Protein AF-A0AAC9SXE2-F1 (afdb_monomer)

Mean predicted aligned error: 10.51 Å

Solvent-accessible surface area (backbone atoms only — not comparable to full-atom values): 36299 Å² total; per-residue (Å²): 132,84,88,77,80,78,68,59,50,51,77,94,51,86,77,91,55,80,96,52,52,57,53,30,63,76,48,71,77,36,79,70,67,66,54,59,57,68,58,51,54,51,42,42,51,51,53,59,66,28,53,51,68,60,50,55,47,52,52,49,63,73,69,49,65,98,76,69,86,79,70,84,79,76,71,44,44,60,68,37,53,54,27,42,52,46,53,35,37,71,72,37,45,60,65,39,64,66,51,44,29,49,38,69,66,55,21,48,45,71,68,50,27,57,76,48,58,44,76,86,71,81,62,48,64,88,50,41,69,62,49,54,50,51,46,36,52,40,48,49,51,29,53,44,59,58,34,68,68,19,29,38,73,82,74,83,65,92,57,58,29,51,57,56,54,42,54,48,55,65,70,72,55,56,63,67,57,20,54,56,12,40,53,48,42,36,48,54,33,35,30,45,29,45,34,50,57,64,72,44,57,69,69,43,59,60,63,51,70,52,47,21,31,13,44,53,76,42,70,24,43,42,63,61,68,54,69,80,35,70,70,53,39,67,59,48,32,54,58,57,72,71,49,85,62,70,88,74,60,74,79,38,33,46,68,77,86,50,27,56,36,71,79,39,74,90,82,62,67,27,52,92,91,54,77,64,56,58,64,83,72,95,60,97,56,89,51,46,69,46,37,17,34,24,40,37,40,28,27,45,46,50,78,91,49,49,84,58,84,66,54,65,76,31,65,48,20,46,45,73,42,50,38,46,42,36,60,46,53,52,52,46,50,32,58,60,48,39,50,78,70,76,41,45,57,28,44,39,33,39,58,47,81,43,67,51,64,47,51,44,85,59,35,46,54,60,32,47,73,67,44,33,34,42,40,67,57,77,49,83,93,60,51,22,69,68,59,64,60,59,58,27,32,28,39,65,51,45,52,26,42,59,45,53,51,66,73,46,46,38,32,68,54,34,40,76,67,67,74,44,53,74,67,59,37,46,54,32,45,59,56,41,58,37,37,32,46,38,76,74,46,77,57,45,98,83,37,38,29,32,33,22,41,23,43,53,67,78,76,47,40,30,45,40,91,88,48,83,72,59,91,82,45,76,94,68,92,54,57,68,47,56,76,90,39,49,63,98,66,73,38,54,43,71,69,41,83,57,43,80,41,64,43,69,83,44,50,72,39,53,53,70,48,62,69,76,32,71,67,32,50,48,32,52,53,39,30,52,52,49,42,53,51,48,51,50,55,40,44,37,89,60,55,52,22,60,30,50,20,88,43,40,61,60,71,58,62,33,45,44,51,55,53,48,40,47,34,51,40,40,50,34,50,52,42,47,52,51,48,53,49,53,48,53,54,48,54,52,51,35,53,73,72,70,43,74,78,80,70,81,74,50,69,64,39,51,74,35,73,33,85,90,78,71,39,59,24,86,91,57,78,79,78,94,66,78,83,74,77,86,75,90,71,86,83,69,81,85,81,86,129

Structure (mmCIF, N/CA/C/O backbone):
data_AF-A0AAC9SXE2-F1
#
_entry.id   AF-A0AAC9SXE2-F1
#
loop_
_atom_site.group_PDB
_atom_site.id
_atom_site.type_symbol
_atom_site.label_atom_id
_atom_site.label_alt_id
_atom_site.label_comp_id
_atom_site.label_asym_id
_atom_site.label_entity_id
_atom_site.label_seq_id
_atom_site.pdbx_PDB_ins_code
_atom_site.Cartn_x
_atom_site.Cartn_y
_atom_site.Cartn_z
_atom_site.occupancy
_atom_site.B_iso_or_equiv
_atom_site.auth_seq_id
_atom_site.auth_comp_id
_atom_site.auth_asym_id
_atom_site.auth_atom_id
_atom_site.pdbx_PDB_model_num
ATOM 1 N N . MET A 1 1 ? 36.752 -31.070 -11.527 1.00 32.56 1 MET A N 1
ATOM 2 C CA . MET A 1 1 ? 36.665 -29.765 -12.211 1.00 32.56 1 MET A CA 1
ATOM 3 C C . MET A 1 1 ? 36.214 -28.772 -11.159 1.00 32.56 1 MET A C 1
ATOM 5 O O . MET A 1 1 ? 35.191 -29.031 -10.538 1.00 32.56 1 MET A O 1
ATOM 9 N N . SER A 1 2 ? 37.053 -27.792 -10.813 1.00 27.75 2 SER A N 1
ATOM 10 C CA . SER A 1 2 ? 36.777 -26.864 -9.711 1.00 27.75 2 SER A CA 1
ATOM 11 C C . SER A 1 2 ? 35.575 -25.987 -10.039 1.00 27.75 2 SER A C 1
ATOM 13 O O . SER A 1 2 ? 35.389 -25.553 -11.174 1.00 27.75 2 SER A O 1
ATOM 15 N N . ALA A 1 3 ? 34.749 -25.751 -9.027 1.00 31.81 3 ALA A N 1
ATOM 16 C CA . ALA A 1 3 ? 33.682 -24.775 -9.082 1.00 31.81 3 ALA A CA 1
ATOM 17 C C . ALA A 1 3 ? 34.285 -23.366 -9.215 1.00 31.81 3 ALA A C 1
ATOM 19 O O . ALA A 1 3 ? 35.099 -22.968 -8.385 1.00 31.81 3 ALA A O 1
ATOM 20 N N . GLY A 1 4 ? 33.855 -22.608 -10.226 1.00 37.88 4 GLY A N 1
ATOM 21 C CA . GLY A 1 4 ? 33.845 -21.147 -10.138 1.00 37.88 4 GLY A CA 1
ATOM 22 C C . GLY A 1 4 ? 35.015 -20.358 -10.727 1.00 37.88 4 GLY A C 1
ATOM 23 O O . GLY A 1 4 ? 35.179 -19.208 -10.320 1.00 37.88 4 GLY A O 1
ATOM 24 N N . ASP A 1 5 ? 35.779 -20.874 -11.694 1.00 39.31 5 ASP A N 1
ATOM 25 C CA . ASP A 1 5 ? 36.671 -19.988 -12.457 1.00 39.31 5 ASP A CA 1
ATOM 26 C C . ASP A 1 5 ? 35.838 -19.098 -13.389 1.00 39.31 5 ASP A C 1
ATOM 28 O O . ASP A 1 5 ? 35.396 -19.500 -14.467 1.00 39.31 5 ASP A O 1
ATOM 32 N N . ILE A 1 6 ? 35.603 -17.855 -12.960 1.00 51.47 6 ILE A N 1
ATOM 33 C CA . ILE A 1 6 ? 35.213 -16.788 -13.877 1.00 51.47 6 ILE A CA 1
ATOM 34 C C . ILE A 1 6 ? 36.422 -16.588 -14.795 1.00 51.47 6 ILE A C 1
ATOM 36 O O . ILE A 1 6 ? 37.410 -15.979 -14.388 1.00 51.47 6 ILE A O 1
ATOM 40 N N . ASP A 1 7 ? 36.376 -17.155 -16.002 1.00 51.09 7 ASP A N 1
ATOM 41 C CA . ASP A 1 7 ? 37.496 -17.093 -16.941 1.00 51.09 7 ASP A CA 1
ATOM 42 C C . ASP A 1 7 ? 37.695 -15.643 -17.416 1.00 51.09 7 ASP A C 1
ATOM 44 O O . ASP A 1 7 ? 37.040 -15.140 -18.332 1.00 51.09 7 ASP A O 1
ATOM 48 N N . TYR A 1 8 ? 38.578 -14.928 -16.717 1.00 55.72 8 TYR A N 1
ATOM 49 C CA . TYR A 1 8 ? 39.015 -13.571 -17.040 1.00 55.72 8 TYR A CA 1
ATOM 50 C C . TYR A 1 8 ? 40.168 -13.575 -18.062 1.00 55.72 8 TYR A C 1
ATOM 52 O O . TYR A 1 8 ? 40.955 -12.626 -18.119 1.00 55.72 8 TYR A O 1
ATOM 60 N N . GLY A 1 9 ? 40.314 -14.649 -18.844 1.00 55.84 9 GLY A N 1
ATOM 61 C CA . GLY A 1 9 ? 41.379 -14.816 -19.819 1.00 55.84 9 GLY A CA 1
ATOM 62 C C . GLY A 1 9 ? 41.332 -13.782 -20.946 1.00 55.84 9 GLY A C 1
ATOM 63 O O . GLY A 1 9 ? 40.371 -13.684 -21.710 1.00 55.84 9 GLY A O 1
ATOM 64 N N . PHE A 1 10 ? 42.425 -13.044 -21.121 1.00 57.47 10 PHE A N 1
ATOM 65 C CA . PHE A 1 10 ? 42.713 -12.389 -22.389 1.00 57.47 10 PHE A CA 1
ATOM 66 C C . PHE A 1 10 ? 43.139 -13.483 -23.382 1.00 57.47 10 PHE A C 1
ATOM 68 O O . PHE A 1 10 ? 44.298 -13.884 -23.447 1.00 57.47 10 PHE A O 1
ATOM 75 N N . SER A 1 11 ? 42.183 -14.060 -24.107 1.00 58.59 11 SER A N 1
ATOM 76 C CA . SER A 1 11 ? 42.461 -15.138 -25.061 1.00 58.59 11 SER A CA 1
ATOM 77 C C . SER A 1 11 ? 43.485 -14.688 -26.119 1.00 58.59 11 SER A C 1
ATOM 79 O O . SER A 1 11 ? 43.144 -13.896 -26.999 1.00 58.59 11 SER A O 1
ATOM 81 N N . GLY A 1 12 ? 44.723 -15.192 -26.037 1.00 59.28 12 GLY A N 1
ATOM 82 C CA . GLY A 1 12 ? 45.793 -14.947 -27.016 1.00 59.28 12 GLY A CA 1
ATOM 83 C C . GLY A 1 12 ? 46.524 -13.601 -26.899 1.00 59.28 12 GLY A C 1
ATOM 84 O O . GLY A 1 12 ? 47.232 -13.223 -27.828 1.00 59.28 12 GLY A O 1
ATOM 85 N N . TYR A 1 13 ? 46.357 -12.871 -25.795 1.00 62.28 13 TYR A N 1
ATOM 86 C CA . TYR A 1 13 ? 46.985 -11.565 -25.571 1.00 62.28 13 TYR A CA 1
ATOM 87 C C . TYR A 1 13 ? 47.284 -11.408 -24.078 1.00 62.28 13 TYR A C 1
ATOM 89 O O . TYR A 1 13 ? 46.398 -11.668 -23.287 1.00 62.28 13 TYR A O 1
ATOM 97 N N . ASP A 1 14 ? 48.483 -11.006 -23.658 1.00 69.56 14 ASP A N 1
ATOM 98 C CA . ASP A 1 14 ? 48.775 -10.756 -22.233 1.00 69.56 14 ASP A CA 1
ATOM 99 C C . ASP A 1 14 ? 49.288 -9.320 -22.068 1.00 69.56 14 ASP A C 1
ATOM 101 O O . ASP A 1 14 ? 50.489 -9.073 -22.196 1.00 69.56 14 ASP A O 1
ATOM 105 N N . PRO A 1 15 ? 48.381 -8.335 -21.927 1.00 77.88 15 PRO A N 1
ATOM 106 C CA . PRO A 1 15 ? 48.785 -6.947 -21.769 1.00 77.88 15 PRO A CA 1
ATOM 107 C C . PRO A 1 15 ? 49.431 -6.725 -20.400 1.00 77.88 15 PRO A C 1
ATOM 109 O O . PRO A 1 15 ? 49.021 -7.329 -19.412 1.00 77.88 15 PRO A O 1
ATOM 112 N N . ASP A 1 16 ? 50.388 -5.799 -20.323 1.00 82.94 16 ASP A N 1
ATOM 113 C CA . ASP A 1 16 ? 50.833 -5.265 -19.035 1.00 82.94 16 ASP A CA 1
ATOM 114 C C . ASP A 1 16 ? 49.666 -4.510 -18.381 1.00 82.94 16 ASP A C 1
ATOM 116 O O . ASP A 1 16 ? 49.144 -3.532 -18.925 1.00 82.94 16 ASP A O 1
ATOM 120 N N . LEU A 1 17 ? 49.214 -5.014 -17.234 1.00 80.38 17 LEU A N 1
ATOM 121 C CA . LEU A 1 17 ? 48.065 -4.486 -16.500 1.00 80.38 17 LEU A CA 1
ATOM 122 C C . LEU A 1 17 ? 48.472 -3.479 -15.419 1.00 80.38 17 LEU A C 1
ATOM 124 O O . LEU A 1 17 ? 47.603 -2.929 -14.734 1.00 80.38 17 LEU A O 1
ATOM 128 N N . GLY A 1 18 ? 49.776 -3.257 -15.227 1.00 85.50 18 GLY A N 1
ATOM 129 C CA . GLY A 1 18 ? 50.294 -2.537 -14.072 1.00 85.50 18 GLY A CA 1
ATOM 130 C C . GLY A 1 18 ? 49.789 -3.151 -12.761 1.00 85.50 18 GLY A C 1
ATOM 131 O O . GLY A 1 18 ? 49.887 -4.354 -12.542 1.00 85.50 18 GLY A O 1
ATOM 132 N N . GLY A 1 19 ? 49.223 -2.319 -11.880 1.00 83.75 19 GLY A N 1
ATOM 133 C CA . GLY A 1 19 ? 48.675 -2.745 -10.584 1.00 83.75 19 GLY A CA 1
ATOM 134 C C . GLY A 1 19 ? 47.234 -3.275 -10.610 1.00 83.75 19 GLY A C 1
ATOM 135 O O . GLY A 1 19 ? 46.673 -3.499 -9.542 1.00 83.75 19 GLY A O 1
ATOM 136 N N . MET A 1 20 ? 46.613 -3.428 -11.784 1.00 81.75 20 MET A N 1
ATOM 137 C CA . MET A 1 20 ? 45.211 -3.846 -11.914 1.00 81.75 20 MET A CA 1
ATOM 138 C C . MET A 1 20 ? 45.102 -5.347 -12.193 1.00 81.75 20 MET A C 1
ATOM 140 O O . MET A 1 20 ? 45.826 -5.898 -13.019 1.00 81.75 20 MET A O 1
ATOM 144 N N . THR A 1 21 ? 44.141 -6.024 -11.568 1.00 80.00 21 THR A N 1
ATOM 145 C CA . THR A 1 21 ? 43.865 -7.439 -11.854 1.00 80.00 21 THR A CA 1
ATOM 146 C C . THR A 1 21 ? 43.045 -7.617 -13.139 1.00 80.00 21 THR A C 1
ATOM 148 O O . THR A 1 21 ? 42.270 -6.742 -13.543 1.00 80.00 21 THR A O 1
ATOM 151 N N . ARG A 1 22 ? 43.136 -8.800 -13.774 1.00 73.88 22 ARG A N 1
ATOM 152 C CA . ARG A 1 22 ? 42.282 -9.159 -14.930 1.00 73.88 22 ARG A CA 1
ATOM 153 C C . ARG A 1 22 ? 40.791 -9.014 -14.607 1.00 73.88 22 ARG A C 1
ATOM 155 O O . ARG A 1 22 ? 40.027 -8.500 -15.424 1.00 73.88 22 ARG A O 1
ATOM 162 N N . ALA A 1 23 ? 40.397 -9.408 -13.394 1.00 71.12 23 ALA A N 1
ATOM 163 C CA . ALA A 1 23 ? 39.030 -9.294 -12.896 1.00 71.12 23 ALA A CA 1
ATOM 164 C C . ALA A 1 23 ? 38.558 -7.833 -12.837 1.00 71.12 23 ALA A C 1
ATOM 166 O O . ALA A 1 23 ? 37.465 -7.519 -13.313 1.00 71.12 23 ALA A O 1
ATOM 167 N N . GLU A 1 24 ? 39.392 -6.920 -12.331 1.00 74.88 24 GLU A N 1
ATOM 168 C CA . GLU A 1 24 ? 39.073 -5.491 -12.304 1.00 74.88 24 GLU A CA 1
ATOM 169 C C . GLU A 1 24 ? 38.949 -4.910 -13.711 1.00 74.88 24 GLU A C 1
ATOM 171 O O . GLU A 1 24 ? 38.022 -4.150 -13.978 1.00 74.88 24 GLU A O 1
ATOM 176 N N . ILE A 1 25 ? 39.816 -5.285 -14.648 1.00 74.44 25 ILE A N 1
ATOM 177 C CA . ILE A 1 25 ? 39.738 -4.781 -16.027 1.00 74.44 25 ILE A CA 1
ATOM 178 C C . ILE A 1 25 ? 38.466 -5.281 -16.721 1.00 74.44 25 ILE A C 1
ATOM 180 O O . ILE A 1 25 ? 37.732 -4.494 -17.331 1.00 74.44 25 ILE A O 1
ATOM 184 N N . MET A 1 26 ? 38.142 -6.565 -16.566 1.00 68.44 26 MET A N 1
ATOM 185 C CA . MET A 1 26 ? 36.936 -7.174 -17.135 1.00 68.44 26 MET A CA 1
ATOM 186 C C . MET A 1 26 ? 35.650 -6.600 -16.527 1.00 68.44 26 MET A C 1
ATOM 188 O O . MET A 1 26 ? 34.697 -6.261 -17.242 1.00 68.44 26 MET A O 1
ATOM 192 N N . GLY A 1 27 ? 35.635 -6.388 -15.214 1.00 67.88 27 GLY A N 1
ATOM 193 C CA . GLY A 1 27 ? 34.530 -5.742 -14.512 1.00 67.88 27 GLY A CA 1
ATOM 194 C C . GLY A 1 27 ? 34.513 -4.212 -14.604 1.00 67.88 27 GLY A C 1
ATOM 195 O O . GLY A 1 27 ? 33.577 -3.588 -14.103 1.00 67.88 27 GLY A O 1
ATOM 196 N N . ARG A 1 28 ? 35.502 -3.588 -15.266 1.00 73.31 28 ARG A N 1
ATOM 197 C CA . ARG A 1 28 ? 35.718 -2.126 -15.316 1.00 73.31 28 ARG A CA 1
ATOM 198 C C . ARG A 1 28 ? 35.756 -1.481 -13.921 1.00 73.31 28 ARG A C 1
ATOM 200 O O . ARG A 1 28 ? 34.990 -0.563 -13.631 1.00 73.31 28 ARG A O 1
ATOM 207 N N . GLY A 1 29 ? 36.626 -1.997 -13.061 1.00 69.81 29 GLY A N 1
ATOM 208 C CA . GLY A 1 29 ? 36.799 -1.600 -11.663 1.00 69.81 29 GLY A CA 1
ATOM 209 C C . GLY A 1 29 ? 35.834 -2.283 -10.693 1.00 69.81 29 GLY A C 1
ATOM 210 O O . GLY A 1 29 ? 35.770 -1.898 -9.531 1.00 69.81 29 GLY A O 1
ATOM 211 N N . ARG A 1 30 ? 35.050 -3.270 -11.148 1.00 70.19 30 ARG A N 1
ATOM 212 C CA . ARG A 1 30 ? 34.140 -4.052 -10.296 1.00 70.19 30 ARG A CA 1
ATOM 213 C C . ARG A 1 30 ? 34.623 -5.488 -10.198 1.00 70.19 30 ARG A C 1
ATOM 215 O O . ARG A 1 30 ? 34.787 -6.142 -11.218 1.00 70.19 30 ARG A O 1
ATOM 222 N N . ILE A 1 31 ? 34.771 -5.999 -8.985 1.00 70.31 31 ILE A N 1
ATOM 223 C CA . ILE A 1 31 ? 35.011 -7.425 -8.766 1.00 70.31 31 ILE A CA 1
ATOM 224 C C . ILE A 1 31 ? 33.647 -8.096 -8.604 1.00 70.31 31 ILE A C 1
ATOM 226 O O . ILE A 1 31 ? 32.878 -7.766 -7.701 1.00 70.31 31 ILE A O 1
ATOM 230 N N . HIS A 1 32 ? 33.314 -8.994 -9.527 1.00 74.31 32 HIS A N 1
ATOM 231 C CA . HIS A 1 32 ? 32.051 -9.721 -9.505 1.00 74.31 32 HIS A CA 1
ATOM 232 C C . HIS A 1 32 ? 32.176 -10.940 -8.588 1.00 74.31 32 HIS A C 1
ATOM 234 O O . HIS A 1 32 ? 32.854 -11.903 -8.927 1.00 74.31 32 HIS A O 1
ATOM 240 N N . GLN A 1 33 ? 31.529 -10.886 -7.423 1.00 81.94 33 GLN A N 1
ATOM 241 C CA . GLN A 1 33 ? 31.391 -12.044 -6.539 1.00 81.94 33 GLN A CA 1
ATOM 242 C C . GLN A 1 33 ? 30.200 -12.901 -6.977 1.00 81.94 33 GLN A C 1
ATOM 244 O O . GLN A 1 33 ? 29.130 -12.358 -7.298 1.00 81.94 33 GLN A O 1
ATOM 249 N N . LEU A 1 34 ? 30.412 -14.220 -6.985 1.00 87.25 34 LEU A N 1
ATOM 250 C CA . LEU A 1 34 ? 29.367 -15.212 -7.216 1.00 87.25 34 LEU A CA 1
ATOM 251 C C . LEU A 1 34 ? 28.367 -15.201 -6.059 1.00 87.25 34 LEU A C 1
ATOM 253 O O . LEU A 1 34 ? 28.745 -15.056 -4.897 1.00 87.25 34 LEU A O 1
ATOM 257 N N . ILE A 1 35 ? 27.092 -15.349 -6.398 1.00 91.44 35 ILE A N 1
ATOM 258 C CA . ILE A 1 35 ? 26.027 -15.598 -5.434 1.00 91.44 35 ILE A CA 1
ATOM 259 C C . ILE A 1 35 ? 25.984 -17.098 -5.148 1.00 91.44 35 ILE A C 1
ATOM 261 O O . ILE A 1 35 ? 26.093 -17.903 -6.070 1.00 91.44 35 ILE A O 1
ATOM 265 N N . ASP A 1 36 ? 25.808 -17.443 -3.876 1.00 94.44 36 ASP A N 1
ATOM 266 C CA . ASP A 1 36 ? 25.619 -18.819 -3.425 1.00 94.44 36 ASP A CA 1
ATOM 267 C C . ASP A 1 36 ? 24.397 -19.469 -4.102 1.00 94.44 36 ASP A C 1
ATOM 269 O O . ASP A 1 36 ? 23.308 -18.882 -4.147 1.00 94.44 36 ASP A O 1
ATOM 273 N N . ASP A 1 37 ? 24.576 -20.690 -4.606 1.00 95.94 37 ASP A N 1
ATOM 274 C CA . ASP A 1 37 ? 23.536 -21.465 -5.280 1.00 95.94 37 ASP A CA 1
ATOM 275 C C . ASP A 1 37 ? 22.311 -21.687 -4.380 1.00 95.94 37 ASP A C 1
ATOM 277 O O . ASP A 1 37 ? 21.177 -21.640 -4.865 1.00 95.94 37 ASP A O 1
ATOM 281 N N . GLU A 1 38 ? 22.498 -21.835 -3.064 1.00 96.81 38 GLU A N 1
ATOM 282 C CA . GLU A 1 38 ? 21.391 -21.995 -2.113 1.00 96.81 38 GLU A CA 1
ATOM 283 C C . GLU A 1 38 ? 20.486 -20.755 -2.074 1.00 96.81 38 GLU A C 1
ATOM 285 O O . GLU A 1 38 ? 19.256 -20.862 -2.014 1.00 96.81 38 GLU A O 1
ATOM 290 N N . ILE A 1 39 ? 21.079 -19.561 -2.169 1.00 96.00 39 ILE A N 1
ATOM 291 C CA . ILE A 1 39 ? 20.332 -18.298 -2.204 1.00 96.00 39 ILE A CA 1
ATOM 292 C C . ILE A 1 39 ? 19.559 -18.189 -3.522 1.00 96.00 39 ILE A C 1
ATOM 294 O O . ILE A 1 39 ? 18.405 -17.748 -3.523 1.00 96.00 39 ILE A O 1
ATOM 298 N N . VAL A 1 40 ? 20.157 -18.609 -4.641 1.00 97.81 40 VAL A N 1
ATOM 299 C CA . VAL A 1 40 ? 19.488 -18.599 -5.951 1.00 97.81 40 VAL A CA 1
ATOM 300 C C . VAL A 1 40 ? 18.299 -19.559 -5.958 1.00 97.81 40 VAL A C 1
ATOM 302 O O . VAL A 1 40 ? 17.203 -19.149 -6.347 1.00 97.81 40 VAL A O 1
ATOM 305 N N . VAL A 1 41 ? 18.470 -20.785 -5.451 1.00 98.25 41 VAL A N 1
ATOM 306 C CA . VAL A 1 41 ? 17.388 -21.773 -5.284 1.00 98.25 41 VAL A CA 1
ATOM 307 C C . VAL A 1 41 ? 16.270 -21.217 -4.401 1.00 98.25 41 VAL A C 1
ATOM 309 O O . VAL A 1 41 ? 15.092 -21.322 -4.749 1.00 98.25 41 VAL A O 1
ATOM 312 N N . LEU A 1 42 ? 16.615 -20.573 -3.283 1.00 97.44 42 LEU A N 1
ATOM 313 C CA . LEU A 1 42 ? 15.633 -19.978 -2.379 1.00 97.44 42 LEU A CA 1
ATOM 314 C C . LEU A 1 42 ? 14.809 -18.874 -3.060 1.00 97.44 42 LEU A C 1
ATOM 316 O O . LEU A 1 42 ? 13.583 -18.840 -2.916 1.00 97.44 42 LEU A O 1
ATOM 320 N N . MET A 1 43 ? 15.456 -17.963 -3.792 1.00 97.94 43 MET A N 1
ATOM 321 C CA . MET A 1 43 ? 14.760 -16.862 -4.468 1.00 97.94 43 MET A CA 1
ATOM 322 C C . MET A 1 43 ? 13.924 -17.350 -5.653 1.00 97.94 43 MET A C 1
ATOM 324 O O . MET A 1 43 ? 12.793 -16.894 -5.816 1.00 97.94 43 MET A O 1
ATOM 328 N N . GLU A 1 44 ? 14.426 -18.306 -6.435 1.00 98.25 44 GLU A N 1
ATOM 329 C CA . GLU A 1 44 ? 13.672 -18.944 -7.520 1.00 98.25 44 GLU A CA 1
ATOM 330 C C . GLU A 1 44 ? 12.416 -19.638 -6.978 1.00 98.25 44 GLU A C 1
ATOM 332 O O . GLU A 1 44 ? 11.305 -19.402 -7.467 1.00 98.25 44 GLU A O 1
ATOM 337 N N . GLY A 1 45 ? 12.570 -20.396 -5.887 1.00 98.25 45 GLY A N 1
ATOM 338 C CA . GLY A 1 45 ? 11.464 -21.065 -5.214 1.00 98.25 45 GLY A CA 1
ATOM 339 C C . GLY A 1 45 ? 10.413 -20.077 -4.707 1.00 98.25 45 GLY A C 1
ATOM 340 O O . GLY A 1 45 ? 9.215 -20.335 -4.826 1.00 98.25 45 GLY A O 1
ATOM 341 N N . ARG A 1 46 ? 10.826 -18.906 -4.202 1.00 98.06 46 ARG A N 1
ATOM 342 C CA . ARG A 1 46 ? 9.902 -17.825 -3.818 1.00 98.06 46 ARG A CA 1
ATOM 343 C C . ARG A 1 46 ? 9.140 -17.263 -5.012 1.00 98.06 46 ARG A C 1
ATOM 345 O O . ARG A 1 46 ? 7.933 -17.081 -4.887 1.00 98.06 46 ARG A O 1
ATOM 352 N N . VAL A 1 47 ? 9.790 -17.051 -6.164 1.00 98.38 47 VAL A N 1
ATOM 353 C CA . VAL A 1 47 ? 9.096 -16.638 -7.401 1.00 98.38 47 VAL A CA 1
ATOM 354 C C . VAL A 1 47 ? 8.030 -17.663 -7.774 1.00 98.38 47 VAL A C 1
ATOM 356 O O . VAL A 1 47 ? 6.894 -17.277 -8.029 1.00 98.38 47 VAL A O 1
ATOM 359 N N . ARG A 1 48 ? 8.337 -18.964 -7.736 1.00 98.12 48 ARG A N 1
ATOM 360 C CA . ARG A 1 48 ? 7.342 -20.012 -8.026 1.00 98.12 48 ARG A CA 1
ATOM 361 C C . ARG A 1 48 ? 6.167 -20.001 -7.054 1.00 98.12 48 ARG A C 1
ATOM 363 O O . ARG A 1 48 ? 5.022 -20.063 -7.485 1.00 98.12 48 ARG A O 1
ATOM 370 N N . LYS A 1 49 ? 6.429 -19.860 -5.750 1.00 98.00 49 LYS A N 1
ATOM 371 C CA . LYS A 1 49 ? 5.380 -19.810 -4.714 1.00 98.00 49 LYS A CA 1
ATOM 372 C C . LYS A 1 49 ? 4.401 -18.644 -4.879 1.00 98.00 49 LYS A C 1
ATOM 374 O O . LYS A 1 49 ? 3.326 -18.694 -4.289 1.00 98.00 49 LYS A O 1
ATOM 379 N N . THR A 1 50 ? 4.752 -17.602 -5.639 1.00 98.12 50 THR A N 1
ATOM 380 C CA . THR A 1 50 ? 3.812 -16.508 -5.931 1.00 98.12 50 THR A CA 1
ATOM 381 C C . THR A 1 50 ? 2.646 -16.940 -6.821 1.00 98.12 50 THR A C 1
ATOM 383 O O . THR A 1 50 ? 1.589 -16.328 -6.738 1.00 98.12 50 THR A O 1
ATOM 386 N N . GLY A 1 51 ? 2.817 -17.951 -7.683 1.00 97.38 51 GLY A N 1
ATOM 387 C CA . GLY A 1 51 ? 1.843 -18.278 -8.734 1.00 97.38 51 GLY A CA 1
ATOM 388 C C . GLY A 1 51 ? 1.774 -17.245 -9.874 1.00 97.38 51 GLY A C 1
ATOM 389 O O . GLY A 1 51 ? 0.838 -17.245 -10.673 1.00 97.38 51 GLY A O 1
ATOM 390 N N . VAL A 1 52 ? 2.727 -16.304 -9.936 1.00 97.56 52 VAL A N 1
ATOM 391 C CA . VAL A 1 52 ? 2.706 -15.207 -10.916 1.00 97.56 52 VAL A CA 1
ATOM 392 C C . VAL A 1 52 ? 3.085 -15.663 -12.322 1.00 97.56 52 VAL A C 1
ATOM 394 O O . VAL A 1 52 ? 2.672 -15.047 -13.299 1.00 97.56 52 VAL A O 1
ATOM 397 N N . LEU A 1 53 ? 3.876 -16.732 -12.447 1.00 97.62 53 LEU A N 1
ATOM 398 C CA . LEU A 1 53 ? 4.332 -17.231 -13.746 1.00 97.62 53 LEU A CA 1
ATOM 399 C C . LEU A 1 53 ? 3.160 -17.813 -14.543 1.00 97.62 53 LEU A C 1
ATOM 401 O O . LEU A 1 53 ? 3.072 -17.608 -15.751 1.00 97.62 53 LEU A O 1
ATOM 405 N N . GLU A 1 54 ? 2.238 -18.476 -13.851 1.00 97.44 54 GLU A N 1
ATOM 406 C CA . GLU A 1 54 ? 0.979 -18.979 -14.383 1.00 97.44 54 GLU A CA 1
ATOM 407 C C . GLU A 1 54 ? 0.102 -17.818 -14.860 1.00 97.44 54 GLU A C 1
ATOM 409 O O . GLU A 1 54 ? -0.351 -17.833 -16.001 1.00 97.44 54 GLU A O 1
ATOM 414 N N . LYS A 1 55 ? -0.038 -16.754 -14.054 1.00 97.38 55 LYS A N 1
ATOM 415 C CA . LYS A 1 55 ? -0.786 -15.550 -14.452 1.00 97.38 55 LYS A CA 1
ATOM 416 C C . LYS A 1 55 ? -0.188 -14.825 -15.650 1.00 97.38 55 LYS A C 1
ATOM 418 O O . LYS A 1 55 ? -0.924 -14.445 -16.554 1.00 97.38 55 LYS A O 1
ATOM 423 N N . LEU A 1 56 ? 1.133 -14.671 -15.705 1.00 96.81 56 LEU A N 1
ATOM 424 C CA . LEU A 1 56 ? 1.802 -14.074 -16.864 1.00 96.81 56 LEU A CA 1
ATOM 425 C C . LEU A 1 56 ? 1.553 -14.887 -18.138 1.00 96.81 56 LEU A C 1
ATOM 427 O O . LEU A 1 56 ? 1.368 -14.302 -19.204 1.00 96.81 56 LEU A O 1
ATOM 431 N N . ARG A 1 57 ? 1.521 -16.220 -18.028 1.00 95.12 57 ARG A N 1
ATOM 432 C CA . ARG A 1 57 ? 1.192 -17.102 -19.148 1.00 95.12 57 ARG A CA 1
ATOM 433 C C . ARG A 1 57 ? -0.265 -16.952 -19.573 1.00 95.12 57 ARG A C 1
ATOM 435 O O . ARG A 1 57 ? -0.501 -16.689 -20.743 1.00 95.12 57 ARG A O 1
ATOM 442 N N . GLU A 1 58 ? -1.204 -17.025 -18.629 1.00 96.62 58 GLU A N 1
ATOM 443 C CA . GLU A 1 58 ? -2.637 -16.810 -18.880 1.00 96.62 58 GLU A CA 1
ATOM 444 C C . GLU A 1 58 ? -2.875 -15.479 -19.607 1.00 96.62 58 GLU A C 1
ATOM 446 O O . GLU A 1 58 ? -3.524 -15.442 -20.646 1.00 96.62 58 GLU A O 1
ATOM 451 N N . TRP A 1 59 ? -2.280 -14.387 -19.125 1.00 97.06 59 TRP A N 1
ATOM 452 C CA . TRP A 1 59 ? -2.427 -13.069 -19.744 1.00 97.06 59 TRP A CA 1
ATOM 453 C C . TRP A 1 59 ? -1.783 -12.965 -21.122 1.00 97.06 59 TRP A C 1
ATOM 455 O O . TRP A 1 59 ? -2.300 -12.250 -21.980 1.00 97.06 59 TRP A O 1
ATOM 465 N N . SER A 1 60 ? -0.659 -13.650 -21.332 1.00 93.88 60 SER A N 1
ATOM 466 C CA . SER A 1 60 ? -0.022 -13.731 -22.644 1.00 93.88 60 SER A CA 1
ATOM 467 C C . SER A 1 60 ? -0.889 -14.502 -23.635 1.00 93.88 60 SER A C 1
ATOM 469 O O . SER A 1 60 ? -0.981 -14.087 -24.786 1.00 93.88 60 SER A O 1
ATOM 471 N N . ASP A 1 61 ? -1.510 -15.600 -23.204 1.00 92.31 61 ASP A N 1
ATOM 472 C CA . ASP A 1 61 ? -2.387 -16.424 -24.036 1.00 92.31 61 ASP A CA 1
ATOM 473 C C . ASP A 1 61 ? -3.696 -15.678 -24.354 1.00 92.31 61 ASP A C 1
ATOM 475 O O . ASP A 1 61 ? -4.153 -15.693 -25.494 1.00 92.31 61 ASP A O 1
ATOM 479 N N . GLU A 1 62 ? -4.256 -14.945 -23.384 1.00 93.38 62 GLU A N 1
ATOM 480 C CA . GLU A 1 62 ? -5.421 -14.063 -23.571 1.00 93.38 62 GLU A CA 1
ATOM 481 C C . GLU A 1 62 ? -5.172 -12.934 -24.582 1.00 93.38 62 GLU A C 1
ATOM 483 O O . GLU A 1 62 ? -6.087 -12.537 -25.303 1.00 93.38 62 GLU A O 1
ATOM 488 N N . ASP A 1 63 ? -3.960 -12.375 -24.601 1.00 91.38 63 ASP A N 1
ATOM 489 C CA . ASP A 1 63 ? -3.591 -11.262 -25.483 1.00 91.38 63 ASP A CA 1
ATOM 490 C C . ASP A 1 63 ? -2.987 -11.750 -26.819 1.00 91.38 63 ASP A C 1
ATOM 492 O O . ASP A 1 63 ? -2.685 -10.936 -27.699 1.00 91.38 63 ASP A O 1
ATOM 496 N N . ALA A 1 64 ? -2.788 -13.063 -26.989 1.00 85.50 64 ALA A N 1
ATOM 497 C CA . ALA A 1 64 ? -2.187 -13.632 -28.186 1.00 85.50 64 ALA A CA 1
ATOM 498 C C . ALA A 1 64 ? -3.088 -13.427 -29.413 1.00 85.50 64 ALA A C 1
ATOM 500 O O . ALA A 1 64 ? -4.291 -13.693 -29.402 1.00 85.50 64 ALA A O 1
ATOM 501 N N . ALA A 1 65 ? -2.488 -12.989 -30.521 1.00 77.19 65 ALA A N 1
ATOM 502 C CA . ALA A 1 65 ? -3.195 -12.920 -31.793 1.00 77.19 65 ALA A CA 1
ATOM 503 C C . ALA A 1 65 ? -3.554 -14.335 -32.282 1.00 77.19 65 ALA A C 1
ATOM 505 O O . ALA A 1 65 ? -2.719 -15.238 -32.231 1.00 77.19 65 ALA A O 1
ATOM 506 N N . ALA A 1 66 ? -4.761 -14.501 -32.836 1.00 67.19 66 ALA A N 1
ATOM 507 C CA . ALA A 1 66 ? -5.260 -15.782 -33.359 1.00 67.19 66 ALA A CA 1
ATOM 508 C C . ALA A 1 66 ? -4.335 -16.424 -34.412 1.00 67.19 66 ALA A C 1
ATOM 510 O O . ALA A 1 66 ? -4.321 -17.640 -34.577 1.00 67.19 66 ALA A O 1
ATOM 511 N N . PHE A 1 67 ? -3.543 -15.606 -35.107 1.00 58.59 67 PHE A N 1
ATOM 512 C CA . PHE A 1 67 ? -2.459 -16.043 -35.974 1.00 58.59 67 PHE A CA 1
ATOM 513 C C . PHE A 1 67 ? -1.200 -15.243 -35.646 1.00 58.59 67 PHE A C 1
ATOM 515 O O . PHE A 1 67 ? -1.177 -14.020 -35.784 1.00 58.59 67 PHE A O 1
ATOM 522 N N . SER A 1 68 ? -0.130 -15.937 -35.259 1.00 61.41 68 SER A N 1
ATOM 523 C CA . SER A 1 68 ? 1.213 -15.364 -35.221 1.00 61.41 68 SER A CA 1
ATOM 524 C C . SER A 1 68 ? 2.185 -16.286 -35.953 1.00 61.41 68 SER A C 1
ATOM 526 O O . SER A 1 68 ? 2.173 -17.504 -35.775 1.00 61.41 68 SER A O 1
ATOM 528 N N . LEU A 1 69 ? 3.020 -15.703 -36.815 1.00 56.69 69 LEU A N 1
ATOM 529 C CA . LEU A 1 69 ? 4.185 -16.383 -37.374 1.00 56.69 69 LEU A CA 1
ATOM 530 C C . LEU A 1 69 ? 5.185 -16.493 -36.218 1.00 56.69 69 LEU A C 1
ATOM 532 O O . LEU A 1 69 ? 5.825 -15.500 -35.876 1.00 56.69 69 LEU A O 1
ATOM 536 N N . GLY A 1 70 ? 5.211 -17.644 -35.540 1.00 57.78 70 GLY A N 1
ATOM 537 C CA . GLY A 1 70 ? 5.959 -17.850 -34.297 1.00 57.78 70 GLY A CA 1
ATOM 538 C C . GLY A 1 70 ? 7.361 -17.228 -34.321 1.00 57.78 70 GLY A C 1
ATOM 539 O O . GLY A 1 70 ? 8.138 -17.431 -35.253 1.00 57.78 70 GLY A O 1
ATOM 540 N N . GLY A 1 71 ? 7.672 -16.431 -33.297 1.00 65.19 71 GLY A N 1
ATOM 541 C CA . GLY A 1 71 ? 8.970 -15.773 -33.154 1.00 65.19 71 GLY A CA 1
ATOM 542 C C . GLY A 1 71 ? 10.057 -16.710 -32.623 1.00 65.19 71 GLY A C 1
ATOM 543 O O . GLY A 1 71 ? 9.776 -17.761 -32.048 1.00 65.19 71 GLY A O 1
ATOM 544 N N . ARG A 1 72 ? 11.325 -16.298 -32.764 1.00 68.75 72 ARG A N 1
ATOM 545 C CA . ARG A 1 72 ? 12.457 -16.985 -32.119 1.00 68.75 72 ARG A CA 1
ATOM 546 C C . ARG A 1 72 ? 12.203 -17.089 -30.602 1.00 68.75 72 ARG A C 1
ATOM 548 O O . ARG A 1 72 ? 11.880 -16.061 -29.999 1.00 68.75 72 ARG A O 1
ATOM 555 N N . PRO A 1 73 ? 12.399 -18.269 -29.978 1.00 75.06 73 PRO A N 1
ATOM 556 C CA . PRO A 1 73 ? 12.237 -18.442 -28.538 1.00 75.06 73 PRO A CA 1
ATOM 557 C C . PRO A 1 73 ? 13.044 -17.420 -27.732 1.00 75.06 73 PRO A C 1
ATOM 559 O O . PRO A 1 73 ? 14.161 -17.049 -28.108 1.00 75.06 73 PRO A O 1
ATOM 562 N N . SER A 1 74 ? 12.478 -16.958 -26.615 1.00 82.44 74 SER A N 1
ATOM 563 C CA . SER A 1 74 ? 13.189 -16.048 -25.719 1.00 82.44 74 SER A CA 1
ATOM 564 C C . SER A 1 74 ? 14.366 -16.752 -25.052 1.00 82.44 74 SER A C 1
ATOM 566 O O . SER A 1 74 ? 14.207 -17.827 -24.489 1.00 82.44 74 SER A O 1
ATOM 568 N N . LEU A 1 75 ? 15.520 -16.085 -25.040 1.00 87.25 75 LEU A N 1
ATOM 569 C CA . LEU A 1 75 ? 16.741 -16.575 -24.393 1.00 87.25 75 LEU A CA 1
ATOM 570 C C . LEU A 1 75 ? 16.755 -16.360 -22.873 1.00 87.25 75 LEU A C 1
ATOM 572 O O . LEU A 1 75 ? 17.526 -16.990 -22.164 1.00 87.25 75 LEU A O 1
ATOM 576 N N . ILE A 1 76 ? 15.933 -15.437 -22.366 1.00 93.88 76 ILE A N 1
ATOM 577 C CA . ILE A 1 76 ? 15.799 -15.167 -20.929 1.00 93.88 76 ILE A CA 1
ATOM 578 C C . ILE A 1 76 ? 14.319 -15.233 -20.572 1.00 93.88 76 ILE A C 1
ATOM 580 O O . ILE A 1 76 ? 13.496 -14.540 -21.183 1.00 93.88 76 ILE A O 1
ATOM 584 N N . SER A 1 77 ? 13.983 -16.076 -19.601 1.00 94.81 77 SER A N 1
ATOM 585 C CA . SER A 1 77 ? 12.615 -16.245 -19.110 1.00 94.81 77 SER A CA 1
ATOM 586 C C . SER A 1 77 ? 12.214 -15.146 -18.121 1.00 94.81 77 SER A C 1
ATOM 588 O O . SER A 1 77 ? 13.052 -14.533 -17.458 1.00 94.81 77 SER A O 1
ATOM 590 N N . GLU A 1 78 ? 10.909 -14.932 -17.985 1.00 95.00 78 GLU A N 1
ATOM 591 C CA . GLU A 1 78 ? 10.281 -14.076 -16.973 1.00 95.00 78 GLU A CA 1
ATOM 592 C C . GLU A 1 78 ? 10.704 -14.516 -15.562 1.00 95.00 78 GLU A C 1
ATOM 594 O O . GLU A 1 78 ? 11.100 -13.695 -14.734 1.00 95.00 78 GLU A O 1
ATOM 599 N N . ARG A 1 79 ? 10.744 -15.837 -15.336 1.00 97.19 79 ARG A N 1
ATOM 600 C CA . ARG A 1 79 ? 11.252 -16.480 -14.114 1.00 97.19 79 ARG A CA 1
ATOM 601 C C . ARG A 1 79 ? 12.674 -16.043 -13.774 1.00 97.19 79 ARG A C 1
ATOM 603 O O . ARG A 1 79 ? 12.936 -15.673 -12.629 1.00 97.19 79 ARG A O 1
ATOM 610 N N . ALA A 1 80 ? 13.583 -16.064 -14.750 1.00 97.56 80 ALA A N 1
ATOM 611 C CA . ALA A 1 80 ? 14.963 -15.642 -14.534 1.00 97.56 80 ALA A CA 1
ATOM 612 C C . ALA A 1 80 ? 15.033 -14.158 -14.149 1.00 97.56 80 ALA A C 1
ATOM 614 O O . ALA A 1 80 ? 15.703 -13.819 -13.176 1.00 97.56 80 ALA A O 1
ATOM 615 N N . VAL A 1 81 ? 14.298 -13.279 -14.847 1.00 97.69 81 VAL A N 1
ATOM 616 C CA . VAL A 1 81 ? 14.268 -11.833 -14.546 1.00 97.69 81 VAL A CA 1
ATOM 617 C C . VAL A 1 81 ? 13.742 -11.558 -13.140 1.00 97.69 81 VAL A C 1
ATOM 619 O O . VAL A 1 81 ? 14.396 -10.830 -12.397 1.00 97.69 81 VAL A O 1
ATOM 622 N N . LEU A 1 82 ? 12.610 -12.151 -12.752 1.00 98.25 82 LEU A N 1
ATOM 623 C CA . LEU A 1 82 ? 12.031 -11.967 -11.417 1.00 98.25 82 LEU A CA 1
ATOM 624 C C . LEU A 1 82 ? 12.967 -12.486 -10.317 1.00 98.25 82 LEU A C 1
ATOM 626 O O . LEU A 1 82 ? 13.164 -11.805 -9.311 1.00 98.25 82 LEU A O 1
ATOM 630 N N . THR A 1 83 ? 13.607 -13.638 -10.541 1.00 98.44 83 THR A N 1
ATOM 631 C CA . THR A 1 83 ? 14.598 -14.192 -9.604 1.00 98.44 83 THR A CA 1
ATOM 632 C C . THR A 1 83 ? 15.804 -13.264 -9.477 1.00 98.44 83 THR A C 1
ATOM 634 O O . THR A 1 83 ? 16.205 -12.915 -8.370 1.00 98.44 83 THR A O 1
ATOM 637 N N . GLY A 1 84 ? 16.343 -12.786 -10.603 1.00 97.56 84 GLY A N 1
ATOM 638 C CA . GLY A 1 84 ? 17.456 -11.841 -10.614 1.00 97.56 84 GLY A CA 1
ATOM 639 C C . GLY A 1 84 ? 17.120 -10.517 -9.924 1.00 97.56 84 GLY A C 1
ATOM 640 O O . GLY A 1 84 ? 17.939 -9.975 -9.190 1.00 97.56 84 GLY A O 1
ATOM 641 N N . MET A 1 85 ? 15.899 -10.014 -10.103 1.00 97.38 85 MET A N 1
ATOM 642 C CA . MET A 1 85 ? 15.414 -8.812 -9.424 1.00 97.38 85 MET A CA 1
ATOM 643 C C . MET A 1 85 ? 15.298 -9.006 -7.904 1.00 97.38 85 MET A C 1
ATOM 645 O O . MET A 1 85 ? 15.707 -8.113 -7.164 1.00 97.38 85 MET A O 1
ATOM 649 N N . LEU A 1 86 ? 14.811 -10.158 -7.426 1.00 97.12 86 LEU A N 1
ATOM 650 C CA . LEU A 1 86 ? 14.790 -10.472 -5.990 1.00 97.12 86 LEU A CA 1
ATOM 651 C C . LEU A 1 86 ? 16.197 -10.614 -5.401 1.00 97.12 86 LEU A C 1
ATOM 653 O O . LEU A 1 86 ? 16.440 -10.118 -4.305 1.00 97.12 86 LEU A O 1
ATOM 657 N N . LEU A 1 87 ? 17.128 -11.237 -6.129 1.00 97.00 87 LEU A N 1
ATOM 658 C CA . LEU A 1 87 ? 18.530 -11.345 -5.713 1.00 97.00 87 LEU A CA 1
ATOM 659 C C . LEU A 1 87 ? 19.171 -9.963 -5.545 1.00 97.00 87 LEU A C 1
ATOM 661 O O . LEU A 1 87 ? 19.776 -9.685 -4.513 1.00 97.00 87 LEU A O 1
ATOM 665 N N . LEU A 1 88 ? 18.977 -9.064 -6.516 1.00 94.56 88 LEU A N 1
ATOM 666 C CA . LEU A 1 88 ? 19.474 -7.691 -6.407 1.00 94.56 88 LEU A CA 1
ATOM 667 C C . LEU A 1 88 ? 18.835 -6.932 -5.240 1.00 94.56 88 LEU A C 1
ATOM 669 O O . LEU A 1 88 ? 19.540 -6.211 -4.535 1.00 94.56 88 LEU A O 1
ATOM 673 N N . ALA A 1 89 ? 17.528 -7.091 -5.020 1.00 93.56 89 ALA A N 1
ATOM 674 C CA . ALA A 1 89 ? 16.846 -6.451 -3.898 1.00 93.56 89 ALA A CA 1
ATOM 675 C C . ALA A 1 89 ? 17.372 -6.962 -2.545 1.00 93.56 89 ALA A C 1
ATOM 677 O O . ALA A 1 89 ? 17.621 -6.160 -1.645 1.00 93.56 89 ALA A O 1
ATOM 678 N N . ASN A 1 90 ? 17.627 -8.269 -2.428 1.00 92.12 90 ASN A N 1
ATOM 679 C CA . ASN A 1 90 ? 18.199 -8.892 -1.232 1.00 92.12 90 ASN A CA 1
ATOM 680 C C . ASN A 1 90 ? 19.592 -8.341 -0.886 1.00 92.12 90 ASN A C 1
ATOM 682 O O . ASN A 1 90 ? 19.910 -8.149 0.284 1.00 92.12 90 ASN A O 1
ATOM 686 N N . GLU A 1 91 ? 20.399 -8.020 -1.896 1.00 90.69 91 GLU A N 1
ATOM 687 C CA . GLU A 1 91 ? 21.713 -7.382 -1.729 1.00 90.69 91 GLU A CA 1
ATOM 688 C C . GLU A 1 91 ? 21.641 -5.864 -1.503 1.00 90.69 91 GLU A C 1
ATOM 690 O O . GLU A 1 91 ? 22.668 -5.217 -1.305 1.00 90.69 91 GLU A O 1
ATOM 695 N N . GLY A 1 92 ? 20.449 -5.263 -1.576 1.00 87.56 92 GLY A N 1
ATOM 696 C CA . GLY A 1 92 ? 20.291 -3.811 -1.518 1.00 87.56 92 GLY A CA 1
ATOM 697 C C . GLY A 1 92 ? 20.857 -3.089 -2.739 1.00 87.56 92 GLY A C 1
ATOM 698 O O . GLY A 1 92 ? 21.196 -1.908 -2.643 1.00 87.56 92 GLY A O 1
ATOM 699 N N . ASN A 1 93 ? 20.961 -3.766 -3.885 1.00 88.75 93 ASN A N 1
ATOM 700 C CA . ASN A 1 93 ? 21.424 -3.178 -5.135 1.00 88.75 93 ASN A CA 1
ATOM 701 C C . ASN A 1 93 ? 20.341 -2.312 -5.799 1.00 88.75 93 ASN A C 1
ATOM 703 O O . ASN A 1 93 ? 19.140 -2.449 -5.564 1.00 88.75 93 ASN A O 1
ATOM 707 N N . ALA A 1 94 ? 20.765 -1.396 -6.672 1.00 87.44 94 ALA A N 1
ATOM 708 C CA . ALA A 1 94 ? 19.836 -0.633 -7.500 1.00 87.44 94 ALA A CA 1
ATOM 709 C C . ALA A 1 94 ? 19.161 -1.535 -8.552 1.00 87.44 94 ALA A C 1
ATOM 711 O O . ALA A 1 94 ? 19.814 -2.371 -9.185 1.00 87.44 94 ALA A O 1
ATOM 712 N N . MET A 1 95 ? 17.872 -1.295 -8.804 1.00 90.81 95 MET A N 1
ATOM 713 C CA . MET A 1 95 ? 17.006 -2.093 -9.681 1.00 90.81 95 MET A CA 1
ATOM 714 C C . MET A 1 95 ? 17.198 -1.731 -11.161 1.00 90.81 95 MET A C 1
ATOM 716 O O . MET A 1 95 ? 16.261 -1.385 -11.883 1.00 90.81 95 MET A O 1
ATOM 720 N N . PHE A 1 96 ? 18.448 -1.764 -11.626 1.00 92.75 96 PHE A N 1
ATOM 721 C CA . PHE A 1 96 ? 18.795 -1.499 -13.019 1.00 92.75 96 PHE A CA 1
ATOM 722 C C . PHE A 1 96 ? 18.842 -2.790 -13.830 1.00 92.75 96 PHE A C 1
ATOM 724 O O . PHE A 1 96 ? 19.460 -3.773 -13.428 1.00 92.75 96 PHE A O 1
ATOM 731 N N . LEU A 1 97 ? 18.312 -2.749 -15.054 1.00 94.12 97 LEU A N 1
ATOM 732 C CA . LEU A 1 97 ? 18.422 -3.871 -15.994 1.00 94.12 97 LEU A CA 1
ATOM 733 C C . LEU A 1 97 ? 19.881 -4.191 -16.360 1.00 94.12 97 LEU A C 1
ATOM 735 O O . LEU A 1 97 ? 20.201 -5.331 -16.683 1.00 94.12 97 LEU A O 1
ATOM 739 N N . THR A 1 98 ? 20.791 -3.215 -16.262 1.00 91.94 98 THR A N 1
ATOM 740 C CA . THR A 1 98 ? 22.238 -3.453 -16.380 1.00 91.94 98 THR A CA 1
ATOM 741 C C . THR A 1 98 ? 22.791 -4.278 -15.223 1.00 91.94 98 THR A C 1
ATOM 743 O O . THR A 1 98 ? 23.676 -5.091 -15.450 1.00 91.94 98 THR A O 1
ATOM 746 N N . SER A 1 99 ? 22.265 -4.100 -14.009 1.00 92.06 99 SER A N 1
ATOM 747 C CA . SER A 1 99 ? 22.653 -4.900 -12.844 1.00 92.06 99 SER A CA 1
ATOM 748 C C . SER A 1 99 ? 22.124 -6.328 -12.966 1.00 92.06 99 SER A C 1
ATOM 750 O O . SER A 1 99 ? 22.853 -7.265 -12.672 1.00 92.06 99 SER A O 1
ATOM 752 N N . VAL A 1 100 ? 20.897 -6.509 -13.477 1.00 94.25 100 VAL A N 1
ATOM 753 C CA . VAL A 1 100 ? 20.331 -7.845 -13.758 1.00 94.25 100 VAL A CA 1
ATOM 754 C C . VAL A 1 100 ? 21.137 -8.552 -14.851 1.00 94.25 100 VAL A C 1
ATOM 756 O O . VAL A 1 100 ? 21.453 -9.731 -14.731 1.00 94.25 100 VAL A O 1
ATOM 759 N N . ARG A 1 101 ? 21.532 -7.822 -15.902 1.00 92.19 101 ARG A N 1
ATOM 760 C CA . ARG A 1 101 ? 22.469 -8.324 -16.915 1.00 92.19 101 ARG A CA 1
ATOM 761 C C . ARG A 1 101 ? 23.782 -8.781 -16.274 1.00 92.19 101 ARG A C 1
ATOM 763 O O . ARG A 1 101 ? 24.204 -9.900 -16.528 1.00 92.19 101 ARG A O 1
ATOM 770 N N . ASP A 1 102 ? 24.428 -7.922 -15.485 1.00 88.62 102 ASP A N 1
ATOM 771 C CA . ASP A 1 102 ? 25.728 -8.240 -14.875 1.00 88.62 102 ASP A CA 1
ATOM 772 C C . ASP A 1 102 ? 25.624 -9.425 -13.905 1.00 88.62 102 ASP A C 1
ATOM 774 O O . ASP A 1 102 ? 26.537 -10.244 -13.845 1.00 88.62 102 ASP A O 1
ATOM 778 N N . LEU A 1 103 ? 24.493 -9.558 -13.206 1.00 91.38 103 LEU A N 1
ATOM 779 C CA . LEU A 1 103 ? 24.174 -10.728 -12.395 1.00 91.38 103 LEU A CA 1
ATOM 780 C C . LEU A 1 103 ? 24.196 -12.010 -13.238 1.00 91.38 103 LEU A C 1
ATOM 782 O O . LEU A 1 103 ? 24.979 -12.910 -12.947 1.00 91.38 103 LEU A O 1
ATOM 786 N N . PHE A 1 104 ? 23.408 -12.072 -14.314 1.00 91.75 104 PHE A N 1
ATOM 787 C CA . PHE A 1 104 ? 23.343 -13.261 -15.174 1.00 91.75 104 PHE A CA 1
ATOM 788 C C . PHE A 1 104 ? 24.680 -13.587 -15.846 1.00 91.75 104 PHE A C 1
ATOM 790 O O . PHE A 1 104 ? 25.076 -14.750 -15.927 1.00 91.75 104 PHE A O 1
ATOM 797 N N . MET A 1 105 ? 25.400 -12.555 -16.291 1.00 86.19 105 MET A N 1
ATOM 798 C CA . MET A 1 105 ? 26.656 -12.721 -17.017 1.00 86.19 105 MET A CA 1
ATOM 799 C C . MET A 1 105 ? 27.843 -13.104 -16.133 1.00 86.19 105 MET A C 1
ATOM 801 O O . MET A 1 105 ? 28.729 -13.795 -16.623 1.00 86.19 105 MET A O 1
ATOM 805 N N . PHE A 1 106 ? 27.904 -12.658 -14.874 1.00 84.12 106 PHE A N 1
ATOM 806 C CA . PHE A 1 106 ? 29.155 -12.738 -14.100 1.00 84.12 106 PHE A CA 1
ATOM 807 C C . PHE A 1 106 ? 29.008 -13.247 -12.670 1.00 84.12 106 PHE A C 1
ATOM 809 O O . PHE A 1 106 ? 30.016 -13.565 -12.053 1.00 84.12 106 PHE A O 1
ATOM 816 N N . ARG A 1 107 ? 27.795 -13.280 -12.109 1.00 88.12 107 ARG A N 1
ATOM 817 C CA . ARG A 1 107 ? 27.602 -13.493 -10.664 1.00 88.12 107 ARG A CA 1
ATOM 818 C C . ARG A 1 107 ? 26.802 -14.746 -10.323 1.00 88.12 107 ARG A C 1
ATOM 820 O O . ARG A 1 107 ? 26.473 -14.951 -9.162 1.00 88.12 107 ARG A O 1
ATOM 827 N N . LEU A 1 108 ? 26.484 -15.565 -11.319 1.00 89.50 108 LEU A N 1
ATOM 828 C CA . LEU A 1 108 ? 25.848 -16.865 -11.140 1.00 89.50 108 LEU A CA 1
ATOM 829 C C . LEU A 1 108 ? 26.830 -17.963 -11.539 1.00 89.50 108 LEU A C 1
ATOM 831 O O . LEU A 1 108 ? 27.507 -17.826 -12.561 1.00 89.50 108 LEU A O 1
ATOM 835 N N . SER A 1 109 ? 26.870 -19.034 -10.748 1.00 89.25 109 SER A N 1
ATOM 836 C CA . SER A 1 109 ? 27.542 -20.279 -11.121 1.00 89.25 109 SER A CA 1
ATOM 837 C C . SER A 1 109 ? 26.855 -20.926 -12.334 1.00 89.25 109 SER A C 1
ATOM 839 O O . SER A 1 109 ? 25.732 -20.559 -12.703 1.00 89.25 109 SER A O 1
ATOM 841 N N . ASP A 1 110 ? 27.493 -21.930 -12.932 1.00 88.44 110 ASP A N 1
ATOM 842 C CA . ASP A 1 110 ? 26.878 -22.698 -14.017 1.00 88.44 110 ASP A CA 1
ATOM 843 C C . ASP A 1 110 ? 25.632 -23.468 -13.551 1.00 88.44 110 ASP A C 1
ATOM 845 O O . ASP A 1 110 ? 24.630 -23.476 -14.265 1.00 88.44 110 ASP A O 1
ATOM 849 N N . ALA A 1 111 ? 25.629 -24.000 -12.322 1.00 91.75 111 ALA A N 1
ATOM 850 C CA . ALA A 1 111 ? 24.460 -24.662 -11.736 1.00 91.75 111 ALA A CA 1
ATOM 851 C C . ALA A 1 111 ? 23.281 -23.686 -11.563 1.00 91.75 111 ALA A C 1
ATOM 853 O O . ALA A 1 111 ? 22.144 -23.981 -11.937 1.00 91.75 111 ALA A O 1
ATOM 854 N N . SER A 1 112 ? 23.556 -22.476 -11.069 1.00 94.62 112 SER A N 1
ATOM 855 C CA . SER A 1 112 ? 22.558 -21.409 -10.951 1.00 94.62 112 SER A CA 1
ATOM 856 C C . SER A 1 112 ? 22.029 -20.938 -12.313 1.00 94.62 112 SER A C 1
ATOM 858 O O . SER A 1 112 ? 20.850 -20.601 -12.445 1.00 94.62 112 SER A O 1
ATOM 860 N N . ARG A 1 113 ? 22.870 -20.915 -13.354 1.00 92.88 113 ARG A N 1
ATOM 861 C CA . ARG A 1 113 ? 22.437 -20.590 -14.724 1.00 92.88 113 ARG A CA 1
ATOM 862 C C . ARG A 1 113 ? 21.553 -21.673 -15.314 1.00 92.88 113 ARG A C 1
ATOM 864 O O . ARG A 1 113 ? 20.504 -21.341 -15.866 1.00 92.88 113 ARG A O 1
ATOM 871 N N . GLU A 1 114 ? 21.943 -22.934 -15.164 1.00 94.56 114 GLU A N 1
ATOM 872 C CA . GLU A 1 114 ? 21.159 -24.085 -15.608 1.00 94.56 114 GLU A CA 1
ATOM 873 C C . GLU A 1 114 ? 19.779 -24.086 -14.941 1.00 94.56 114 GLU A C 1
ATOM 875 O O . GLU A 1 114 ? 18.760 -24.140 -15.634 1.00 94.56 114 GLU A O 1
ATOM 880 N N . LEU A 1 115 ? 19.726 -23.876 -13.619 1.00 96.12 115 LEU A N 1
ATOM 881 C CA . LEU A 1 115 ? 18.477 -23.747 -12.865 1.00 96.12 115 LEU A CA 1
ATOM 882 C C . LEU A 1 115 ? 17.539 -22.693 -13.473 1.00 96.12 115 LEU A C 1
ATOM 884 O O . LEU A 1 115 ? 16.332 -22.928 -13.605 1.00 96.12 115 LEU A O 1
ATOM 888 N N . LEU A 1 116 ? 18.075 -21.531 -13.856 1.00 95.75 116 LEU A N 1
ATOM 889 C CA . LEU A 1 116 ? 17.309 -20.422 -14.432 1.00 95.75 116 LEU A CA 1
ATOM 890 C C . LEU A 1 116 ? 17.069 -20.548 -15.947 1.00 95.75 116 LEU A C 1
ATOM 892 O O . LEU A 1 116 ? 16.266 -19.783 -16.494 1.00 95.75 116 LEU A O 1
ATOM 896 N N . GLY A 1 117 ? 17.674 -21.538 -16.608 1.00 93.81 117 GLY A N 1
ATOM 897 C CA . GLY A 1 117 ? 17.615 -21.726 -18.058 1.00 93.81 117 GLY A CA 1
ATOM 898 C C . GLY A 1 117 ? 18.350 -20.625 -18.824 1.00 93.81 117 GLY A C 1
ATOM 899 O O . GLY A 1 117 ? 17.849 -20.147 -19.840 1.00 93.81 117 GLY A O 1
ATOM 900 N N . LEU A 1 118 ? 19.483 -20.159 -18.294 1.00 92.00 118 LEU A N 1
ATOM 901 C CA . LEU A 1 118 ? 20.323 -19.127 -18.898 1.00 92.00 118 LEU A CA 1
ATOM 902 C C . LEU A 1 118 ? 21.459 -19.765 -19.706 1.00 92.00 118 LEU A C 1
ATOM 904 O O . LEU A 1 118 ? 22.104 -20.702 -19.246 1.00 92.00 118 LEU A O 1
ATOM 908 N N . GLU A 1 119 ? 21.735 -19.225 -20.894 1.00 86.50 119 GLU A N 1
ATOM 909 C CA . GLU A 1 119 ? 22.887 -19.645 -21.702 1.00 86.50 119 GLU A CA 1
ATOM 910 C C . GLU A 1 119 ? 24.218 -19.300 -21.009 1.00 86.50 119 GLU A C 1
ATOM 912 O O . GLU A 1 119 ? 24.323 -18.310 -20.278 1.00 86.50 119 GLU A O 1
ATOM 917 N N . ALA A 1 120 ? 25.266 -20.077 -21.291 1.00 76.88 120 ALA A N 1
ATOM 918 C CA . ALA A 1 120 ? 26.620 -19.725 -20.879 1.00 76.88 120 ALA A CA 1
ATOM 919 C C . ALA A 1 120 ? 27.084 -18.442 -21.593 1.00 76.88 120 ALA A C 1
ATOM 921 O O . ALA A 1 120 ? 26.896 -18.271 -22.801 1.00 76.88 120 ALA A O 1
ATOM 922 N N . SER A 1 121 ? 27.708 -17.525 -20.849 1.00 67.38 121 SER A N 1
ATOM 923 C CA . SER A 1 121 ? 28.325 -16.332 -21.440 1.00 67.38 121 SER A CA 1
ATOM 924 C C . SER A 1 121 ? 29.580 -16.728 -22.220 1.00 67.38 121 SER A C 1
ATOM 926 O O . SER A 1 121 ? 30.421 -17.453 -21.697 1.00 67.38 121 SER A O 1
ATOM 928 N N . GLN A 1 122 ? 29.749 -16.218 -23.443 1.00 62.19 122 GLN A N 1
ATOM 929 C CA . GLN A 1 122 ? 30.982 -16.426 -24.214 1.00 62.19 122 GLN A CA 1
ATOM 930 C C . GLN A 1 122 ? 32.047 -15.400 -23.780 1.00 62.19 122 GLN A C 1
ATOM 932 O O . GLN A 1 122 ? 31.770 -14.202 -23.725 1.00 62.19 122 GLN A O 1
ATOM 937 N N . LEU A 1 123 ? 33.254 -15.867 -23.437 1.00 58.72 123 LEU A N 1
ATOM 938 C CA . LEU A 1 123 ? 34.254 -15.130 -22.637 1.00 58.72 123 LEU A CA 1
ATOM 939 C C . LEU A 1 123 ? 35.470 -14.604 -23.431 1.00 58.72 123 LEU A C 1
ATOM 941 O O . LEU A 1 123 ? 36.557 -14.466 -22.886 1.00 58.72 123 LEU A O 1
ATOM 945 N N . ALA A 1 124 ? 35.328 -14.252 -24.713 1.00 51.09 124 ALA A N 1
ATOM 946 C CA . ALA A 1 124 ? 36.433 -13.597 -25.428 1.00 51.09 124 ALA A CA 1
ATOM 947 C C . ALA A 1 124 ? 36.509 -12.092 -25.081 1.00 51.09 124 ALA A C 1
ATOM 949 O O . ALA A 1 124 ? 35.547 -11.354 -25.321 1.00 51.09 124 ALA A O 1
ATOM 950 N N . PHE A 1 125 ? 37.664 -11.614 -24.590 1.00 51.31 125 PHE A N 1
ATOM 951 C CA . PHE A 1 125 ? 37.923 -10.205 -24.222 1.00 51.31 125 PHE A CA 1
ATOM 952 C C . PHE A 1 125 ? 37.456 -9.194 -25.290 1.00 51.31 125 PHE A C 1
ATOM 954 O O . PHE A 1 125 ? 36.792 -8.204 -24.979 1.00 51.31 125 PHE A O 1
ATOM 961 N N . VAL A 1 126 ? 37.730 -9.479 -26.569 1.00 51.81 126 VAL A N 1
ATOM 962 C CA . VAL A 1 126 ? 37.375 -8.613 -27.711 1.00 51.81 126 VAL A CA 1
ATOM 963 C C . VAL A 1 126 ? 35.860 -8.595 -27.984 1.00 51.81 126 VAL A C 1
ATOM 965 O O . VAL A 1 126 ? 35.306 -7.563 -28.362 1.00 51.81 126 VAL A O 1
ATOM 968 N N . GLY A 1 127 ? 35.157 -9.708 -27.744 1.00 58.69 127 GLY A N 1
ATOM 969 C CA . GLY A 1 127 ? 33.705 -9.838 -27.950 1.00 58.69 127 GLY A CA 1
ATOM 970 C C . GLY A 1 127 ? 32.854 -9.275 -26.806 1.00 58.69 127 GLY A C 1
ATOM 971 O O . GLY A 1 127 ? 31.644 -9.086 -26.952 1.00 58.69 127 GLY A O 1
ATOM 972 N N . HIS A 1 128 ? 33.478 -8.953 -25.676 1.00 69.00 128 HIS A N 1
ATOM 973 C CA . HIS A 1 128 ? 32.809 -8.597 -24.431 1.00 69.00 128 HIS A CA 1
ATOM 974 C C . HIS A 1 128 ? 31.843 -7.386 -24.513 1.00 69.00 128 HIS A C 1
ATOM 976 O O . HIS A 1 128 ? 30.770 -7.442 -23.902 1.00 69.00 128 HIS A O 1
ATOM 982 N N . PRO A 1 129 ? 32.108 -6.301 -25.280 1.00 76.00 129 PRO A N 1
ATOM 983 C CA . PRO A 1 129 ? 31.134 -5.216 -25.455 1.00 76.00 129 PRO A CA 1
ATOM 984 C C . PRO A 1 129 ? 29.877 -5.634 -26.232 1.00 76.00 129 PRO A C 1
ATOM 986 O O . PRO A 1 129 ? 28.764 -5.237 -25.870 1.00 76.00 129 PRO A O 1
ATOM 989 N N . ALA A 1 130 ? 30.041 -6.434 -27.291 1.00 80.38 130 ALA A N 1
ATOM 990 C CA . ALA A 1 130 ? 28.929 -6.951 -28.087 1.00 80.38 130 ALA A CA 1
ATOM 991 C C . ALA A 1 130 ? 28.099 -7.953 -27.271 1.00 80.38 130 ALA A C 1
ATOM 993 O O . ALA A 1 130 ? 26.869 -7.871 -27.262 1.00 80.38 130 ALA A O 1
ATOM 994 N N . GLU A 1 131 ? 28.774 -8.805 -26.498 1.00 82.12 131 GLU A N 1
ATOM 995 C CA . GLU A 1 131 ? 28.163 -9.759 -25.576 1.00 82.12 131 GLU A CA 1
ATOM 996 C C . GLU A 1 131 ? 27.325 -9.052 -24.504 1.00 82.12 131 GLU A C 1
ATOM 998 O O . GLU A 1 131 ? 26.130 -9.320 -24.361 1.00 82.12 131 GLU A O 1
ATOM 1003 N N . LYS A 1 132 ? 27.891 -8.043 -23.826 1.00 84.69 132 LYS A N 1
ATOM 1004 C CA . LYS A 1 132 ? 27.158 -7.213 -22.854 1.00 84.69 132 LYS A CA 1
ATOM 1005 C C . LYS A 1 132 ? 25.927 -6.547 -23.467 1.00 84.69 132 LYS A C 1
ATOM 1007 O O . LYS A 1 132 ? 24.894 -6.431 -22.802 1.00 84.69 132 LYS A O 1
ATOM 1012 N N . LYS A 1 133 ? 26.010 -6.095 -24.723 1.00 88.19 133 LYS A N 1
ATOM 1013 C CA . LYS A 1 133 ? 24.872 -5.500 -25.438 1.00 88.19 133 LYS A CA 1
ATOM 1014 C C . LYS A 1 133 ? 23.800 -6.545 -25.757 1.00 88.19 133 LYS A C 1
ATOM 1016 O O . LYS A 1 133 ? 22.617 -6.245 -25.591 1.00 88.19 133 LYS A O 1
ATOM 1021 N N . ARG A 1 134 ? 24.192 -7.758 -26.167 1.00 88.94 134 ARG A N 1
ATOM 1022 C CA . ARG A 1 134 ? 23.278 -8.884 -26.421 1.00 88.94 134 ARG A CA 1
ATOM 1023 C C . ARG A 1 134 ? 22.514 -9.265 -25.157 1.00 88.94 134 ARG A C 1
ATOM 1025 O O . ARG A 1 134 ? 21.285 -9.256 -25.171 1.00 88.94 134 ARG A O 1
ATOM 1032 N N . TRP A 1 135 ? 23.227 -9.506 -24.058 1.00 90.75 135 TRP A N 1
ATOM 1033 C CA . TRP A 1 135 ? 22.626 -9.829 -22.765 1.00 90.75 135 TRP A CA 1
ATOM 1034 C C . TRP A 1 135 ? 21.727 -8.707 -22.255 1.00 90.75 135 TRP A C 1
ATOM 1036 O O . TRP A 1 135 ? 20.597 -8.973 -21.863 1.00 90.75 135 TRP A O 1
ATOM 1046 N N . TYR A 1 136 ? 22.160 -7.443 -22.348 1.00 93.19 136 TYR A N 1
ATOM 1047 C CA . TYR A 1 136 ? 21.301 -6.313 -21.989 1.00 93.19 136 TYR A CA 1
ATOM 1048 C C . TYR A 1 136 ? 19.999 -6.304 -22.796 1.00 93.19 136 TYR A C 1
ATOM 1050 O O . TYR A 1 136 ? 18.922 -6.136 -22.229 1.00 93.19 136 TYR A O 1
ATOM 1058 N N . ALA A 1 137 ? 20.086 -6.488 -24.117 1.00 93.12 137 ALA A N 1
ATOM 1059 C CA . ALA A 1 137 ? 18.916 -6.497 -24.983 1.00 93.12 137 ALA A CA 1
ATOM 1060 C C . ALA A 1 137 ? 17.969 -7.656 -24.639 1.00 93.12 137 ALA A C 1
ATOM 1062 O O . ALA A 1 137 ? 16.758 -7.457 -24.615 1.00 93.12 137 ALA A O 1
ATOM 1063 N N . ASN A 1 138 ? 18.498 -8.841 -24.327 1.00 93.50 138 ASN A N 1
ATOM 1064 C CA . ASN A 1 138 ? 17.692 -9.991 -23.916 1.00 93.50 138 ASN A CA 1
ATOM 1065 C C . ASN A 1 138 ? 17.027 -9.765 -22.552 1.00 93.50 138 ASN A C 1
ATOM 1067 O O . ASN A 1 138 ? 15.823 -9.980 -22.433 1.00 93.50 138 ASN A O 1
ATOM 1071 N N . THR A 1 139 ? 17.764 -9.249 -21.562 1.00 95.00 139 THR A N 1
ATOM 1072 C CA . THR A 1 139 ? 17.223 -8.911 -20.235 1.00 95.00 139 THR A CA 1
ATOM 1073 C C . THR A 1 139 ? 16.143 -7.839 -20.344 1.00 95.00 139 THR A C 1
ATOM 1075 O O . THR A 1 139 ? 15.075 -7.964 -19.752 1.00 95.00 139 THR A O 1
ATOM 1078 N N . SER A 1 140 ? 16.391 -6.795 -21.140 1.00 95.12 140 SER A N 1
ATOM 1079 C CA . SER A 1 140 ? 15.435 -5.710 -21.359 1.00 95.12 140 SER A CA 1
ATOM 1080 C C . SER A 1 140 ? 14.171 -6.196 -22.061 1.00 95.12 140 SER A C 1
ATOM 1082 O O . SER A 1 140 ? 13.078 -5.876 -21.602 1.00 95.12 140 SER A O 1
ATOM 1084 N N . ARG A 1 141 ? 14.290 -7.022 -23.109 1.00 94.62 141 ARG A N 1
ATOM 1085 C CA . ARG A 1 141 ? 13.124 -7.639 -23.760 1.00 94.62 141 ARG A CA 1
ATOM 1086 C C . ARG A 1 141 ? 12.336 -8.512 -22.789 1.00 94.62 141 ARG A C 1
ATOM 1088 O O . ARG A 1 141 ? 11.120 -8.410 -22.777 1.00 94.62 141 ARG A O 1
ATOM 1095 N N . ALA A 1 142 ? 13.002 -9.325 -21.970 1.00 95.06 142 ALA A N 1
ATOM 1096 C CA . ALA A 1 142 ? 12.328 -10.189 -21.003 1.00 95.06 142 ALA A CA 1
ATOM 1097 C C . ALA A 1 142 ? 11.569 -9.397 -19.928 1.00 95.06 142 ALA A C 1
ATOM 1099 O O . ALA A 1 142 ? 10.418 -9.710 -19.640 1.00 95.06 142 ALA A O 1
ATOM 1100 N N . PHE A 1 143 ? 12.161 -8.321 -19.400 1.00 96.75 143 PHE A N 1
ATOM 1101 C CA . PHE A 1 143 ? 11.455 -7.409 -18.497 1.00 96.75 143 PHE A CA 1
ATOM 1102 C C . PHE A 1 143 ? 10.243 -6.758 -19.177 1.00 96.75 143 PHE A C 1
ATOM 1104 O O . PHE A 1 143 ? 9.150 -6.737 -18.614 1.00 96.75 143 PHE A O 1
ATOM 1111 N N . HIS A 1 144 ? 10.425 -6.244 -20.398 1.00 95.25 144 HIS A N 1
ATOM 1112 C CA . HIS A 1 144 ? 9.353 -5.557 -21.110 1.00 95.25 144 HIS A CA 1
ATOM 1113 C C . HIS A 1 144 ? 8.223 -6.492 -21.538 1.00 95.25 144 HIS A C 1
ATOM 1115 O O . HIS A 1 144 ? 7.082 -6.078 -21.438 1.00 95.25 144 HIS A O 1
ATOM 1121 N N . ARG A 1 145 ? 8.484 -7.762 -21.874 1.00 94.31 145 ARG A N 1
ATOM 1122 C CA . ARG A 1 145 ? 7.406 -8.734 -22.126 1.00 94.31 145 ARG A CA 1
ATOM 1123 C C . ARG A 1 145 ? 6.444 -8.858 -20.947 1.00 94.31 145 ARG A C 1
ATOM 1125 O O . ARG A 1 145 ? 5.242 -8.862 -21.163 1.00 94.31 145 ARG A O 1
ATOM 1132 N N . MET A 1 146 ? 6.954 -8.904 -19.713 1.00 95.25 146 MET A N 1
ATOM 1133 C CA . MET A 1 146 ? 6.091 -8.897 -18.525 1.00 95.25 146 MET A CA 1
ATOM 1134 C C . MET A 1 146 ? 5.374 -7.558 -18.375 1.00 95.25 146 MET A C 1
ATOM 1136 O O . MET A 1 146 ? 4.160 -7.515 -18.208 1.00 95.25 146 MET A O 1
ATOM 1140 N N . ASN A 1 147 ? 6.126 -6.458 -18.444 1.00 96.81 147 ASN A N 1
ATOM 1141 C CA . ASN A 1 147 ? 5.572 -5.120 -18.275 1.00 96.81 147 ASN A CA 1
ATOM 1142 C C . ASN A 1 147 ? 4.463 -4.814 -19.290 1.00 96.81 147 ASN A C 1
ATOM 1144 O O . ASN A 1 147 ? 3.460 -4.218 -18.928 1.00 96.81 147 ASN A O 1
ATOM 1148 N N . ASP A 1 148 ? 4.611 -5.232 -20.540 1.00 95.75 148 ASP A N 1
ATOM 1149 C CA . ASP A 1 148 ? 3.676 -4.913 -21.616 1.00 95.75 148 ASP A CA 1
ATOM 1150 C C . ASP A 1 148 ? 2.324 -5.625 -21.442 1.00 95.75 148 ASP A C 1
ATOM 1152 O O . ASP A 1 148 ? 1.317 -5.122 -21.933 1.00 95.75 148 ASP A O 1
ATOM 1156 N N . LEU A 1 149 ? 2.265 -6.725 -20.682 1.00 96.50 149 LEU A N 1
ATOM 1157 C CA . LEU A 1 149 ? 1.011 -7.397 -20.308 1.00 96.50 149 LEU A CA 1
ATOM 1158 C C . LEU A 1 149 ? 0.219 -6.636 -19.231 1.00 96.50 149 LEU A C 1
ATOM 1160 O O . LEU A 1 149 ? -0.973 -6.900 -19.051 1.00 96.50 149 LEU A O 1
ATOM 1164 N N . MET A 1 150 ? 0.877 -5.720 -18.511 1.00 97.38 150 MET A N 1
ATOM 1165 C CA . MET A 1 150 ? 0.384 -5.127 -17.263 1.00 97.38 150 MET A CA 1
ATOM 1166 C C . MET A 1 150 ? 0.490 -3.595 -17.191 1.00 97.38 150 MET A C 1
ATOM 1168 O O . MET A 1 150 ? -0.104 -3.009 -16.298 1.00 97.38 150 MET A O 1
ATOM 1172 N N . ASP A 1 151 ? 1.210 -2.908 -18.086 1.00 96.94 151 ASP A N 1
ATOM 1173 C CA . ASP A 1 151 ? 1.320 -1.440 -18.063 1.00 96.94 151 ASP A CA 1
ATOM 1174 C C . ASP A 1 151 ? -0.028 -0.820 -18.468 1.00 96.94 151 ASP A C 1
ATOM 1176 O O . ASP A 1 151 ? -0.409 -0.946 -19.640 1.00 96.94 151 ASP A O 1
ATOM 1180 N N . PRO A 1 152 ? -0.752 -0.142 -17.552 1.00 96.38 152 PRO A N 1
ATOM 1181 C CA . PRO A 1 152 ? -2.034 0.487 -17.870 1.00 96.38 152 PRO A CA 1
ATOM 1182 C C . PRO A 1 152 ? -1.884 1.677 -18.820 1.00 96.38 152 PRO A C 1
ATOM 1184 O O . PRO A 1 152 ? -2.849 2.096 -19.455 1.00 96.38 152 PRO A O 1
ATOM 1187 N N . PHE A 1 153 ? -0.670 2.219 -18.948 1.00 95.50 153 PHE A N 1
ATOM 1188 C CA . PHE A 1 153 ? -0.396 3.419 -19.728 1.00 95.50 153 PHE A CA 1
ATOM 1189 C C . PHE A 1 153 ? 0.709 3.175 -20.766 1.00 95.50 153 PHE A C 1
ATOM 1191 O O . PHE A 1 153 ? 1.764 3.817 -20.693 1.00 95.50 153 PHE A O 1
ATOM 1198 N N . PRO A 1 154 ? 0.522 2.260 -21.737 1.00 92.75 154 PRO A N 1
ATOM 1199 C CA . PRO A 1 154 ? 1.551 1.963 -22.725 1.00 92.75 154 PRO A CA 1
ATOM 1200 C C . PRO A 1 154 ? 1.818 3.191 -23.610 1.00 92.75 154 PRO A C 1
ATOM 1202 O O . PRO A 1 154 ? 0.919 3.725 -24.254 1.00 92.75 154 PRO A O 1
ATOM 1205 N N . GLN A 1 155 ? 3.071 3.652 -23.649 1.00 92.12 155 GLN A N 1
ATOM 1206 C CA . GLN A 1 155 ? 3.503 4.773 -24.492 1.00 92.12 155 GLN A CA 1
ATOM 1207 C C . GLN A 1 155 ? 5.003 4.699 -24.808 1.00 92.12 155 GLN A C 1
ATOM 1209 O O . GLN A 1 155 ? 5.790 4.068 -24.096 1.00 92.12 155 GLN A O 1
ATOM 1214 N N . GLU A 1 156 ? 5.416 5.402 -25.862 1.00 90.62 156 GLU A N 1
ATOM 1215 C CA . GLU A 1 156 ? 6.824 5.575 -26.225 1.00 90.62 156 GLU A CA 1
ATOM 1216 C C . GLU A 1 156 ? 7.509 6.553 -25.252 1.00 90.62 156 GLU A C 1
ATOM 1218 O O . GLU A 1 156 ? 7.037 7.676 -25.071 1.00 90.62 156 GLU A O 1
ATOM 1223 N N . ARG A 1 157 ? 8.631 6.132 -24.647 1.00 91.25 157 ARG A N 1
ATOM 1224 C CA . ARG A 1 157 ? 9.318 6.858 -23.557 1.00 91.25 157 ARG A CA 1
ATOM 1225 C C . ARG A 1 157 ? 10.810 7.111 -23.800 1.00 91.25 157 ARG A C 1
ATOM 1227 O O . ARG A 1 157 ? 11.532 7.409 -22.845 1.00 91.25 157 ARG A O 1
ATOM 1234 N N . ARG A 1 158 ? 11.346 6.943 -25.016 1.00 88.38 158 ARG A N 1
ATOM 1235 C CA . ARG A 1 158 ? 12.796 7.102 -25.267 1.00 88.38 158 ARG A CA 1
ATOM 1236 C C . ARG A 1 158 ? 13.205 8.568 -25.322 1.00 88.38 158 ARG A C 1
ATOM 1238 O O . ARG A 1 158 ? 14.306 8.882 -24.872 1.00 88.38 158 ARG A O 1
ATOM 1245 N N . TYR A 1 159 ? 12.326 9.443 -25.808 1.00 89.25 159 TYR A N 1
ATOM 1246 C CA . TYR A 1 159 ? 12.585 10.873 -25.979 1.00 89.25 159 TYR A CA 1
ATOM 1247 C C . TYR A 1 159 ? 11.505 11.746 -25.322 1.00 89.25 159 TYR A C 1
ATOM 1249 O O . TYR A 1 159 ? 10.389 11.298 -25.061 1.00 89.25 159 TYR A O 1
ATOM 1257 N N . SER A 1 160 ? 11.844 13.006 -25.046 1.00 90.50 160 SER A N 1
ATOM 1258 C CA . SER A 1 160 ? 10.916 14.012 -24.514 1.00 90.50 160 SER A CA 1
ATOM 1259 C C . SER A 1 160 ? 9.840 14.377 -25.528 1.00 90.50 160 SER A C 1
ATOM 1261 O O . SER A 1 160 ? 10.157 14.649 -26.686 1.00 90.50 160 SER A O 1
ATOM 1263 N N . LYS A 1 161 ? 8.584 14.451 -25.092 1.00 91.00 161 LYS A N 1
ATOM 1264 C CA . LYS A 1 161 ? 7.452 14.784 -25.957 1.00 91.00 161 LYS A CA 1
ATOM 1265 C C . LYS A 1 161 ? 7.201 16.286 -25.996 1.00 91.00 161 LYS A C 1
ATOM 1267 O O . LYS A 1 161 ? 7.454 16.986 -25.024 1.00 91.00 161 LYS A O 1
ATOM 1272 N N . THR A 1 162 ? 6.667 16.771 -27.107 1.00 92.12 162 THR A N 1
ATOM 1273 C CA . THR A 1 162 ? 6.004 18.087 -27.175 1.00 92.12 162 THR A CA 1
ATOM 1274 C C . THR A 1 162 ? 4.667 18.036 -26.429 1.00 92.12 162 THR A C 1
ATOM 1276 O O . THR A 1 162 ? 4.082 16.961 -26.277 1.00 92.12 162 THR A O 1
ATOM 1279 N N . TYR A 1 163 ? 4.142 19.171 -25.975 1.00 92.12 163 TYR A N 1
ATOM 1280 C CA . TYR A 1 163 ? 2.810 19.242 -25.366 1.00 92.12 163 TYR A CA 1
ATOM 1281 C C . TYR A 1 163 ? 1.712 18.797 -26.338 1.00 92.12 163 TYR A C 1
ATOM 1283 O O . TYR A 1 163 ? 0.742 18.171 -25.913 1.00 92.12 163 TYR A O 1
ATOM 1291 N N . THR A 1 164 ? 1.894 19.023 -27.640 1.00 92.00 164 THR A N 1
ATOM 1292 C CA . THR A 1 164 ? 1.009 18.504 -28.696 1.00 92.00 164 THR A CA 1
ATOM 1293 C C . THR A 1 164 ? 0.995 16.972 -28.717 1.00 92.00 164 THR A C 1
ATOM 1295 O O . THR A 1 164 ? -0.070 16.355 -28.738 1.00 92.00 164 THR A O 1
ATOM 1298 N N . GLN A 1 165 ? 2.168 16.333 -28.630 1.00 92.88 165 GLN A N 1
ATOM 1299 C CA . GLN A 1 165 ? 2.267 14.873 -28.508 1.00 92.88 165 GLN A CA 1
ATOM 1300 C C . GLN A 1 165 ? 1.652 14.363 -27.199 1.00 92.88 165 GLN A C 1
ATOM 1302 O O . GLN A 1 165 ? 0.967 13.348 -27.219 1.00 92.88 165 GLN A O 1
ATOM 1307 N N . ILE A 1 166 ? 1.841 15.068 -26.079 1.00 93.62 166 ILE A N 1
ATOM 1308 C CA . ILE A 1 166 ? 1.208 14.716 -24.797 1.00 93.62 166 ILE A CA 1
ATOM 1309 C C . ILE A 1 166 ? -0.314 14.782 -24.896 1.00 93.62 166 ILE A C 1
ATOM 1311 O O . ILE A 1 166 ? -0.992 13.846 -24.482 1.00 93.62 166 ILE A O 1
ATOM 1315 N N . GLN A 1 167 ? -0.863 15.844 -25.488 1.00 94.19 167 GLN A N 1
ATOM 1316 C CA . GLN A 1 167 ? -2.302 15.953 -25.713 1.00 94.19 167 GLN A CA 1
ATOM 1317 C C . GLN A 1 167 ? -2.819 14.815 -26.602 1.00 94.19 167 GLN A C 1
ATOM 1319 O O . GLN A 1 167 ? -3.878 14.264 -26.314 1.00 94.19 167 GLN A O 1
ATOM 1324 N N . SER A 1 168 ? -2.069 14.437 -27.642 1.00 94.06 168 SER A N 1
ATOM 1325 C CA . SER A 1 168 ? -2.411 13.284 -28.479 1.00 94.06 168 SER A CA 1
ATOM 1326 C C . SER A 1 168 ? -2.445 11.993 -27.663 1.00 94.06 168 SER A C 1
ATOM 1328 O O . SER A 1 168 ? -3.444 11.291 -27.723 1.00 94.06 168 SER A O 1
ATOM 1330 N N . ILE A 1 169 ? -1.406 11.714 -26.867 1.00 94.44 169 ILE A N 1
ATOM 1331 C CA . ILE A 1 169 ? -1.318 10.512 -26.021 1.00 94.44 169 ILE A CA 1
ATOM 1332 C C . ILE A 1 169 ? -2.513 10.419 -25.064 1.00 94.44 169 ILE A C 1
ATOM 1334 O O . ILE A 1 169 ? -3.110 9.355 -24.930 1.00 94.44 169 ILE A O 1
ATOM 1338 N N . LEU A 1 170 ? -2.880 11.531 -24.419 1.00 93.56 170 LEU A N 1
ATOM 1339 C CA . LEU A 1 170 ? -4.020 11.570 -23.501 1.00 93.56 170 LEU A CA 1
ATOM 1340 C C . LEU A 1 170 ? -5.359 11.338 -24.214 1.00 93.56 170 LEU A C 1
ATOM 1342 O O . LEU A 1 170 ? -6.240 10.703 -23.648 1.00 93.56 170 LEU A O 1
ATOM 1346 N N . ARG A 1 171 ? -5.525 11.853 -25.440 1.00 93.25 171 ARG A N 1
ATOM 1347 C CA . ARG A 1 171 ? -6.760 11.693 -26.227 1.00 93.25 171 ARG A CA 1
ATOM 1348 C C . ARG A 1 171 ? -6.925 10.289 -26.793 1.00 93.25 171 ARG A C 1
ATOM 1350 O O . ARG A 1 171 ? -8.045 9.810 -26.881 1.00 93.25 171 ARG A O 1
ATOM 1357 N N . THR A 1 172 ? -5.830 9.645 -27.186 1.00 93.75 172 THR A N 1
ATOM 1358 C CA . THR A 1 172 ? -5.839 8.280 -27.732 1.00 93.75 172 THR A CA 1
ATOM 1359 C C . THR A 1 172 ? -5.760 7.211 -26.643 1.00 93.75 172 THR A C 1
ATOM 1361 O O . THR A 1 172 ? -5.455 6.060 -26.940 1.00 93.75 172 THR A O 1
ATOM 1364 N N . HIS A 1 173 ? -5.936 7.591 -25.377 1.00 93.62 173 HIS A N 1
ATOM 1365 C CA . HIS A 1 173 ? -5.818 6.676 -24.255 1.00 93.62 173 HIS A CA 1
ATOM 1366 C C . HIS A 1 173 ? -6.968 5.665 -24.245 1.00 93.62 173 HIS A C 1
ATOM 1368 O O . HIS A 1 173 ? -8.134 6.048 -24.182 1.00 93.62 173 HIS A O 1
ATOM 1374 N N . ASP A 1 174 ? -6.622 4.381 -24.269 1.00 94.69 174 ASP A N 1
ATOM 1375 C CA . ASP A 1 174 ? -7.579 3.285 -24.143 1.00 94.69 174 ASP A CA 1
ATOM 1376 C C . ASP A 1 174 ? -7.872 3.006 -22.662 1.00 94.69 174 ASP A C 1
ATOM 1378 O O . ASP A 1 174 ? -7.048 2.437 -21.942 1.00 94.69 174 ASP A O 1
ATOM 1382 N N . THR A 1 175 ? -9.054 3.425 -22.209 1.00 92.88 175 THR A N 1
ATOM 1383 C CA . THR A 1 175 ? -9.493 3.269 -20.818 1.00 92.88 175 THR A CA 1
ATOM 1384 C C . THR A 1 175 ? -9.792 1.818 -20.453 1.00 92.88 175 THR A C 1
ATOM 1386 O O . THR A 1 175 ? -9.518 1.416 -19.325 1.00 92.88 175 THR A O 1
ATOM 1389 N N . GLN A 1 176 ? -10.295 1.006 -21.388 1.00 94.94 176 GLN A N 1
ATOM 1390 C CA . GLN A 1 176 ? -10.595 -0.405 -21.128 1.00 94.94 176 GLN A CA 1
ATOM 1391 C C . GLN A 1 176 ? -9.304 -1.205 -20.963 1.00 94.94 176 GLN A C 1
ATOM 1393 O O . GLN A 1 176 ? -9.174 -2.007 -20.035 1.00 94.94 176 GLN A O 1
ATOM 1398 N N . LEU A 1 177 ? -8.316 -0.945 -21.824 1.00 94.62 177 LEU A N 1
ATOM 1399 C CA . LEU A 1 177 ? -6.990 -1.536 -21.687 1.00 94.62 177 LEU A CA 1
ATOM 1400 C C . LEU A 1 177 ? -6.323 -1.105 -20.378 1.00 94.62 177 LEU A C 1
ATOM 1402 O O . LEU A 1 177 ? -5.704 -1.937 -19.712 1.00 94.62 177 LEU A O 1
ATOM 1406 N N . ALA A 1 178 ? -6.464 0.169 -20.001 1.00 95.38 178 ALA A N 1
ATOM 1407 C CA . ALA A 1 178 ? -5.922 0.695 -18.755 1.00 95.38 178 ALA A CA 1
ATOM 1408 C C . ALA A 1 178 ? -6.502 -0.023 -17.534 1.00 95.38 178 ALA A C 1
ATOM 1410 O O . ALA A 1 178 ? -5.738 -0.484 -16.690 1.00 95.38 178 ALA A O 1
ATOM 1411 N N . GLU A 1 179 ? -7.826 -0.184 -17.467 1.00 95.19 179 GLU A N 1
ATOM 1412 C CA . GLU A 1 179 ? -8.502 -0.907 -16.384 1.00 95.19 179 GLU A CA 1
ATOM 1413 C C . GLU A 1 179 ? -8.077 -2.381 -16.335 1.00 95.19 179 GLU A C 1
ATOM 1415 O O . GLU A 1 179 ? -7.673 -2.870 -15.277 1.00 95.19 179 GLU A O 1
ATOM 1420 N N . LYS A 1 180 ? -8.068 -3.073 -17.487 1.00 97.38 180 LYS A N 1
ATOM 1421 C CA . LYS A 1 180 ? -7.625 -4.475 -17.595 1.00 97.38 180 LYS A CA 1
ATOM 1422 C C . LYS A 1 180 ? -6.199 -4.648 -17.070 1.00 97.38 180 LYS A C 1
ATOM 1424 O O . LYS A 1 180 ? -5.927 -5.523 -16.250 1.00 97.38 180 LYS A O 1
ATOM 1429 N N . ARG A 1 181 ? -5.268 -3.826 -17.552 1.00 97.69 181 ARG A N 1
ATOM 1430 C CA . ARG A 1 181 ? -3.844 -3.953 -17.226 1.00 97.69 181 ARG A CA 1
ATOM 1431 C C . ARG A 1 181 ? -3.517 -3.474 -15.817 1.00 97.69 181 ARG A C 1
ATOM 1433 O O . ARG A 1 181 ? -2.704 -4.116 -15.160 1.00 97.69 181 ARG A O 1
ATOM 1440 N N . LYS A 1 182 ? -4.206 -2.446 -15.309 1.00 96.94 182 LYS A N 1
ATOM 1441 C CA . LYS A 1 182 ? -4.132 -2.045 -13.896 1.00 96.94 182 LYS A CA 1
ATOM 1442 C C . LYS A 1 182 ? -4.533 -3.198 -12.979 1.00 96.94 182 LYS A C 1
ATOM 1444 O O . LYS A 1 182 ? -3.777 -3.515 -12.069 1.00 96.94 182 LYS A O 1
ATOM 1449 N N . ALA A 1 183 ? -5.639 -3.885 -13.274 1.00 97.62 183 ALA A N 1
ATOM 1450 C CA . ALA A 1 183 ? -6.063 -5.051 -12.500 1.00 97.62 183 ALA A CA 1
ATOM 1451 C C . ALA A 1 183 ? -5.013 -6.178 -12.516 1.00 97.62 183 ALA A C 1
ATOM 1453 O O . ALA A 1 183 ? -4.719 -6.755 -11.472 1.00 97.62 183 ALA A O 1
ATOM 1454 N N . ARG A 1 184 ? -4.388 -6.458 -13.670 1.00 98.19 184 ARG A N 1
ATOM 1455 C CA . ARG A 1 184 ? -3.279 -7.431 -13.762 1.00 98.19 184 ARG A CA 1
ATOM 1456 C C . ARG A 1 184 ? -2.052 -7.000 -12.952 1.00 98.19 184 ARG A C 1
ATOM 1458 O O . ARG A 1 184 ? -1.417 -7.825 -12.302 1.00 98.19 184 ARG A O 1
ATOM 1465 N N . LEU A 1 185 ? -1.716 -5.714 -12.972 1.00 97.94 185 LEU A N 1
ATOM 1466 C CA . LEU A 1 185 ? -0.577 -5.166 -12.240 1.00 97.94 185 LEU A CA 1
ATOM 1467 C C . LEU A 1 185 ? -0.802 -5.182 -10.718 1.00 97.94 185 LEU A C 1
ATOM 1469 O O . LEU A 1 185 ? 0.111 -5.519 -9.966 1.00 97.94 185 LEU A O 1
ATOM 1473 N N . ASP A 1 186 ? -2.020 -4.890 -10.265 1.00 98.25 186 ASP A N 1
ATOM 1474 C CA . ASP A 1 186 ? -2.407 -5.026 -8.858 1.00 98.25 186 ASP A CA 1
ATOM 1475 C C . ASP A 1 186 ? -2.435 -6.503 -8.429 1.00 98.25 186 ASP A C 1
ATOM 1477 O O . ASP A 1 186 ? -1.968 -6.837 -7.339 1.00 98.25 186 ASP A O 1
ATOM 1481 N N . GLU A 1 187 ? -2.895 -7.411 -9.302 1.00 98.44 187 GLU A N 1
ATOM 1482 C CA . GLU A 1 187 ? -2.823 -8.861 -9.083 1.00 98.44 187 GLU A CA 1
ATOM 1483 C C . GLU A 1 187 ? -1.372 -9.326 -8.917 1.00 98.44 187 GLU A C 1
ATOM 1485 O O . GLU A 1 187 ? -1.062 -10.060 -7.978 1.00 98.44 187 GLU A O 1
ATOM 1490 N N . PHE A 1 188 ? -0.465 -8.855 -9.779 1.00 98.62 188 PHE A N 1
ATOM 1491 C CA . PHE A 1 188 ? 0.968 -9.124 -9.670 1.00 98.62 188 PHE A CA 1
ATOM 1492 C C . PHE A 1 188 ? 1.500 -8.710 -8.292 1.00 98.62 188 PHE A C 1
ATOM 1494 O O . PHE A 1 188 ? 2.134 -9.516 -7.609 1.00 98.62 188 PHE A O 1
ATOM 1501 N N . THR A 1 189 ? 1.201 -7.486 -7.840 1.00 98.62 189 THR A N 1
ATOM 1502 C CA . THR A 1 189 ? 1.614 -7.014 -6.511 1.00 98.62 189 THR A CA 1
ATOM 1503 C C . THR A 1 189 ? 1.019 -7.870 -5.392 1.00 98.62 189 THR A C 1
ATOM 1505 O O . THR A 1 189 ? 1.746 -8.307 -4.494 1.00 98.62 189 THR A O 1
ATOM 1508 N N . LYS A 1 190 ? -0.279 -8.178 -5.466 1.00 98.56 190 LYS A N 1
ATOM 1509 C CA . LYS A 1 190 ? -0.986 -9.011 -4.487 1.00 98.56 190 LYS A CA 1
ATOM 1510 C C . LYS A 1 190 ? -0.334 -10.387 -4.335 1.00 98.56 190 LYS A C 1
ATOM 1512 O O . LYS A 1 190 ? -0.081 -10.806 -3.209 1.00 98.56 190 LYS A O 1
ATOM 1517 N N . LEU A 1 191 ? -0.028 -11.080 -5.433 1.00 98.56 191 LEU A N 1
ATOM 1518 C CA . LEU A 1 191 ? 0.546 -12.433 -5.405 1.00 98.56 191 LEU A CA 1
ATOM 1519 C C . LEU A 1 191 ? 1.904 -12.487 -4.692 1.00 98.56 191 LEU A C 1
ATOM 1521 O O . LEU A 1 191 ? 2.153 -13.385 -3.882 1.00 98.56 191 LEU A O 1
ATOM 1525 N N . PHE A 1 192 ? 2.764 -11.494 -4.923 1.00 98.69 192 PHE A N 1
ATOM 1526 C CA . PHE A 1 192 ? 4.039 -11.378 -4.216 1.00 98.69 192 PHE A CA 1
ATOM 1527 C C . PHE A 1 192 ? 3.851 -11.137 -2.712 1.00 98.69 192 PHE A C 1
ATOM 1529 O O . PHE A 1 192 ? 4.484 -11.809 -1.894 1.00 98.69 192 PHE A O 1
ATOM 1536 N N . LEU A 1 193 ? 2.951 -10.229 -2.323 1.00 98.50 193 LEU A N 1
ATOM 1537 C CA . LEU A 1 193 ? 2.704 -9.939 -0.907 1.00 98.50 193 LEU A CA 1
ATOM 1538 C C . LEU A 1 193 ? 2.051 -11.128 -0.183 1.00 98.50 193 LEU A C 1
ATOM 1540 O O . LEU A 1 193 ? 2.481 -11.474 0.921 1.00 98.50 193 LEU A O 1
ATOM 1544 N N . VAL A 1 194 ? 1.111 -11.829 -0.825 1.00 98.25 194 VAL A N 1
ATOM 1545 C CA . VAL A 1 194 ? 0.523 -13.084 -0.320 1.00 98.25 194 VAL A CA 1
ATOM 1546 C C . VAL A 1 194 ? 1.605 -14.144 -0.104 1.00 98.25 194 VAL A C 1
ATOM 1548 O O . VAL A 1 194 ? 1.620 -14.800 0.941 1.00 98.25 194 VAL A O 1
ATOM 1551 N N . MET A 1 195 ? 2.544 -14.295 -1.044 1.00 98.00 195 MET A N 1
ATOM 1552 C CA . MET A 1 195 ? 3.683 -15.200 -0.874 1.00 98.00 195 MET A CA 1
ATOM 1553 C C . MET A 1 195 ? 4.499 -14.827 0.368 1.00 98.00 195 MET A C 1
ATOM 1555 O O . MET A 1 195 ? 4.701 -15.684 1.226 1.00 98.00 195 MET A O 1
ATOM 1559 N N . THR A 1 196 ? 4.874 -13.553 0.545 1.00 97.94 196 THR A N 1
ATOM 1560 C CA . THR A 1 196 ? 5.641 -13.145 1.739 1.00 97.94 196 THR A CA 1
ATOM 1561 C C . THR A 1 196 ? 4.881 -13.371 3.043 1.00 97.94 196 THR A C 1
ATOM 1563 O O . THR A 1 196 ? 5.465 -13.822 4.025 1.00 97.94 196 THR A O 1
ATOM 1566 N N . TYR A 1 197 ? 3.564 -13.150 3.063 1.00 97.25 197 TYR A N 1
ATOM 1567 C CA . TYR A 1 197 ? 2.740 -13.465 4.225 1.00 97.25 197 TYR A CA 1
ATOM 1568 C C . TYR A 1 197 ? 2.792 -14.962 4.573 1.00 97.25 197 TYR A C 1
ATOM 1570 O O . TYR A 1 197 ? 2.826 -15.317 5.755 1.00 97.25 197 TYR A O 1
ATOM 1578 N N . ASN A 1 198 ? 2.840 -15.830 3.560 1.00 96.62 198 ASN A N 1
ATOM 1579 C CA . ASN A 1 198 ? 2.915 -17.281 3.713 1.00 96.62 198 ASN A CA 1
ATOM 1580 C C . ASN A 1 198 ? 4.317 -17.815 4.052 1.00 96.62 198 ASN A C 1
ATOM 1582 O O . ASN A 1 198 ? 4.412 -18.942 4.532 1.00 96.62 198 ASN A O 1
ATOM 1586 N N . GLU A 1 199 ? 5.376 -17.020 3.882 1.00 95.75 199 GLU A N 1
ATOM 1587 C CA . GLU A 1 199 ? 6.732 -17.356 4.351 1.00 95.75 199 GLU A CA 1
ATOM 1588 C C . GLU A 1 199 ? 6.863 -17.266 5.885 1.00 95.75 199 GLU A C 1
ATOM 1590 O O . GLU A 1 199 ? 7.811 -17.790 6.468 1.00 95.75 199 GLU A O 1
ATOM 1595 N N . GLN A 1 200 ? 5.903 -16.637 6.574 1.00 94.25 200 GLN A N 1
ATOM 1596 C CA . GLN A 1 200 ? 5.877 -16.604 8.036 1.00 94.25 200 GLN A CA 1
ATOM 1597 C C . GLN A 1 200 ? 5.606 -17.992 8.645 1.00 94.25 200 GLN A C 1
ATOM 1599 O O . GLN A 1 200 ? 4.753 -18.738 8.148 1.00 94.25 200 GLN A O 1
ATOM 1604 N N . PRO A 1 201 ? 6.193 -18.301 9.819 1.00 92.31 201 PRO A N 1
ATOM 1605 C CA . PRO A 1 201 ? 5.792 -19.457 10.610 1.00 92.31 201 PRO A CA 1
ATOM 1606 C C . PRO A 1 201 ? 4.282 -19.473 10.889 1.00 92.31 201 PRO A C 1
ATOM 1608 O O . PRO A 1 201 ? 3.651 -18.442 11.145 1.00 92.31 201 PRO A O 1
ATOM 1611 N N . ARG A 1 202 ? 3.673 -20.666 10.874 1.00 89.75 202 ARG A N 1
ATOM 1612 C CA . ARG A 1 202 ? 2.209 -20.825 10.972 1.00 89.75 202 ARG A CA 1
ATOM 1613 C C . ARG A 1 202 ? 1.611 -20.207 12.241 1.00 89.75 202 ARG A C 1
ATOM 1615 O O . ARG A 1 202 ? 0.512 -19.661 12.173 1.00 89.75 202 ARG A O 1
ATOM 1622 N N . ASN A 1 203 ? 2.308 -20.305 13.371 1.00 89.25 203 ASN A N 1
ATOM 1623 C CA . ASN A 1 203 ? 1.901 -19.721 14.654 1.00 89.25 203 ASN A CA 1
ATOM 1624 C C . ASN A 1 203 ? 1.899 -18.185 14.621 1.00 89.25 203 ASN A C 1
ATOM 1626 O O . ASN A 1 203 ? 0.994 -17.578 15.178 1.00 89.25 203 ASN A O 1
ATOM 1630 N N . VAL A 1 204 ? 2.864 -17.569 13.934 1.00 92.12 204 VAL A N 1
ATOM 1631 C CA . VAL A 1 204 ? 2.947 -16.110 13.759 1.00 92.12 204 VAL A CA 1
ATOM 1632 C C . VAL A 1 204 ? 1.841 -15.625 12.825 1.00 92.12 204 VAL A C 1
ATOM 1634 O O . VAL A 1 204 ? 1.110 -14.686 13.134 1.00 92.12 204 VAL A O 1
ATOM 1637 N N . ARG A 1 205 ? 1.652 -16.326 11.702 1.00 91.31 205 ARG A N 1
ATOM 1638 C CA . ARG A 1 205 ? 0.612 -16.017 10.715 1.00 91.31 205 ARG A CA 1
ATOM 1639 C C . ARG A 1 205 ? -0.785 -15.984 11.349 1.00 91.31 205 ARG A C 1
ATOM 1641 O O . ARG A 1 205 ? -1.522 -15.015 11.168 1.00 91.31 205 ARG A O 1
ATOM 1648 N N . ARG A 1 206 ? -1.090 -17.007 12.156 1.00 88.38 206 ARG A N 1
ATOM 1649 C CA . ARG A 1 206 ? -2.375 -17.223 12.847 1.00 88.38 206 ARG A CA 1
ATOM 1650 C C . ARG A 1 206 ? -2.420 -16.670 14.273 1.00 88.38 206 ARG A C 1
ATOM 1652 O O . ARG A 1 206 ? -3.257 -17.095 15.062 1.00 88.38 206 ARG A O 1
ATOM 1659 N N . ALA A 1 207 ? -1.518 -15.756 14.627 1.00 90.56 207 ALA A N 1
ATOM 1660 C CA . ALA A 1 207 ? -1.544 -15.132 15.947 1.00 90.56 207 ALA A CA 1
ATOM 1661 C C . ALA A 1 207 ? -2.817 -14.293 16.177 1.00 90.56 207 ALA A C 1
ATOM 1663 O O . ALA A 1 207 ? -3.194 -14.094 17.329 1.00 90.56 207 ALA A O 1
ATOM 1664 N N . ALA A 1 208 ? -3.465 -13.845 15.097 1.00 89.69 208 ALA A N 1
ATOM 1665 C CA . ALA A 1 208 ? -4.803 -13.262 15.067 1.00 89.69 208 ALA A CA 1
ATOM 1666 C C . ALA A 1 208 ? -5.611 -13.916 13.933 1.00 89.69 208 ALA A C 1
ATOM 1668 O O . ALA A 1 208 ? -5.032 -14.296 12.909 1.00 89.69 208 ALA A O 1
ATOM 1669 N N . ASN A 1 209 ? -6.929 -14.036 14.118 1.00 90.94 209 ASN A N 1
ATOM 1670 C CA . ASN A 1 209 ? -7.848 -14.558 13.095 1.00 90.94 209 ASN A CA 1
ATOM 1671 C C . ASN A 1 209 ? -8.363 -13.462 12.149 1.00 90.94 209 ASN A C 1
ATOM 1673 O O . ASN A 1 209 ? -8.904 -13.781 11.091 1.00 90.94 209 ASN A O 1
ATOM 1677 N N . LYS A 1 210 ? -8.161 -12.192 12.521 1.00 94.00 210 LYS A N 1
ATOM 1678 C CA . LYS A 1 210 ? -8.551 -11.022 11.739 1.00 94.00 210 LYS A CA 1
ATOM 1679 C C . LYS A 1 210 ? -7.366 -10.364 11.038 1.00 94.00 210 LYS A C 1
ATOM 1681 O O . LYS A 1 210 ? -6.223 -10.470 11.500 1.00 94.00 210 LYS A O 1
ATOM 1686 N N . ILE A 1 211 ? -7.651 -9.679 9.934 1.00 95.62 211 ILE A N 1
ATOM 1687 C CA . ILE A 1 211 ? -6.733 -8.776 9.249 1.00 95.62 211 ILE A CA 1
ATOM 1688 C C . ILE A 1 211 ? -7.126 -7.329 9.551 1.00 95.62 211 ILE A C 1
ATOM 1690 O O . ILE A 1 211 ? -7.970 -6.742 8.883 1.00 95.62 211 ILE A O 1
ATOM 1694 N N . ASP A 1 212 ? -6.503 -6.764 10.583 1.00 96.62 212 ASP A N 1
ATOM 1695 C CA . ASP A 1 212 ? -6.554 -5.324 10.820 1.00 96.62 212 ASP A CA 1
ATOM 1696 C C . ASP A 1 212 ? -5.456 -4.651 9.997 1.00 96.62 212 ASP A C 1
ATOM 1698 O O . ASP A 1 212 ? -4.323 -5.151 9.915 1.00 96.62 212 ASP A O 1
ATOM 1702 N N . ILE A 1 213 ? -5.786 -3.519 9.383 1.00 97.19 213 ILE A N 1
ATOM 1703 C CA . ILE A 1 213 ? -4.880 -2.788 8.504 1.00 97.19 213 ILE A CA 1
ATOM 1704 C C . ILE A 1 213 ? -4.799 -1.319 8.883 1.00 97.19 213 ILE A C 1
ATOM 1706 O O . ILE A 1 213 ? -5.787 -0.722 9.295 1.00 97.19 213 ILE A O 1
ATOM 1710 N N . SER A 1 214 ? -3.622 -0.736 8.692 1.00 96.94 214 SER A N 1
ATOM 1711 C CA . SER A 1 214 ? -3.460 0.709 8.556 1.00 96.94 214 SER A CA 1
ATOM 1712 C C . SER A 1 214 ? -2.992 1.009 7.138 1.00 96.94 214 SER A C 1
ATOM 1714 O O . SER A 1 214 ? -2.182 0.246 6.607 1.00 96.94 214 SER A O 1
ATOM 1716 N N . PHE A 1 215 ? -3.505 2.051 6.490 1.00 95.62 215 PHE A N 1
ATOM 1717 C CA . PHE A 1 215 ? -3.144 2.351 5.104 1.00 95.62 215 PHE A CA 1
ATOM 1718 C C . PHE A 1 215 ? -2.894 3.835 4.845 1.00 95.62 215 PHE A C 1
ATOM 1720 O O . PHE A 1 215 ? -3.517 4.709 5.443 1.00 95.62 215 PHE A O 1
ATOM 1727 N N . ASP A 1 216 ? -1.949 4.101 3.942 1.00 92.50 216 ASP A N 1
ATOM 1728 C CA . ASP A 1 216 ? -1.528 5.447 3.549 1.00 92.50 216 ASP A CA 1
ATOM 1729 C C . ASP A 1 216 ? -0.964 5.455 2.113 1.00 92.50 216 ASP A C 1
ATOM 1731 O O . ASP A 1 216 ? -0.593 4.405 1.574 1.00 92.50 216 ASP A O 1
ATOM 1735 N N . GLN A 1 217 ? -0.886 6.643 1.502 1.00 90.88 217 GLN A N 1
ATOM 1736 C CA . GLN A 1 217 ? -0.215 6.856 0.217 1.00 90.88 217 GLN A CA 1
ATOM 1737 C C . GLN A 1 217 ? 1.212 7.355 0.432 1.00 90.88 217 GLN A C 1
ATOM 1739 O O . GLN A 1 217 ? 1.498 8.198 1.284 1.00 90.88 217 GLN A O 1
ATOM 1744 N N . THR A 1 218 ? 2.128 6.864 -0.389 1.00 90.88 218 THR A N 1
ATOM 1745 C CA . THR A 1 218 ? 3.512 7.311 -0.411 1.00 90.88 218 THR A CA 1
ATOM 1746 C C . THR A 1 218 ? 3.930 7.713 -1.815 1.00 90.88 218 THR A C 1
ATOM 1748 O O . THR A 1 218 ? 3.884 6.922 -2.755 1.00 90.88 218 THR A O 1
ATOM 1751 N N . TYR A 1 219 ? 4.452 8.932 -1.922 1.00 92.81 219 TYR A N 1
ATOM 1752 C CA . TYR A 1 219 ? 4.976 9.449 -3.173 1.00 92.81 219 TYR A CA 1
ATOM 1753 C C . TYR A 1 219 ? 6.151 8.611 -3.682 1.00 92.81 219 TYR A C 1
ATOM 1755 O O . TYR A 1 219 ? 7.077 8.284 -2.934 1.00 92.81 219 TYR A O 1
ATOM 1763 N N . ILE A 1 220 ? 6.167 8.360 -4.988 1.00 91.94 220 ILE A N 1
ATOM 1764 C CA . ILE A 1 220 ? 7.310 7.790 -5.691 1.00 91.94 220 ILE A CA 1
ATOM 1765 C C . ILE A 1 220 ? 7.691 8.653 -6.896 1.00 91.94 220 ILE A C 1
ATOM 1767 O O . ILE A 1 220 ? 6.876 9.017 -7.745 1.00 91.94 220 ILE A O 1
ATOM 1771 N N . GLY A 1 221 ? 8.982 8.975 -7.001 1.00 91.25 221 GLY A N 1
ATOM 1772 C CA . GLY A 1 221 ? 9.490 9.768 -8.113 1.00 91.25 221 GLY A CA 1
ATOM 1773 C C . GLY A 1 221 ? 9.480 9.006 -9.433 1.00 91.25 221 GLY A C 1
ATOM 1774 O O . GLY A 1 221 ? 9.871 7.832 -9.492 1.00 91.25 221 GLY A O 1
ATOM 1775 N N . THR A 1 222 ? 9.115 9.708 -10.504 1.00 91.94 222 THR A N 1
ATOM 1776 C CA . THR A 1 222 ? 9.420 9.272 -11.871 1.00 91.94 222 THR A CA 1
ATOM 1777 C C . THR A 1 222 ? 10.918 9.462 -12.168 1.00 91.94 222 THR A C 1
ATOM 1779 O O . THR A 1 222 ? 11.540 10.391 -11.643 1.00 91.94 222 THR A O 1
ATOM 1782 N N . PRO A 1 223 ? 11.535 8.647 -13.048 1.00 89.44 223 PRO A N 1
ATOM 1783 C CA . PRO A 1 223 ? 12.918 8.872 -13.494 1.00 89.44 223 PRO A CA 1
ATOM 1784 C C . PRO A 1 223 ? 13.128 10.194 -14.240 1.00 89.44 223 PRO A C 1
ATOM 1786 O O . PRO A 1 223 ? 14.265 10.626 -14.425 1.00 89.44 223 PRO A O 1
ATOM 1789 N N . THR A 1 224 ? 12.047 10.824 -14.700 1.00 86.94 224 THR A N 1
ATOM 1790 C CA . THR A 1 224 ? 12.064 12.074 -15.458 1.00 86.94 224 THR A CA 1
ATOM 1791 C C . THR A 1 224 ? 11.235 13.127 -14.738 1.00 86.94 224 THR A C 1
ATOM 1793 O O . THR A 1 224 ? 10.014 13.075 -14.754 1.00 86.94 224 THR A O 1
ATOM 1796 N N . THR A 1 225 ? 11.886 14.125 -14.154 1.00 82.44 225 THR A N 1
ATOM 1797 C CA . THR A 1 225 ? 11.249 15.084 -13.234 1.00 82.44 225 THR A CA 1
ATOM 1798 C C . THR A 1 225 ? 10.464 16.208 -13.913 1.00 82.44 225 THR A C 1
ATOM 1800 O O . THR A 1 225 ? 9.799 16.994 -13.239 1.00 82.44 225 THR A O 1
ATOM 1803 N N . LYS A 1 226 ? 10.534 16.323 -15.244 1.00 87.31 226 LYS A N 1
ATOM 1804 C CA . LYS A 1 226 ? 9.822 17.368 -15.983 1.00 87.31 226 LYS A CA 1
ATOM 1805 C C . LYS A 1 226 ? 8.354 16.987 -16.157 1.00 87.31 226 LYS A C 1
ATOM 1807 O O . LYS A 1 226 ? 8.050 16.102 -16.951 1.00 87.31 226 LYS A O 1
ATOM 1812 N N . GLY A 1 227 ? 7.478 17.694 -15.446 1.00 88.88 227 GLY A N 1
ATOM 1813 C CA . GLY A 1 227 ? 6.028 17.515 -15.494 1.00 88.88 227 GLY A CA 1
ATOM 1814 C C . GLY A 1 227 ? 5.267 18.568 -16.299 1.00 88.88 227 GLY A C 1
ATOM 1815 O O . GLY A 1 227 ? 5.834 19.495 -16.884 1.00 88.88 227 GLY A O 1
ATOM 1816 N N . TYR A 1 228 ? 3.944 18.431 -16.303 1.00 90.94 228 TYR A N 1
ATOM 1817 C CA . TYR A 1 228 ? 2.996 19.368 -16.910 1.00 90.94 228 TYR A CA 1
ATOM 1818 C C . TYR A 1 228 ? 1.696 19.387 -16.098 1.00 90.94 228 TYR A C 1
ATOM 1820 O O . TYR A 1 228 ? 1.470 18.493 -15.297 1.00 90.94 228 TYR A O 1
ATOM 1828 N N . SER A 1 229 ? 0.852 20.405 -16.263 1.00 89.50 229 SER A N 1
ATOM 1829 C CA . SER A 1 229 ? -0.494 20.396 -15.675 1.00 89.50 229 SER A CA 1
ATOM 1830 C C . SER A 1 229 ? -1.527 20.249 -16.781 1.00 89.50 229 SER A C 1
ATOM 1832 O O . SER A 1 229 ? -1.396 20.874 -17.839 1.00 89.50 229 SER A O 1
ATOM 1834 N N . ARG A 1 230 ? -2.571 19.455 -16.524 1.00 88.88 230 ARG A N 1
ATOM 1835 C CA . ARG A 1 230 ? -3.712 19.314 -17.435 1.00 88.88 230 ARG A CA 1
ATOM 1836 C C . ARG A 1 230 ? -4.482 20.624 -17.601 1.00 88.88 230 AR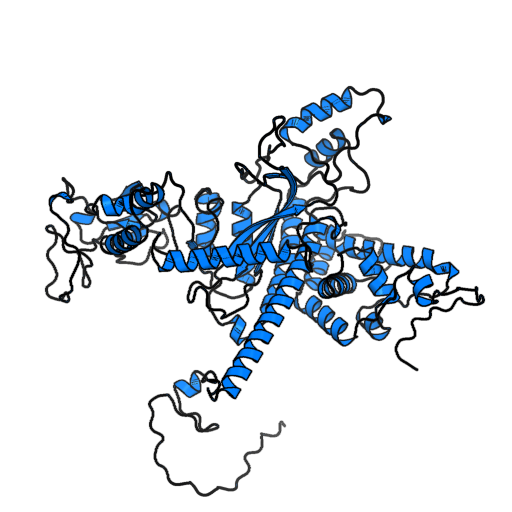G A C 1
ATOM 1838 O O . ARG A 1 230 ? -4.970 20.893 -18.694 1.00 88.88 230 ARG A O 1
ATOM 1845 N N . LYS A 1 231 ? -4.477 21.491 -16.584 1.00 89.44 231 LYS A N 1
ATOM 1846 C CA . LYS A 1 231 ? -5.103 22.820 -16.616 1.00 89.44 231 LYS A CA 1
ATOM 1847 C C . LYS A 1 231 ? -4.472 23.760 -17.648 1.00 89.44 231 LYS A C 1
ATOM 1849 O O . LYS A 1 231 ? -5.180 24.487 -18.334 1.00 89.44 231 LYS A O 1
ATOM 1854 N N . SER A 1 232 ? -3.143 23.749 -17.775 1.00 89.62 232 SER A N 1
ATOM 1855 C CA . SER A 1 232 ? -2.406 24.634 -18.696 1.00 89.62 232 SER A CA 1
ATOM 1856 C C . SER A 1 232 ? -2.023 23.975 -20.024 1.00 89.62 232 SER A C 1
ATOM 1858 O O . SER A 1 232 ? -1.394 24.619 -20.865 1.00 89.62 232 SER A O 1
ATOM 1860 N N . LEU A 1 233 ? -2.401 22.711 -20.246 1.00 90.94 233 LEU A N 1
ATOM 1861 C CA . LEU A 1 233 ? -1.975 21.941 -21.416 1.00 90.94 233 LEU A CA 1
ATOM 1862 C C . LEU A 1 233 ? -2.455 22.559 -22.735 1.00 90.94 233 LEU A C 1
ATOM 1864 O O . LEU A 1 233 ? -1.651 22.728 -23.644 1.00 90.94 233 LEU A O 1
ATOM 1868 N N . SER A 1 234 ? -3.734 22.934 -22.838 1.00 91.69 234 SER A N 1
ATOM 1869 C CA . SER A 1 234 ? -4.299 23.546 -24.053 1.00 91.69 234 SER A CA 1
ATOM 1870 C C . SER A 1 234 ? -3.574 24.835 -24.439 1.00 91.69 234 SER A C 1
ATOM 1872 O O . SER A 1 234 ? -3.218 25.022 -25.601 1.00 91.69 234 SER A O 1
ATOM 1874 N N . LYS A 1 235 ? -3.277 25.682 -23.446 1.00 91.81 235 LYS A N 1
ATOM 1875 C CA . LYS A 1 235 ? -2.501 26.909 -23.632 1.00 91.81 235 LYS A CA 1
ATOM 1876 C C . LYS A 1 235 ? -1.106 26.609 -24.181 1.00 91.81 235 LYS A C 1
ATOM 1878 O O . LYS A 1 235 ? -0.695 27.223 -25.157 1.00 91.81 235 LYS A O 1
ATOM 1883 N N . LYS A 1 236 ? -0.398 25.640 -23.596 1.00 90.56 236 LYS A N 1
ATOM 1884 C CA . LYS A 1 236 ? 0.949 25.263 -24.048 1.00 90.56 236 LYS A CA 1
ATOM 1885 C C . LYS A 1 236 ? 0.956 24.661 -25.452 1.00 90.56 236 LYS A C 1
ATOM 1887 O O . LYS A 1 236 ? 1.889 24.908 -26.201 1.00 90.56 236 LYS A O 1
ATOM 1892 N N . VAL A 1 237 ? -0.080 23.910 -25.826 1.00 91.56 237 VAL A N 1
ATOM 1893 C CA . VAL A 1 237 ? -0.246 23.399 -27.198 1.00 91.56 237 VAL A CA 1
ATOM 1894 C C . VAL A 1 237 ? -0.418 24.551 -28.193 1.00 91.56 237 VAL A C 1
ATOM 1896 O O . VAL A 1 237 ? 0.209 24.543 -29.248 1.00 91.56 237 VAL A O 1
ATOM 1899 N N . ALA A 1 238 ? -1.211 25.571 -27.849 1.00 92.06 238 ALA A N 1
ATOM 1900 C CA . ALA A 1 238 ? -1.357 26.762 -28.686 1.00 92.06 238 ALA A CA 1
ATOM 1901 C C . ALA A 1 238 ? -0.042 27.561 -28.797 1.00 92.06 238 ALA A C 1
ATOM 1903 O O . ALA A 1 238 ? 0.318 27.999 -29.887 1.00 92.06 238 ALA A O 1
ATOM 1904 N N . GLU A 1 239 ? 0.703 27.700 -27.694 1.00 90.12 239 GLU A N 1
ATOM 1905 C CA . GLU A 1 239 ? 2.034 28.326 -27.684 1.00 90.12 239 GLU A CA 1
ATOM 1906 C C . GLU A 1 239 ? 3.035 27.556 -28.564 1.00 90.12 239 GLU A C 1
ATOM 1908 O O . GLU A 1 239 ? 3.781 28.172 -29.318 1.00 90.12 239 GLU A O 1
ATOM 1913 N N . GLU A 1 240 ? 3.030 26.218 -28.526 1.00 89.56 240 GLU A N 1
ATOM 1914 C CA . GLU A 1 240 ? 3.865 25.388 -29.406 1.00 89.56 240 GLU A CA 1
ATOM 1915 C C . GLU A 1 240 ? 3.511 25.551 -30.886 1.00 89.56 240 GLU A C 1
ATOM 1917 O O . GLU A 1 240 ? 4.410 25.586 -31.726 1.00 89.56 240 GLU A O 1
ATOM 1922 N N . ALA A 1 241 ? 2.220 25.657 -31.215 1.00 88.62 241 ALA A N 1
ATOM 1923 C CA . ALA A 1 241 ? 1.757 25.813 -32.592 1.00 88.62 241 ALA A CA 1
ATOM 1924 C C . ALA A 1 241 ? 2.198 27.145 -33.224 1.00 88.62 241 ALA A C 1
ATOM 1926 O O . ALA A 1 241 ? 2.371 27.215 -34.439 1.00 88.62 241 ALA A O 1
ATOM 1927 N N . ALA A 1 242 ? 2.413 28.182 -32.409 1.00 88.62 242 ALA A N 1
ATOM 1928 C CA . ALA A 1 242 ? 2.880 29.493 -32.856 1.00 88.62 242 ALA A CA 1
ATOM 1929 C C . ALA A 1 242 ? 4.399 29.556 -33.122 1.00 88.62 242 ALA A C 1
ATOM 1931 O O . ALA A 1 242 ? 4.884 30.547 -33.667 1.00 88.62 242 ALA A O 1
ATOM 1932 N N . ILE A 1 243 ? 5.170 28.528 -32.742 1.00 87.56 243 ILE A N 1
ATOM 1933 C CA . ILE A 1 243 ? 6.629 28.508 -32.910 1.00 87.56 243 ILE A CA 1
ATOM 1934 C C . ILE A 1 243 ? 6.989 28.000 -34.310 1.00 87.56 243 ILE A C 1
ATOM 1936 O O . ILE A 1 243 ? 6.867 26.814 -34.618 1.00 87.56 243 ILE A O 1
ATOM 1940 N N . THR A 1 244 ? 7.503 28.901 -35.150 1.00 80.81 244 THR A N 1
ATOM 1941 C CA . THR A 1 244 ? 7.912 28.593 -36.530 1.00 80.81 244 THR A CA 1
ATOM 1942 C C . THR A 1 244 ? 9.142 27.678 -36.581 1.00 80.81 244 THR A C 1
ATOM 1944 O O . THR A 1 244 ? 9.195 26.738 -37.377 1.00 80.81 244 THR A O 1
ATOM 1947 N N . GLU A 1 245 ? 10.128 27.895 -35.702 1.00 85.31 245 GLU A N 1
ATOM 1948 C CA . GLU A 1 245 ? 11.358 27.098 -35.658 1.00 85.31 245 GLU A CA 1
ATOM 1949 C C . GLU A 1 245 ? 11.267 25.960 -34.630 1.00 85.31 245 GLU A C 1
ATOM 1951 O O . GLU A 1 245 ? 11.674 26.085 -33.474 1.00 85.31 245 GLU A O 1
ATOM 1956 N N . LYS A 1 246 ? 10.780 24.794 -35.070 1.00 76.31 246 LYS A N 1
ATOM 1957 C CA . LYS A 1 246 ? 10.532 23.621 -34.205 1.00 76.31 246 LYS A CA 1
ATOM 1958 C C . LYS A 1 246 ? 11.756 23.106 -33.432 1.00 76.31 246 LYS A C 1
ATOM 1960 O O . LYS A 1 246 ? 11.589 22.433 -32.419 1.00 76.31 246 LYS A O 1
ATOM 1965 N N . ARG A 1 247 ? 12.983 23.411 -33.874 1.00 75.62 247 ARG A N 1
ATOM 1966 C CA . ARG A 1 247 ? 14.229 23.033 -33.175 1.00 75.62 247 ARG A CA 1
ATOM 1967 C C . ARG A 1 247 ? 14.446 23.800 -31.866 1.00 75.62 247 ARG A C 1
ATOM 1969 O O . ARG A 1 247 ? 15.190 23.325 -31.016 1.00 75.62 247 ARG A O 1
ATOM 1976 N N . THR A 1 248 ? 13.779 24.940 -31.686 1.00 78.25 248 THR A N 1
ATOM 1977 C CA . THR A 1 248 ? 13.868 25.773 -30.472 1.00 78.25 248 THR A CA 1
ATOM 1978 C C . THR A 1 248 ? 12.910 25.329 -29.361 1.00 78.25 248 THR A C 1
ATOM 1980 O O . THR A 1 248 ? 12.952 25.863 -28.249 1.00 78.25 248 THR A O 1
ATOM 1983 N N . LEU A 1 249 ? 12.049 24.336 -29.629 1.00 80.06 249 LEU A N 1
ATOM 1984 C CA . LEU A 1 249 ? 11.095 23.824 -28.651 1.00 80.06 249 LEU A CA 1
ATOM 1985 C C . LEU A 1 249 ? 11.821 23.252 -27.433 1.00 80.06 249 LEU A C 1
ATOM 1987 O O . LEU A 1 249 ? 12.675 22.369 -27.534 1.00 80.06 249 LEU A O 1
ATOM 1991 N N . LYS A 1 250 ? 11.432 23.727 -26.246 1.00 77.69 250 LYS A N 1
ATOM 1992 C CA . LYS A 1 250 ? 11.937 23.171 -24.991 1.00 77.69 250 LYS A CA 1
ATOM 1993 C C . LYS A 1 250 ? 11.484 21.705 -24.882 1.00 77.69 250 LYS A C 1
ATOM 1995 O O . LYS A 1 250 ? 10.284 21.459 -24.987 1.00 77.69 250 LYS A O 1
ATOM 2000 N N . PRO A 1 251 ? 12.386 20.753 -24.578 1.00 77.19 251 PRO A N 1
ATOM 2001 C CA . PRO A 1 251 ? 12.032 19.344 -24.377 1.00 77.19 251 PRO A CA 1
ATOM 2002 C C . PRO A 1 251 ? 10.890 19.206 -23.367 1.00 77.19 251 PRO A C 1
ATOM 2004 O O . PRO A 1 251 ? 11.052 19.679 -22.248 1.00 77.19 251 PRO A O 1
ATOM 2007 N N . GLY A 1 252 ? 9.736 18.636 -23.711 1.00 82.62 252 GLY A N 1
ATOM 2008 C CA . GLY A 1 252 ? 8.629 18.480 -22.759 1.00 82.62 252 GLY A CA 1
ATOM 2009 C C . GLY A 1 252 ? 8.737 17.213 -21.895 1.00 82.62 252 GLY A C 1
ATOM 2010 O O . GLY A 1 252 ? 9.818 16.620 -21.794 1.00 82.62 252 GLY A O 1
ATOM 2011 N N . PRO A 1 253 ? 7.654 16.823 -21.200 1.00 87.69 253 PRO A N 1
ATOM 2012 C CA . PRO A 1 253 ? 7.648 15.642 -20.337 1.00 87.69 253 PRO A CA 1
ATOM 2013 C C . PRO A 1 253 ? 7.847 14.349 -21.149 1.00 87.69 253 PRO A C 1
ATOM 2015 O O . PRO A 1 253 ? 7.530 14.281 -22.338 1.00 87.69 253 PRO A O 1
ATOM 2018 N N . VAL A 1 254 ? 8.394 13.317 -20.502 1.00 89.00 254 VAL A N 1
ATOM 2019 C CA . VAL A 1 254 ? 8.549 11.976 -21.100 1.00 89.00 254 VAL A CA 1
ATOM 2020 C C . VAL A 1 254 ? 7.352 11.093 -20.758 1.00 89.00 254 VAL A C 1
ATOM 2022 O O . VAL A 1 254 ? 6.819 10.422 -21.637 1.00 89.00 254 VAL A O 1
ATOM 2025 N N . ASP A 1 255 ? 6.910 11.118 -19.499 1.00 90.38 255 ASP A N 1
ATOM 2026 C CA . ASP A 1 255 ? 5.763 10.347 -19.031 1.00 90.38 255 ASP A CA 1
ATOM 2027 C C . ASP A 1 255 ? 4.487 11.202 -19.005 1.00 90.38 255 ASP A C 1
ATOM 2029 O O . ASP A 1 255 ? 4.352 12.103 -18.178 1.00 90.38 255 ASP A O 1
ATOM 2033 N N . ALA A 1 256 ? 3.536 10.913 -19.905 1.00 91.94 256 ALA A N 1
ATOM 2034 C CA . ALA A 1 256 ? 2.232 11.584 -19.916 1.00 91.94 256 ALA A CA 1
ATOM 2035 C C . ALA A 1 256 ? 1.347 11.202 -18.715 1.00 91.94 256 ALA A C 1
ATOM 2037 O O . ALA A 1 256 ? 0.579 12.032 -18.237 1.00 91.94 256 ALA A O 1
ATOM 2038 N N . PHE A 1 257 ? 1.465 9.972 -18.213 1.00 93.06 257 PHE A N 1
ATOM 2039 C CA . PHE A 1 257 ? 0.674 9.443 -17.098 1.00 93.06 257 PHE A CA 1
ATOM 2040 C C . PHE A 1 257 ? 1.479 9.448 -15.800 1.00 93.06 257 PHE A C 1
ATOM 2042 O O . PHE A 1 257 ? 1.804 8.405 -15.243 1.00 93.06 257 PHE A O 1
ATOM 2049 N N . ALA A 1 258 ? 1.832 10.648 -15.360 1.00 93.12 258 ALA A N 1
ATOM 2050 C CA . ALA A 1 258 ? 2.346 10.977 -14.035 1.00 93.12 258 ALA A CA 1
ATOM 2051 C C . ALA A 1 258 ? 1.664 12.283 -13.592 1.00 93.12 258 ALA A C 1
ATOM 2053 O O . ALA A 1 258 ? 1.037 12.953 -14.419 1.00 93.12 258 ALA A O 1
ATOM 2054 N N . GLY A 1 259 ? 1.734 12.623 -12.307 1.00 93.19 259 GLY A N 1
ATOM 2055 C CA . GLY A 1 259 ? 1.031 13.784 -11.758 1.00 93.19 259 GLY A CA 1
ATOM 2056 C C . GLY A 1 259 ? 1.866 14.590 -10.772 1.00 93.19 259 GLY A C 1
ATOM 2057 O O . GLY A 1 259 ? 2.958 14.184 -10.366 1.00 93.19 259 GLY A O 1
ATOM 2058 N N . TRP A 1 260 ? 1.340 15.757 -10.396 1.00 92.62 260 TRP A N 1
ATOM 2059 C CA . TRP A 1 260 ? 1.930 16.598 -9.359 1.00 92.62 260 TRP A CA 1
ATOM 2060 C C . TRP A 1 260 ? 1.432 16.164 -7.983 1.00 92.62 260 TRP A C 1
ATOM 2062 O O . TRP A 1 260 ? 0.271 16.355 -7.640 1.00 92.62 260 TRP A O 1
ATOM 2072 N N . HIS A 1 261 ? 2.339 15.631 -7.177 1.00 90.56 261 HIS A N 1
ATOM 2073 C CA . HIS A 1 261 ? 2.126 15.399 -5.758 1.00 90.56 261 HIS A CA 1
ATOM 2074 C C . HIS A 1 261 ? 2.368 16.685 -4.962 1.00 90.56 261 HIS A C 1
ATOM 2076 O O . HIS A 1 261 ? 3.382 17.360 -5.170 1.00 90.56 261 HIS A O 1
ATOM 2082 N N . VAL A 1 262 ? 1.466 16.984 -4.023 1.00 88.06 262 VAL A N 1
ATOM 2083 C CA . VAL A 1 262 ? 1.576 18.105 -3.080 1.00 88.06 262 VAL A CA 1
ATOM 2084 C C . VAL A 1 262 ? 2.134 17.590 -1.752 1.00 88.06 262 VAL A C 1
ATOM 2086 O O . VAL A 1 262 ? 1.442 16.906 -0.992 1.00 88.06 262 VAL A O 1
ATOM 2089 N N . THR A 1 263 ? 3.389 17.934 -1.458 1.00 80.38 263 THR A N 1
ATOM 2090 C CA . THR A 1 263 ? 4.066 17.517 -0.219 1.00 80.38 263 THR A CA 1
ATOM 2091 C C . THR A 1 263 ? 3.564 18.304 0.989 1.00 80.38 263 THR A C 1
ATOM 2093 O O . THR A 1 263 ? 3.366 17.732 2.057 1.00 80.38 263 THR A O 1
ATOM 2096 N N . THR A 1 264 ? 3.306 19.600 0.813 1.00 74.38 264 THR A N 1
ATOM 2097 C CA . THR A 1 264 ? 2.799 20.508 1.849 1.00 74.38 264 THR A CA 1
ATOM 2098 C C . THR A 1 264 ? 1.654 21.340 1.272 1.00 74.38 264 THR A C 1
ATOM 2100 O O . THR A 1 264 ? 1.826 22.006 0.257 1.00 74.38 264 THR A O 1
ATOM 2103 N N . GLY A 1 265 ? 0.469 21.299 1.889 1.00 70.12 265 GLY A N 1
ATOM 2104 C CA . GLY A 1 265 ? -0.704 22.060 1.436 1.00 70.12 265 GLY A CA 1
ATOM 2105 C C . GLY A 1 265 ? -1.978 21.221 1.285 1.00 70.12 265 GLY A C 1
ATOM 2106 O O . GLY A 1 265 ? -1.975 20.030 1.606 1.00 70.12 265 GLY A O 1
ATOM 2107 N N . PRO A 1 266 ? -3.085 21.841 0.831 1.00 69.50 266 PRO A N 1
ATOM 2108 C CA . PRO A 1 266 ? -4.349 21.147 0.637 1.00 69.50 266 PRO A CA 1
ATOM 2109 C C . PRO A 1 266 ? -4.206 20.107 -0.475 1.00 69.50 266 PRO A C 1
ATOM 2111 O O . PRO A 1 266 ? -3.778 20.424 -1.586 1.00 69.50 266 PRO A O 1
ATOM 2114 N N . ARG A 1 267 ? -4.573 18.865 -0.163 1.00 76.00 267 ARG A N 1
ATOM 2115 C CA . ARG A 1 267 ? -4.670 17.789 -1.148 1.00 76.00 267 ARG A CA 1
ATOM 2116 C C . ARG A 1 267 ? -6.086 17.715 -1.695 1.00 76.00 267 ARG A C 1
ATOM 2118 O O . ARG A 1 267 ? -7.045 18.070 -1.009 1.00 76.00 267 ARG A O 1
ATOM 2125 N N . THR A 1 268 ? -6.195 17.262 -2.933 1.00 82.56 268 THR A N 1
ATOM 2126 C CA . THR A 1 268 ? -7.475 16.993 -3.589 1.00 82.56 268 THR A CA 1
ATOM 2127 C C . THR A 1 268 ? -7.552 15.511 -3.922 1.00 82.56 268 THR A C 1
ATOM 2129 O O . THR A 1 268 ? -6.534 14.824 -3.933 1.00 82.56 268 THR A O 1
ATOM 2132 N N . ASP A 1 269 ? -8.762 15.017 -4.137 1.00 87.44 269 ASP A N 1
ATOM 2133 C CA . ASP A 1 269 ? -8.998 13.645 -4.565 1.00 87.44 269 ASP A CA 1
ATOM 2134 C C . ASP A 1 269 ? -10.064 13.663 -5.660 1.00 87.44 269 ASP A C 1
ATOM 2136 O O . ASP A 1 269 ? -11.255 13.808 -5.379 1.00 87.44 269 ASP A O 1
ATOM 2140 N N . ALA A 1 270 ? -9.605 13.610 -6.908 1.00 88.19 270 ALA A N 1
ATOM 2141 C CA . ALA A 1 270 ? -10.443 13.556 -8.092 1.00 88.19 270 ALA A CA 1
ATOM 2142 C C . ALA A 1 270 ? -11.098 12.174 -8.199 1.00 88.19 270 ALA A C 1
ATOM 2144 O O . ALA A 1 270 ? -10.418 11.142 -8.199 1.00 88.19 270 ALA A O 1
ATOM 2145 N N . SER A 1 271 ? -12.422 12.171 -8.324 1.00 87.00 271 SER A N 1
ATOM 2146 C CA . SER A 1 271 ? -13.221 10.953 -8.438 1.00 87.00 271 SER A CA 1
ATOM 2147 C C . SER A 1 271 ? -12.985 10.263 -9.784 1.00 87.00 271 SER A C 1
ATOM 2149 O O . SER A 1 271 ? -12.389 10.818 -10.715 1.00 87.00 271 SER A O 1
ATOM 2151 N N . ARG A 1 272 ? -13.480 9.031 -9.934 1.00 82.69 272 ARG A N 1
ATOM 2152 C CA . ARG A 1 272 ? -13.400 8.311 -11.211 1.00 82.69 272 ARG A CA 1
ATOM 2153 C C . ARG A 1 272 ? -14.032 9.129 -12.348 1.00 82.69 272 ARG A C 1
ATOM 2155 O O . ARG A 1 272 ? -15.188 9.526 -12.271 1.00 82.69 272 ARG A O 1
ATOM 2162 N N . GLY A 1 273 ? -13.262 9.357 -13.414 1.00 80.62 273 GLY A N 1
ATOM 2163 C CA . GLY A 1 273 ? -13.671 10.158 -14.577 1.00 80.62 273 GLY A CA 1
ATOM 2164 C C . GLY A 1 273 ? -13.383 11.658 -14.455 1.00 80.62 273 GLY A C 1
ATOM 2165 O O . GLY A 1 273 ? -13.399 12.357 -15.469 1.00 80.62 273 GLY A O 1
ATOM 2166 N N . GLU A 1 274 ? -13.054 12.154 -13.262 1.00 86.62 274 GLU A N 1
ATOM 2167 C CA . GLU A 1 274 ? -12.604 13.531 -13.075 1.00 86.62 274 GLU A CA 1
ATOM 2168 C C . GLU A 1 274 ? -11.122 13.688 -13.425 1.00 86.62 274 GLU A C 1
ATOM 2170 O O . GLU A 1 274 ? -10.317 12.751 -13.399 1.00 86.62 274 GLU A O 1
ATOM 2175 N N . VAL A 1 275 ? -10.750 14.915 -13.781 1.00 85.25 275 VAL A N 1
ATOM 2176 C CA . VAL A 1 275 ? -9.390 15.255 -14.181 1.00 85.25 275 VAL A CA 1
ATOM 2177 C C . VAL A 1 275 ? -8.718 16.026 -13.056 1.00 85.25 275 VAL A C 1
ATOM 2179 O O . VAL A 1 275 ? -9.147 17.129 -12.734 1.00 85.25 275 VAL A O 1
ATOM 2182 N N . ASP A 1 276 ? -7.619 15.492 -12.520 1.00 88.31 276 ASP A N 1
ATOM 2183 C CA . ASP A 1 276 ? -6.754 16.264 -11.626 1.00 88.31 276 ASP A CA 1
ATOM 2184 C C . ASP A 1 276 ? -6.179 17.493 -12.356 1.00 88.31 276 ASP A C 1
ATOM 2186 O O . ASP A 1 276 ? -5.588 17.396 -13.441 1.00 88.31 276 ASP A O 1
ATOM 2190 N N . LEU A 1 277 ? -6.376 18.660 -11.742 1.00 87.69 277 LEU A N 1
ATOM 2191 C CA . LEU A 1 277 ? -5.936 19.964 -12.239 1.00 87.69 277 LEU A CA 1
ATOM 2192 C C . LEU A 1 277 ? -4.788 20.549 -11.412 1.00 87.69 277 LEU A C 1
ATOM 2194 O O . LEU A 1 277 ? -4.421 21.708 -11.633 1.00 87.69 277 LEU A O 1
ATOM 2198 N N . THR A 1 278 ? -4.214 19.770 -10.490 1.00 87.44 278 THR A N 1
ATOM 2199 C CA . THR A 1 278 ? -3.097 20.199 -9.647 1.00 87.44 278 THR A CA 1
ATOM 2200 C C . THR A 1 278 ? -1.951 20.747 -10.503 1.00 87.44 278 THR A C 1
ATOM 2202 O O . THR A 1 278 ? -1.537 20.174 -11.518 1.00 87.44 278 THR A O 1
ATOM 2205 N N . GLU A 1 279 ? -1.444 21.917 -10.119 1.00 85.12 279 GLU A N 1
ATOM 2206 C CA . GLU A 1 279 ? -0.317 22.567 -10.779 1.00 85.12 279 GLU A CA 1
ATOM 2207 C C . GLU A 1 279 ? 0.591 23.249 -9.754 1.00 85.12 279 GLU A C 1
ATOM 2209 O O . GLU A 1 279 ? 0.083 23.817 -8.785 1.00 85.12 279 GLU A O 1
ATOM 2214 N N . PRO A 1 280 ? 1.919 23.249 -9.969 1.00 82.25 280 PRO A N 1
ATOM 2215 C CA . PRO A 1 280 ? 2.813 24.070 -9.172 1.00 82.25 280 PRO A CA 1
ATOM 2216 C C . PRO A 1 280 ? 2.412 25.544 -9.284 1.00 82.25 280 PRO A C 1
ATOM 2218 O O . PRO A 1 280 ? 2.291 26.085 -10.389 1.00 82.25 280 PRO A O 1
ATOM 2221 N N . GLY A 1 281 ? 2.190 26.189 -8.139 1.00 69.06 281 GLY A N 1
ATOM 2222 C CA . GLY A 1 281 ? 1.856 27.610 -8.074 1.00 69.06 281 GLY A CA 1
ATOM 2223 C C . GLY A 1 281 ? 2.963 28.503 -8.652 1.00 69.06 281 GLY A C 1
ATOM 2224 O O . GLY A 1 281 ? 4.135 28.139 -8.667 1.00 69.06 281 GLY A O 1
ATOM 2225 N N . LYS A 1 282 ? 2.592 29.699 -9.132 1.00 59.72 282 LYS A N 1
ATOM 2226 C CA . LYS A 1 282 ? 3.537 30.717 -9.648 1.00 59.72 282 LYS A CA 1
ATOM 2227 C C . LYS A 1 282 ? 4.112 31.655 -8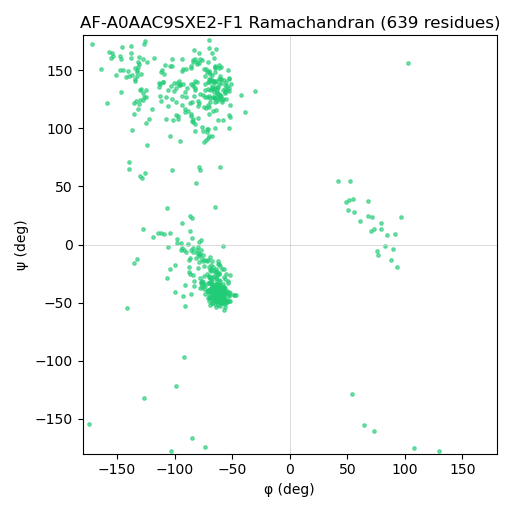.577 1.00 59.72 282 LYS A C 1
ATOM 2229 O O . LYS A 1 282 ? 5.003 32.435 -8.889 1.00 59.72 282 LYS A O 1
ATOM 2234 N N . LYS A 1 283 ? 3.555 31.644 -7.365 1.00 55.09 283 LYS A N 1
ATOM 2235 C CA . LYS A 1 283 ? 4.029 32.437 -6.217 1.00 55.09 283 LYS A CA 1
ATOM 2236 C C . LYS A 1 283 ? 4.819 31.525 -5.282 1.00 55.09 283 LYS A C 1
ATOM 2238 O O . LYS A 1 283 ? 4.581 30.321 -5.326 1.00 55.09 283 LYS A O 1
ATOM 2243 N N . ASP A 1 284 ? 5.671 32.102 -4.432 1.00 48.75 284 ASP A N 1
ATOM 2244 C CA . ASP A 1 284 ? 6.356 31.438 -3.310 1.00 48.75 284 ASP A CA 1
ATOM 2245 C C . ASP A 1 284 ? 5.343 30.867 -2.302 1.00 48.75 284 ASP A C 1
ATOM 2247 O O . ASP A 1 284 ? 5.173 31.341 -1.182 1.00 48.75 284 ASP A O 1
ATOM 2251 N N . SER A 1 285 ? 4.579 29.862 -2.718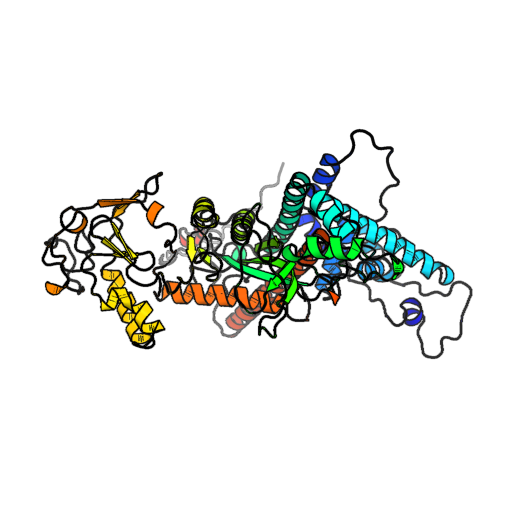 1.00 55.03 285 SER A N 1
ATOM 2252 C CA . SER A 1 285 ? 3.801 29.042 -1.815 1.00 55.03 285 SER A CA 1
ATOM 2253 C C . SER A 1 285 ? 4.782 28.141 -1.084 1.00 55.03 285 SER A C 1
ATOM 2255 O O . SER A 1 285 ? 5.574 27.463 -1.732 1.00 55.03 285 SER A O 1
ATOM 2257 N N . ALA A 1 286 ? 4.657 28.032 0.238 1.00 61.47 286 ALA A N 1
ATOM 2258 C CA . ALA A 1 286 ? 5.344 27.011 1.039 1.00 61.47 286 ALA A CA 1
ATOM 2259 C C . ALA A 1 286 ? 5.024 25.555 0.602 1.00 61.47 286 ALA A C 1
ATOM 2261 O O . ALA A 1 286 ? 5.531 24.599 1.190 1.00 61.47 286 ALA A O 1
ATOM 2262 N N . ALA A 1 287 ? 4.160 25.381 -0.405 1.00 67.50 287 ALA A N 1
ATOM 2263 C CA . ALA A 1 287 ? 3.816 24.114 -1.020 1.00 67.50 287 ALA A CA 1
ATOM 2264 C C . ALA A 1 287 ? 4.936 23.605 -1.935 1.00 67.50 287 ALA A C 1
ATOM 2266 O O . ALA A 1 287 ? 5.272 24.229 -2.944 1.00 67.50 287 ALA A O 1
ATOM 2267 N N . VAL A 1 288 ? 5.481 22.437 -1.601 1.00 79.56 288 VAL A N 1
ATOM 2268 C CA . VAL A 1 288 ? 6.472 21.732 -2.421 1.00 79.56 288 VAL A CA 1
ATOM 2269 C C . VAL A 1 288 ? 5.757 20.730 -3.327 1.00 79.56 288 VAL A C 1
ATOM 2271 O O . VAL A 1 288 ? 4.971 19.908 -2.854 1.00 79.56 288 VAL A O 1
ATOM 2274 N N . TYR A 1 289 ? 6.044 20.793 -4.629 1.00 86.81 289 TYR A N 1
ATOM 2275 C CA . TYR A 1 289 ? 5.452 19.922 -5.647 1.00 86.81 289 TYR A CA 1
ATOM 2276 C C . TYR A 1 289 ? 6.483 18.950 -6.204 1.00 86.81 289 TYR A C 1
ATOM 2278 O O . TYR A 1 289 ? 7.626 19.327 -6.475 1.00 86.81 289 TYR A O 1
ATOM 2286 N N . ARG A 1 290 ? 6.071 17.703 -6.435 1.00 90.25 290 ARG A N 1
ATOM 2287 C CA . ARG A 1 290 ? 6.938 16.663 -7.005 1.00 90.25 290 ARG A CA 1
ATOM 2288 C C . ARG A 1 290 ? 6.214 15.890 -8.103 1.00 90.25 290 ARG A C 1
ATOM 2290 O O . ARG A 1 290 ? 5.013 15.670 -8.012 1.00 90.25 290 ARG A O 1
ATOM 2297 N N . TRP A 1 291 ? 6.934 15.520 -9.160 1.00 91.56 291 TRP A N 1
ATOM 2298 C CA . TRP A 1 291 ? 6.366 14.860 -10.340 1.00 91.56 291 TRP A CA 1
ATOM 2299 C C . TRP A 1 291 ? 6.556 13.340 -10.303 1.00 91.56 291 TRP A C 1
ATOM 2301 O O . TRP A 1 291 ? 7.679 12.834 -10.455 1.00 91.56 291 TRP A O 1
ATOM 2311 N N . GLY A 1 292 ? 5.461 12.602 -10.136 1.00 94.38 292 GLY A N 1
ATOM 2312 C CA . GLY A 1 292 ? 5.535 11.178 -9.833 1.00 94.38 292 GLY A CA 1
ATOM 2313 C C . GLY A 1 292 ? 4.198 10.453 -9.803 1.00 94.38 292 GLY A C 1
ATOM 2314 O O . GLY A 1 292 ? 3.230 10.852 -10.455 1.00 94.38 292 GLY A O 1
ATOM 2315 N N . TRP A 1 293 ? 4.198 9.370 -9.036 1.00 95.25 293 TRP A N 1
ATOM 2316 C CA . TRP A 1 293 ? 3.055 8.510 -8.742 1.00 95.25 293 TRP A CA 1
ATOM 2317 C C . TRP A 1 293 ? 2.902 8.360 -7.227 1.00 95.25 293 TRP A C 1
ATOM 2319 O O . TRP A 1 293 ? 3.783 8.777 -6.474 1.00 95.25 293 TRP A O 1
ATOM 2329 N N . GLU A 1 294 ? 1.816 7.732 -6.793 1.00 94.44 294 GLU A N 1
ATOM 2330 C CA . GLU A 1 294 ? 1.603 7.323 -5.405 1.00 94.44 294 GLU A CA 1
ATOM 2331 C C . GLU A 1 294 ? 1.580 5.800 -5.324 1.00 94.44 294 GLU A C 1
ATOM 2333 O O . GLU A 1 294 ? 0.945 5.148 -6.152 1.00 94.44 294 GLU A O 1
ATOM 2338 N N . ILE A 1 295 ? 2.259 5.225 -4.333 1.00 95.31 295 ILE A N 1
ATOM 2339 C CA . ILE A 1 295 ? 2.024 3.845 -3.914 1.00 95.31 295 ILE A CA 1
ATOM 2340 C C . ILE A 1 295 ? 1.112 3.863 -2.686 1.00 95.31 295 ILE A C 1
ATOM 2342 O O . ILE A 1 295 ? 1.428 4.484 -1.675 1.00 95.31 295 ILE A O 1
ATOM 2346 N N . ASN A 1 296 ? -0.023 3.187 -2.778 1.00 96.25 296 ASN A N 1
ATOM 2347 C CA . ASN A 1 296 ? -0.954 2.967 -1.680 1.00 96.25 296 ASN A CA 1
ATOM 2348 C C . ASN A 1 296 ? -0.545 1.667 -0.999 1.00 96.25 296 ASN A C 1
ATOM 2350 O O . ASN A 1 296 ? -0.395 0.653 -1.680 1.00 96.25 296 ASN A O 1
ATOM 2354 N N . ILE A 1 297 ? -0.334 1.678 0.315 1.00 97.12 297 ILE A N 1
ATOM 2355 C CA . ILE A 1 297 ? 0.137 0.497 1.048 1.00 97.12 297 ILE A CA 1
ATOM 2356 C C . ILE A 1 297 ? -0.760 0.266 2.255 1.00 97.12 297 ILE A C 1
ATOM 2358 O O . ILE A 1 297 ? -1.005 1.189 3.025 1.00 97.12 297 ILE A O 1
ATOM 2362 N N . ALA A 1 298 ? -1.187 -0.982 2.450 1.00 97.88 298 ALA A N 1
ATOM 2363 C CA . ALA A 1 298 ? -1.789 -1.444 3.693 1.00 97.88 298 ALA A CA 1
ATOM 2364 C C . ALA A 1 298 ? -0.763 -2.242 4.506 1.00 97.88 298 ALA A C 1
ATOM 2366 O O . ALA A 1 298 ? -0.199 -3.228 4.018 1.00 97.88 298 ALA A O 1
ATOM 2367 N N . VAL A 1 299 ? -0.542 -1.841 5.756 1.00 97.06 299 VAL A N 1
ATOM 2368 C CA . VAL A 1 299 ? 0.282 -2.556 6.734 1.00 97.06 299 VAL A CA 1
ATOM 2369 C C . VAL A 1 299 ? -0.602 -3.339 7.696 1.00 97.06 299 VAL A C 1
ATOM 2371 O O . VAL A 1 299 ? -1.625 -2.837 8.157 1.00 97.06 299 VAL A O 1
ATOM 2374 N N . ARG A 1 300 ? -0.203 -4.569 8.029 1.00 96.06 300 ARG A N 1
ATOM 2375 C CA . ARG A 1 300 ? -0.890 -5.372 9.049 1.00 96.06 300 ARG A CA 1
ATOM 2376 C C . ARG A 1 300 ? -0.659 -4.783 10.439 1.00 96.06 300 ARG A C 1
ATOM 2378 O O . ARG A 1 300 ? 0.493 -4.634 10.852 1.00 96.06 300 ARG A O 1
ATOM 2385 N N . VAL A 1 301 ? -1.740 -4.549 11.175 1.00 95.75 301 VAL A N 1
ATOM 2386 C CA . VAL A 1 301 ? -1.730 -4.057 12.563 1.00 95.75 301 VAL A CA 1
ATOM 2387 C C . VAL A 1 301 ? -2.536 -4.990 13.468 1.00 95.75 301 VAL A C 1
ATOM 2389 O O . VAL A 1 301 ? -3.092 -5.982 12.999 1.00 95.75 301 VAL A O 1
ATOM 2392 N N . ASP A 1 302 ? -2.531 -4.728 14.776 1.00 94.12 302 ASP A N 1
ATOM 2393 C CA . ASP A 1 302 ? -3.162 -5.588 15.779 1.00 94.12 302 ASP A CA 1
ATOM 2394 C C . ASP A 1 302 ? -4.158 -4.807 16.643 1.00 94.12 302 ASP A C 1
ATOM 2396 O O . ASP A 1 302 ? -3.750 -4.056 17.532 1.00 94.12 302 ASP A O 1
ATOM 2400 N N . SER A 1 303 ? -5.458 -4.996 16.405 1.00 93.00 303 SER A N 1
ATOM 2401 C CA . SER A 1 303 ? -6.505 -4.374 17.224 1.00 93.00 303 SER A CA 1
ATOM 2402 C C . SER A 1 303 ? -6.747 -5.072 18.565 1.00 93.00 303 SER A C 1
ATOM 2404 O O . SER A 1 303 ? -7.111 -4.421 19.541 1.00 93.00 303 SER A O 1
ATOM 2406 N N . GLU A 1 304 ? -6.504 -6.382 18.668 1.00 92.06 304 GLU A N 1
ATOM 2407 C CA . GLU A 1 304 ? -6.771 -7.152 19.895 1.00 92.06 304 GLU A CA 1
ATOM 2408 C C . GLU A 1 304 ? -5.698 -6.924 20.969 1.00 92.06 304 GLU A C 1
ATOM 2410 O O . GLU A 1 304 ? -5.956 -7.043 22.177 1.00 92.06 304 GLU A O 1
ATOM 2415 N N . LYS A 1 305 ? -4.457 -6.689 20.526 1.00 91.69 305 LYS A N 1
ATOM 2416 C CA . LYS A 1 305 ? -3.285 -6.446 21.372 1.00 91.69 305 LYS A CA 1
ATOM 2417 C C . LYS A 1 305 ? -2.393 -5.332 20.795 1.00 91.69 305 LYS A C 1
ATOM 2419 O O . LYS A 1 305 ? -1.228 -5.610 20.487 1.00 91.69 305 LYS A O 1
ATOM 2424 N N . PRO A 1 306 ? -2.878 -4.076 20.721 1.00 89.44 306 PRO A N 1
ATOM 2425 C CA . PRO A 1 306 ? -2.109 -2.965 20.169 1.00 89.44 306 PRO A CA 1
ATOM 2426 C C . PRO A 1 306 ? -0.734 -2.834 20.830 1.00 89.44 306 PRO A C 1
ATOM 2428 O O . PRO A 1 306 ? -0.590 -2.952 22.050 1.00 89.44 306 PRO A O 1
ATOM 2431 N N . GLY A 1 307 ? 0.303 -2.649 20.013 1.00 85.75 307 GLY A N 1
ATOM 2432 C CA . GLY A 1 307 ? 1.688 -2.510 20.471 1.00 85.75 307 GLY A CA 1
ATOM 2433 C C . GLY A 1 307 ? 2.379 -3.812 20.897 1.00 85.75 307 GLY A C 1
ATOM 2434 O O . GLY A 1 307 ? 3.600 -3.814 21.083 1.00 85.75 307 GLY A O 1
ATOM 2435 N N . ARG A 1 308 ? 1.670 -4.947 21.009 1.00 86.75 308 ARG A N 1
ATOM 2436 C CA . ARG A 1 308 ? 2.326 -6.244 21.231 1.00 86.75 308 ARG A CA 1
ATOM 2437 C C . ARG A 1 308 ? 2.910 -6.764 19.921 1.00 86.75 308 ARG A C 1
ATOM 2439 O O . ARG A 1 308 ? 2.217 -6.911 18.923 1.00 86.75 308 ARG A O 1
ATOM 2446 N N . ARG A 1 309 ? 4.186 -7.155 19.941 1.00 87.62 309 ARG A N 1
ATOM 2447 C CA . ARG A 1 309 ? 4.880 -7.764 18.790 1.00 87.62 309 ARG A CA 1
ATOM 2448 C C . ARG A 1 309 ? 4.493 -9.244 18.617 1.00 87.62 309 ARG A C 1
ATOM 2450 O O . ARG A 1 309 ? 5.323 -10.134 18.808 1.00 87.62 309 ARG A O 1
ATOM 2457 N N . ARG A 1 310 ? 3.214 -9.525 18.325 1.00 91.69 310 ARG A N 1
ATOM 2458 C CA . ARG A 1 310 ? 2.712 -10.892 18.051 1.00 91.69 310 ARG A CA 1
ATOM 2459 C C . ARG A 1 310 ? 3.086 -11.386 16.654 1.00 91.69 310 ARG A C 1
ATOM 2461 O O . ARG A 1 310 ? 3.310 -12.579 16.472 1.00 91.69 310 ARG A O 1
ATOM 2468 N N . PHE A 1 311 ? 3.176 -10.467 15.700 1.00 94.06 311 PHE A N 1
ATOM 2469 C CA . PHE A 1 311 ? 3.572 -10.703 14.315 1.00 94.06 311 PHE A CA 1
ATOM 2470 C C . PHE A 1 311 ? 4.340 -9.488 13.768 1.00 94.06 311 PHE A C 1
ATOM 2472 O O . PHE A 1 311 ? 4.238 -8.400 14.343 1.00 94.06 311 PHE A O 1
ATOM 2479 N N . PRO A 1 312 ? 5.128 -9.648 12.689 1.00 94.44 312 PRO A N 1
ATOM 2480 C CA . PRO A 1 312 ? 5.765 -8.520 12.023 1.00 94.44 312 PRO A CA 1
ATOM 2481 C C . PRO A 1 312 ? 4.729 -7.630 11.319 1.00 94.44 312 PRO A C 1
ATOM 2483 O O . PRO A 1 312 ? 3.777 -8.125 10.715 1.00 94.44 312 PRO A O 1
ATOM 2486 N N . ALA A 1 313 ? 4.947 -6.313 11.360 1.00 93.50 313 ALA A N 1
ATOM 2487 C CA . ALA A 1 313 ? 4.173 -5.331 10.601 1.00 93.50 313 ALA A CA 1
ATOM 2488 C C . ALA A 1 313 ? 4.589 -5.378 9.118 1.00 93.50 313 ALA A C 1
ATOM 2490 O O . ALA A 1 313 ? 5.542 -4.713 8.707 1.00 93.50 313 ALA A O 1
ATOM 2491 N N . LEU A 1 314 ? 3.927 -6.242 8.346 1.00 96.44 314 LEU A N 1
ATOM 2492 C CA . LEU A 1 314 ? 4.190 -6.458 6.920 1.00 96.44 314 LEU A CA 1
ATOM 2493 C C . LEU A 1 314 ? 3.289 -5.584 6.049 1.00 96.44 314 LEU A C 1
ATOM 2495 O O . LEU A 1 314 ? 2.131 -5.356 6.406 1.00 96.44 314 LEU A O 1
ATOM 2499 N N . ALA A 1 315 ? 3.787 -5.189 4.876 1.00 97.50 315 ALA A N 1
ATOM 2500 C CA . ALA A 1 315 ? 2.933 -4.715 3.791 1.00 97.50 315 ALA A CA 1
ATOM 2501 C C . ALA A 1 315 ? 2.088 -5.897 3.291 1.00 97.50 315 ALA A C 1
ATOM 2503 O O . ALA A 1 315 ? 2.629 -6.883 2.793 1.00 97.50 315 ALA A O 1
ATOM 2504 N N . VAL A 1 316 ? 0.772 -5.831 3.463 1.00 97.50 316 VAL A N 1
ATOM 2505 C CA . VAL A 1 316 ? -0.160 -6.927 3.140 1.00 97.50 316 VAL A CA 1
ATOM 2506 C C . VAL A 1 316 ? -0.949 -6.693 1.859 1.00 97.50 316 VAL A C 1
ATOM 2508 O O . VAL A 1 316 ? -1.416 -7.652 1.251 1.00 97.50 316 VAL A O 1
ATOM 2511 N N . ALA A 1 317 ? -1.052 -5.441 1.427 1.00 98.06 317 ALA A N 1
ATOM 2512 C CA . ALA A 1 317 ? -1.537 -5.063 0.111 1.00 98.06 317 ALA A CA 1
ATOM 2513 C C . ALA A 1 317 ? -0.815 -3.794 -0.344 1.00 98.06 317 ALA A C 1
ATOM 2515 O O . ALA A 1 317 ? -0.420 -2.970 0.485 1.00 98.06 317 ALA A O 1
ATOM 2516 N N . ALA A 1 318 ? -0.652 -3.644 -1.655 1.00 98.12 318 ALA A N 1
ATOM 2517 C CA . ALA A 1 318 ? -0.200 -2.402 -2.252 1.00 98.12 318 ALA A CA 1
ATOM 2518 C C . ALA A 1 318 ? -0.763 -2.248 -3.668 1.00 98.12 318 ALA A C 1
ATOM 2520 O O . ALA A 1 318 ? -0.891 -3.234 -4.394 1.00 98.12 318 ALA A O 1
ATOM 2521 N N . THR A 1 319 ? -1.059 -1.014 -4.054 1.00 97.25 319 THR A N 1
ATOM 2522 C CA . THR A 1 319 ? -1.454 -0.616 -5.411 1.00 97.25 319 THR A CA 1
ATOM 2523 C C . THR A 1 319 ? -0.743 0.682 -5.761 1.00 97.25 319 THR A C 1
ATOM 2525 O O . THR A 1 319 ? -0.284 1.396 -4.871 1.00 97.25 319 THR A O 1
ATOM 2528 N N . MET A 1 320 ? -0.627 1.015 -7.042 1.00 96.00 320 MET A N 1
ATOM 2529 C CA . MET A 1 320 ? -0.076 2.303 -7.466 1.00 96.00 320 MET A CA 1
ATOM 2530 C C . MET A 1 320 ? -1.165 3.154 -8.109 1.00 96.00 320 MET A C 1
ATOM 2532 O O . MET A 1 320 ? -2.056 2.612 -8.751 1.00 96.00 320 MET A O 1
ATOM 2536 N N . SER A 1 321 ? -1.098 4.474 -7.989 1.00 95.06 321 SER A N 1
ATOM 2537 C CA . SER A 1 321 ? -2.056 5.386 -8.616 1.00 95.06 321 SER A CA 1
ATOM 2538 C C . SER A 1 321 ? -1.400 6.697 -9.051 1.00 95.06 321 SER A C 1
ATOM 2540 O O . SER A 1 321 ? -0.224 6.971 -8.787 1.00 95.06 321 SER A O 1
ATOM 2542 N N . LEU A 1 322 ? -2.149 7.501 -9.807 1.00 94.00 322 LEU A N 1
ATOM 2543 C CA . LEU A 1 322 ? -1.763 8.887 -10.052 1.00 94.00 322 LEU A CA 1
ATOM 2544 C C . LEU A 1 322 ? -2.003 9.702 -8.767 1.00 94.00 322 LEU A C 1
ATOM 2546 O O . LEU A 1 322 ? -2.987 9.443 -8.073 1.00 94.00 322 LEU A O 1
ATOM 2550 N N . PRO A 1 323 ? 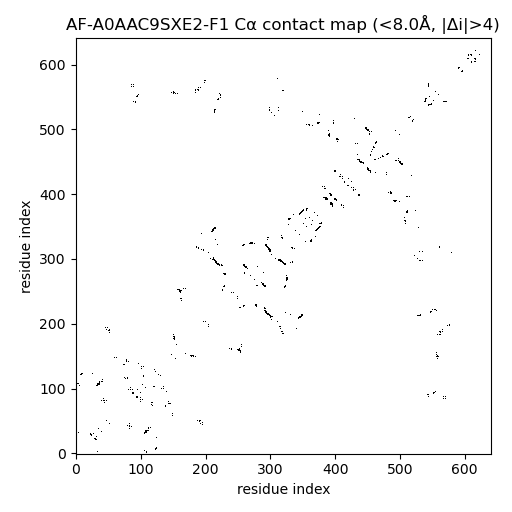-1.160 10.702 -8.458 1.00 92.25 323 PRO A N 1
ATOM 2551 C CA . PRO A 1 323 ? -1.394 11.567 -7.308 1.00 92.25 323 PRO A CA 1
ATOM 2552 C C . PRO A 1 323 ? -2.757 12.255 -7.399 1.00 92.25 323 PRO A C 1
ATOM 2554 O O . PRO A 1 323 ? -3.148 12.687 -8.484 1.00 92.25 323 PRO A O 1
ATOM 2557 N N . ASN A 1 324 ? -3.440 12.392 -6.259 1.00 89.62 324 ASN A N 1
ATOM 2558 C CA . ASN A 1 324 ? -4.730 13.086 -6.127 1.00 89.62 324 ASN A CA 1
ATOM 2559 C C . ASN A 1 324 ? -5.882 12.482 -6.953 1.00 89.62 324 ASN A C 1
ATOM 2561 O O . ASN A 1 324 ? -6.848 13.184 -7.245 1.00 89.62 324 ASN A O 1
ATOM 2565 N N . VAL A 1 325 ? -5.789 11.220 -7.380 1.00 90.88 325 VAL A N 1
ATOM 2566 C CA . VAL A 1 325 ? -6.834 10.554 -8.170 1.00 90.88 325 VAL A CA 1
ATOM 2567 C C . VAL A 1 325 ? -7.254 9.268 -7.476 1.00 90.88 325 VAL A C 1
ATOM 2569 O O . VAL A 1 325 ? -6.412 8.402 -7.236 1.00 90.88 325 VAL A O 1
ATOM 2572 N N . GLN A 1 326 ? -8.559 9.125 -7.245 1.00 91.06 326 GLN A N 1
ATOM 2573 C CA . GLN A 1 326 ? -9.200 7.898 -6.771 1.00 91.06 326 GLN A CA 1
ATOM 2574 C C . GLN A 1 326 ? -8.596 7.334 -5.470 1.00 91.06 326 GLN A C 1
ATOM 2576 O O . GLN A 1 326 ? -8.441 6.125 -5.305 1.00 91.06 326 GLN A O 1
ATOM 2581 N N . VAL A 1 327 ? -8.228 8.210 -4.531 1.00 91.44 327 VAL A N 1
ATOM 2582 C CA . VAL A 1 327 ? -7.569 7.830 -3.268 1.00 91.44 327 VAL A CA 1
ATOM 2583 C C . VAL A 1 327 ? -8.455 6.889 -2.439 1.00 91.44 327 VAL A C 1
ATOM 2585 O O . VAL A 1 327 ? -7.974 5.900 -1.884 1.00 91.44 327 VAL A O 1
ATOM 2588 N N . ALA A 1 328 ? -9.760 7.166 -2.386 1.00 92.25 328 ALA A N 1
ATOM 2589 C CA . ALA A 1 328 ? -10.737 6.330 -1.691 1.00 92.25 328 ALA A CA 1
ATOM 2590 C C . ALA A 1 328 ? -10.904 4.944 -2.346 1.00 92.25 328 ALA A C 1
ATOM 2592 O O . ALA A 1 328 ? -10.909 3.921 -1.663 1.00 92.25 328 ALA A O 1
ATOM 2593 N N . GLU A 1 329 ? -10.988 4.893 -3.672 1.00 93.69 329 GLU A N 1
ATOM 2594 C CA . GLU A 1 329 ? -11.179 3.658 -4.432 1.00 93.69 329 GLU A CA 1
ATOM 2595 C C . GLU A 1 329 ? -9.932 2.754 -4.378 1.00 93.69 329 GLU A C 1
ATOM 2597 O O . GLU A 1 329 ? -10.041 1.524 -4.323 1.00 93.69 329 GLU A O 1
ATOM 2602 N N . GLU A 1 330 ? -8.735 3.343 -4.318 1.00 94.94 330 GLU A N 1
ATOM 2603 C CA . GLU A 1 330 ? -7.495 2.600 -4.078 1.00 94.94 330 GLU A CA 1
ATOM 2604 C C . GLU A 1 330 ? -7.461 2.000 -2.661 1.00 94.94 330 GLU A C 1
ATOM 2606 O O . GLU A 1 330 ? -7.052 0.850 -2.500 1.00 94.94 330 GLU A O 1
ATOM 2611 N N . ALA A 1 331 ? -7.977 2.695 -1.638 1.00 95.31 331 ALA A N 1
ATOM 2612 C CA . ALA A 1 331 ? -8.106 2.126 -0.290 1.00 95.31 331 ALA A CA 1
ATOM 2613 C C . ALA A 1 331 ? -9.031 0.894 -0.257 1.00 95.31 331 ALA A C 1
ATOM 2615 O O . ALA A 1 331 ? -8.694 -0.120 0.362 1.00 95.31 331 ALA A O 1
ATOM 2616 N N . ILE A 1 332 ? -10.154 0.931 -0.982 1.00 95.94 332 ILE A N 1
ATOM 2617 C CA . ILE A 1 332 ? -11.037 -0.238 -1.146 1.00 95.94 332 ILE A CA 1
ATOM 2618 C C . ILE A 1 332 ? -10.295 -1.377 -1.861 1.00 95.94 332 ILE A C 1
ATOM 2620 O O . ILE A 1 332 ? -10.419 -2.547 -1.488 1.00 95.94 332 ILE A O 1
ATOM 2624 N N . SER A 1 333 ? -9.487 -1.054 -2.872 1.00 96.38 333 SER A N 1
ATOM 2625 C CA . SER A 1 333 ? -8.685 -2.045 -3.601 1.00 96.38 333 SER A CA 1
ATOM 2626 C C . SER A 1 333 ? -7.669 -2.740 -2.687 1.00 96.38 333 SER A C 1
ATOM 2628 O O . SER A 1 333 ? -7.519 -3.963 -2.759 1.00 96.38 333 SER A O 1
ATOM 2630 N N . LEU A 1 334 ? -7.049 -2.006 -1.754 1.00 97.62 334 LEU A N 1
ATOM 2631 C CA . LEU A 1 334 ? -6.198 -2.589 -0.711 1.00 97.62 334 LEU A CA 1
ATOM 2632 C C . LEU A 1 334 ? -6.983 -3.550 0.192 1.00 97.62 334 LEU A C 1
ATOM 2634 O O . LEU A 1 334 ? -6.548 -4.685 0.394 1.00 97.62 334 LEU A O 1
ATOM 2638 N N . MET A 1 335 ? -8.152 -3.137 0.692 1.00 97.31 335 MET A N 1
ATOM 2639 C CA . MET A 1 335 ? -9.020 -3.979 1.529 1.00 97.31 335 MET A CA 1
ATOM 2640 C C . MET A 1 335 ? -9.378 -5.289 0.820 1.00 97.31 335 MET A C 1
ATOM 2642 O O . MET A 1 335 ? -9.154 -6.372 1.366 1.00 97.31 335 MET A O 1
ATOM 2646 N N . ARG A 1 336 ? -9.830 -5.208 -0.437 1.00 97.25 336 ARG A N 1
ATOM 2647 C CA . ARG A 1 336 ? -10.138 -6.378 -1.277 1.00 97.25 336 ARG A CA 1
ATOM 2648 C C . ARG A 1 336 ? -8.928 -7.294 -1.451 1.00 97.25 336 ARG A C 1
ATOM 2650 O O . ARG A 1 336 ? -9.057 -8.509 -1.297 1.00 97.25 336 ARG A O 1
ATOM 2657 N N . ALA A 1 337 ? -7.750 -6.732 -1.719 1.00 96.75 337 ALA A N 1
ATOM 2658 C CA . ALA A 1 337 ? -6.523 -7.503 -1.903 1.00 96.75 337 ALA A CA 1
ATOM 2659 C C . ALA A 1 337 ? -6.133 -8.297 -0.642 1.00 96.75 337 ALA A C 1
ATOM 2661 O O . ALA A 1 337 ? -5.723 -9.455 -0.752 1.00 96.75 337 ALA A O 1
ATOM 2662 N N . THR A 1 338 ? -6.322 -7.734 0.558 1.00 96.69 338 THR A N 1
ATOM 2663 C CA . THR A 1 338 ? -5.974 -8.428 1.814 1.00 96.69 338 THR A CA 1
ATOM 2664 C C . THR A 1 338 ? -6.827 -9.661 2.117 1.00 96.69 338 THR A C 1
ATOM 2666 O O . THR A 1 338 ? -6.379 -10.550 2.844 1.00 96.69 338 THR A O 1
ATOM 2669 N N . LYS A 1 339 ? -8.011 -9.798 1.508 1.00 94.75 339 LYS A N 1
ATOM 2670 C CA . LYS A 1 339 ? -8.861 -10.993 1.669 1.00 94.75 339 LYS A CA 1
ATOM 2671 C C . LYS A 1 339 ? -8.177 -12.264 1.161 1.00 94.75 339 LYS A C 1
ATOM 2673 O O . LYS A 1 339 ? -8.439 -13.351 1.675 1.00 94.75 339 LYS A O 1
ATOM 2678 N N . ALA A 1 340 ? -7.239 -12.139 0.217 1.00 95.00 340 ALA A N 1
ATOM 2679 C CA . ALA A 1 340 ? -6.439 -13.260 -0.282 1.00 95.00 340 ALA A CA 1
ATOM 2680 C C . ALA A 1 340 ? -5.559 -13.921 0.800 1.00 95.00 340 ALA A C 1
ATOM 2682 O O . ALA A 1 340 ? -5.071 -15.032 0.602 1.00 95.00 340 ALA A O 1
ATOM 2683 N N . LEU A 1 341 ? -5.372 -13.276 1.958 1.00 94.50 341 LEU A N 1
ATOM 2684 C CA . LEU A 1 341 ? -4.624 -13.833 3.088 1.00 94.50 341 LEU A CA 1
ATOM 2685 C C . LEU A 1 341 ? -5.410 -14.890 3.881 1.00 94.50 341 LEU A C 1
ATOM 2687 O O . LEU A 1 341 ? -4.819 -15.597 4.700 1.00 94.50 341 LEU A O 1
ATOM 2691 N N . GLY A 1 342 ? -6.723 -15.012 3.647 1.00 93.06 342 GLY A N 1
ATOM 2692 C CA . GLY A 1 342 ? -7.584 -15.990 4.317 1.00 93.06 342 GLY A CA 1
ATOM 2693 C C . GLY A 1 342 ? -7.854 -15.683 5.794 1.00 93.06 342 GLY A C 1
ATOM 2694 O O . GLY A 1 342 ? -8.137 -16.601 6.563 1.00 93.06 342 GLY A O 1
ATOM 2695 N N . LEU A 1 343 ? -7.727 -14.415 6.193 1.00 93.94 343 LEU A N 1
ATOM 2696 C CA . LEU A 1 343 ? -8.129 -13.902 7.504 1.00 93.94 343 LEU A CA 1
ATOM 2697 C C . LEU A 1 343 ? -9.454 -13.144 7.386 1.00 93.94 343 LEU A C 1
ATOM 2699 O O . LEU A 1 343 ? -9.768 -12.605 6.325 1.00 93.94 343 LEU A O 1
ATOM 2703 N N . GLU A 1 344 ? -10.211 -13.083 8.479 1.00 95.62 344 GLU A N 1
ATOM 2704 C CA . GLU A 1 344 ? -11.450 -12.305 8.526 1.00 95.62 344 GLU A CA 1
ATOM 2705 C C . GLU A 1 344 ? -11.136 -10.799 8.485 1.00 95.62 344 GLU A C 1
ATOM 2707 O O . GLU A 1 344 ? -10.265 -10.348 9.230 1.00 95.62 344 GLU A O 1
ATOM 2712 N N . PRO A 1 345 ? -11.812 -10.001 7.645 1.00 96.75 345 PRO A N 1
ATOM 2713 C CA . PRO A 1 345 ? -11.702 -8.544 7.679 1.00 96.75 345 PRO A CA 1
ATOM 2714 C C . PRO A 1 345 ? -11.924 -7.976 9.089 1.00 96.75 345 PRO A C 1
ATOM 2716 O O . PRO A 1 345 ? -12.776 -8.456 9.843 1.00 96.75 345 PRO A O 1
ATOM 2719 N N . GLY A 1 346 ? -11.103 -6.995 9.462 1.00 95.62 346 GLY A N 1
ATOM 2720 C CA . GLY A 1 346 ? -11.093 -6.391 10.793 1.00 95.62 346 GLY A CA 1
ATOM 2721 C C . GLY A 1 346 ? -11.230 -4.871 10.747 1.00 95.62 346 GLY A C 1
ATOM 2722 O O . GLY A 1 346 ? -12.105 -4.324 10.078 1.00 95.62 346 GLY A O 1
ATOM 2723 N N . VAL A 1 347 ? -10.369 -4.174 11.482 1.00 96.25 347 VAL A N 1
ATOM 2724 C CA . VAL A 1 347 ? -10.363 -2.708 11.547 1.00 96.25 347 VAL A CA 1
ATOM 2725 C C . VAL A 1 347 ? -9.477 -2.114 10.450 1.00 96.25 347 VAL A C 1
ATOM 2727 O O . VAL A 1 347 ? -8.353 -2.571 10.244 1.00 96.25 347 VAL A O 1
ATOM 2730 N N . GLY A 1 348 ? -9.974 -1.086 9.760 1.00 96.19 348 GLY A N 1
ATOM 2731 C CA . GLY A 1 348 ? -9.225 -0.292 8.787 1.00 96.19 348 GLY A CA 1
ATOM 2732 C C . GLY A 1 348 ? -8.903 1.099 9.329 1.00 96.19 348 GLY A C 1
ATOM 2733 O O . GLY A 1 348 ? -9.789 1.945 9.431 1.00 96.19 348 GLY A O 1
ATOM 2734 N N . ASP A 1 349 ? -7.640 1.346 9.651 1.00 95.75 349 ASP A N 1
ATOM 2735 C CA . ASP A 1 349 ? -7.143 2.617 10.173 1.00 95.75 349 ASP A CA 1
ATOM 2736 C C . ASP A 1 349 ? -6.507 3.481 9.076 1.00 95.75 349 ASP A C 1
ATOM 2738 O O . ASP A 1 349 ? -5.727 2.979 8.265 1.00 95.75 349 ASP A O 1
ATOM 2742 N N . ALA A 1 350 ? -6.826 4.774 9.038 1.00 91.38 350 ALA A N 1
ATOM 2743 C CA . ALA A 1 350 ? -6.195 5.707 8.106 1.00 91.38 350 ALA A CA 1
ATOM 2744 C C . ALA A 1 350 ? -6.284 7.160 8.589 1.00 91.38 350 ALA A C 1
ATOM 2746 O O . ALA A 1 350 ? -7.066 7.490 9.482 1.00 91.38 350 ALA A O 1
ATOM 2747 N N . ASP A 1 351 ? -5.499 8.043 7.966 1.00 81.00 351 ASP A N 1
ATOM 2748 C CA . ASP A 1 351 ? -5.557 9.483 8.234 1.00 81.00 351 ASP A CA 1
ATOM 2749 C C . ASP A 1 351 ? -6.888 10.115 7.768 1.00 81.00 351 ASP A C 1
ATOM 2751 O O . ASP A 1 351 ? -7.628 9.567 6.944 1.00 81.00 351 ASP A O 1
ATOM 2755 N N . LYS A 1 352 ? -7.159 11.340 8.241 1.00 78.75 352 LYS A N 1
ATOM 2756 C CA . LYS A 1 352 ? -8.360 12.146 7.953 1.00 78.75 352 LYS A CA 1
ATOM 2757 C C . LYS A 1 352 ? -8.668 12.296 6.461 1.00 78.75 352 LYS A C 1
ATOM 2759 O O . LYS A 1 352 ? -9.824 12.515 6.099 1.00 78.75 352 LYS A O 1
ATOM 2764 N N . GLN A 1 353 ? -7.658 12.205 5.593 1.00 75.69 353 GLN A N 1
ATOM 2765 C CA . GLN A 1 353 ? -7.839 12.290 4.140 1.00 75.69 353 GLN A CA 1
ATOM 2766 C C . GLN A 1 353 ? -8.700 11.158 3.567 1.00 75.69 353 GLN A C 1
ATOM 2768 O O . GLN A 1 353 ? -9.334 11.369 2.538 1.00 75.69 353 GLN A O 1
ATOM 2773 N N . TYR A 1 354 ? -8.790 10.022 4.259 1.00 85.25 354 TYR A N 1
ATOM 2774 C CA . TYR A 1 354 ? -9.626 8.896 3.865 1.00 85.25 354 TYR A CA 1
ATOM 2775 C C . TYR A 1 354 ? -11.009 9.007 4.508 1.00 85.25 354 TYR A C 1
ATOM 2777 O O . TYR A 1 354 ? -11.871 9.739 4.025 1.00 85.25 354 TYR A O 1
ATOM 2785 N N . TRP A 1 355 ? -11.219 8.326 5.633 1.00 87.62 355 TRP A N 1
ATOM 2786 C CA . TRP A 1 355 ? -12.524 8.138 6.263 1.00 87.62 355 TRP A CA 1
ATOM 2787 C C . TRP A 1 355 ? -13.267 9.445 6.557 1.00 87.62 355 TRP A C 1
ATOM 2789 O O . TRP A 1 355 ? -14.471 9.546 6.312 1.00 87.62 355 TRP A O 1
ATOM 2799 N N . ALA A 1 356 ? -12.560 10.466 7.047 1.00 84.12 356 ALA A N 1
ATOM 2800 C CA . ALA A 1 356 ? -13.190 11.715 7.463 1.00 84.12 356 ALA A CA 1
ATOM 2801 C C . ALA A 1 356 ? -13.601 12.604 6.272 1.00 84.12 356 ALA A C 1
ATOM 2803 O O . ALA A 1 356 ? -14.632 13.288 6.328 1.00 84.12 356 ALA A O 1
ATOM 2804 N N . ASN A 1 357 ? -12.823 12.602 5.187 1.00 83.88 357 ASN A N 1
ATOM 2805 C CA . ASN A 1 357 ? -13.076 13.439 4.013 1.00 83.88 357 ASN A CA 1
ATOM 2806 C C . ASN A 1 357 ? -13.939 12.749 2.952 1.00 83.88 357 ASN A C 1
ATOM 2808 O O . ASN A 1 357 ? -14.788 13.421 2.359 1.00 83.88 357 ASN A O 1
ATOM 2812 N N . ALA A 1 358 ? -13.797 11.435 2.768 1.00 85.81 358 ALA A N 1
ATOM 2813 C CA . ALA A 1 358 ? -14.574 10.670 1.802 1.00 85.81 358 ALA A CA 1
ATOM 2814 C C . ALA A 1 358 ? -16.088 10.745 2.078 1.00 85.81 358 ALA A C 1
ATOM 2816 O O . ALA A 1 358 ? -16.551 10.988 3.207 1.00 85.81 358 ALA A O 1
ATOM 2817 N N . THR A 1 359 ? -16.878 10.585 1.017 1.00 87.25 359 THR A N 1
ATOM 2818 C CA . THR A 1 359 ? -18.328 10.394 1.127 1.00 87.25 359 THR A CA 1
ATOM 2819 C C . THR A 1 359 ? -18.637 8.924 1.431 1.00 87.25 359 THR A C 1
ATOM 2821 O O . THR A 1 359 ? -17.776 8.066 1.199 1.00 87.25 359 THR A O 1
ATOM 2824 N N . PRO A 1 360 ? -19.826 8.609 1.976 1.00 86.50 360 PRO A N 1
ATOM 2825 C CA . PRO A 1 360 ? -20.207 7.226 2.252 1.00 86.50 360 PRO A CA 1
ATOM 2826 C C . PRO A 1 360 ? -20.071 6.306 1.035 1.00 86.50 360 PRO A C 1
ATOM 2828 O O . PRO A 1 360 ? -19.476 5.237 1.143 1.00 86.50 360 PRO A O 1
ATOM 2831 N N . GLU A 1 361 ? -20.504 6.781 -0.131 1.00 88.50 361 GLU A N 1
ATOM 2832 C CA . GLU A 1 361 ? -20.595 6.006 -1.371 1.00 88.50 361 GLU A CA 1
ATOM 2833 C C . GLU A 1 361 ? -19.218 5.700 -1.976 1.00 88.50 361 GLU A C 1
ATOM 2835 O O . GLU A 1 361 ? -19.068 4.724 -2.703 1.00 88.50 361 GLU A O 1
ATOM 2840 N N . ARG A 1 362 ? -18.203 6.533 -1.693 1.00 88.69 362 ARG A N 1
ATOM 2841 C CA . ARG A 1 362 ? -16.847 6.366 -2.243 1.00 88.69 362 ARG A CA 1
ATOM 2842 C C . ARG A 1 362 ? -15.945 5.462 -1.412 1.00 88.69 362 ARG A C 1
ATOM 2844 O O . ARG A 1 362 ? -14.958 4.971 -1.946 1.00 88.69 362 ARG A O 1
ATOM 2851 N N . LEU A 1 363 ? -16.221 5.300 -0.116 1.00 91.62 363 LEU A N 1
ATOM 2852 C CA . LEU A 1 363 ? -15.330 4.563 0.788 1.00 91.62 363 LEU A CA 1
ATOM 2853 C C . LEU A 1 363 ? -16.074 3.712 1.816 1.00 91.62 363 LEU A C 1
ATOM 2855 O O . LEU A 1 363 ? -15.797 2.523 1.931 1.00 91.62 363 LEU A O 1
ATOM 2859 N N . HIS A 1 364 ? -16.987 4.309 2.585 1.00 90.88 364 HIS A N 1
ATOM 2860 C CA . HIS A 1 364 ? -17.575 3.651 3.759 1.00 90.88 364 HIS A CA 1
ATOM 2861 C C . HIS A 1 364 ? -18.443 2.453 3.384 1.00 90.88 364 HIS A C 1
ATOM 2863 O O . HIS A 1 364 ? -18.308 1.398 3.996 1.00 90.88 364 HIS A O 1
ATOM 2869 N N . ASP A 1 365 ? -19.314 2.602 2.386 1.00 89.81 365 ASP A N 1
ATOM 2870 C CA . ASP A 1 365 ? -20.256 1.550 1.994 1.00 89.81 365 ASP A CA 1
ATOM 2871 C C . ASP A 1 365 ? -19.529 0.307 1.477 1.00 89.81 365 ASP A C 1
ATOM 2873 O O . ASP A 1 365 ? -19.779 -0.803 1.952 1.00 89.81 365 ASP A O 1
ATOM 2877 N N . ASP A 1 366 ? -18.578 0.505 0.565 1.00 91.88 366 ASP A N 1
ATOM 2878 C CA . ASP A 1 366 ? -17.757 -0.568 0.011 1.00 91.88 366 ASP A CA 1
ATOM 2879 C C . ASP A 1 366 ? -16.857 -1.195 1.081 1.00 91.88 366 ASP A C 1
ATOM 2881 O O . ASP A 1 366 ? -16.771 -2.418 1.164 1.00 91.88 366 ASP A O 1
ATOM 2885 N N . ALA A 1 367 ? -16.231 -0.401 1.954 1.00 93.81 367 ALA A N 1
ATOM 2886 C CA . ALA A 1 367 ? -15.404 -0.945 3.028 1.00 93.81 367 ALA A CA 1
ATOM 2887 C C . ALA A 1 367 ? -16.203 -1.818 4.007 1.00 93.81 367 ALA A C 1
ATOM 2889 O O . ALA A 1 367 ? -15.766 -2.920 4.348 1.00 93.81 367 ALA A O 1
ATOM 2890 N N . LEU A 1 368 ? -17.391 -1.360 4.418 1.00 90.69 368 LEU A N 1
ATOM 2891 C CA . LEU A 1 368 ? -18.289 -2.123 5.286 1.00 90.69 368 LEU A CA 1
ATOM 2892 C C . LEU A 1 368 ? -18.790 -3.394 4.589 1.00 90.69 368 LEU A C 1
ATOM 2894 O O . LEU A 1 368 ? -18.865 -4.444 5.229 1.00 90.69 368 LEU A O 1
ATOM 2898 N N . ALA A 1 369 ? -19.087 -3.331 3.287 1.00 91.25 369 ALA A N 1
ATOM 2899 C CA . ALA A 1 369 ? -19.460 -4.501 2.490 1.00 91.25 369 ALA A CA 1
ATOM 2900 C C . ALA A 1 369 ? -18.315 -5.524 2.383 1.00 91.25 369 ALA A C 1
ATOM 2902 O O . ALA A 1 369 ? -18.557 -6.732 2.399 1.00 91.25 369 ALA A O 1
ATOM 2903 N N . GLU A 1 370 ? -17.065 -5.058 2.338 1.00 93.94 370 GLU A N 1
ATOM 2904 C CA . GLU A 1 370 ? -15.875 -5.911 2.410 1.00 93.94 370 GLU A CA 1
ATOM 2905 C C . GLU A 1 370 ? -15.560 -6.401 3.835 1.00 93.94 370 GLU A C 1
ATOM 2907 O O . GLU A 1 370 ? -14.668 -7.232 4.001 1.00 93.94 370 GLU A O 1
ATOM 2912 N N . GLY A 1 371 ? -16.306 -5.945 4.848 1.00 92.94 371 GLY A N 1
ATOM 2913 C CA . GLY A 1 371 ? -16.201 -6.369 6.245 1.00 92.94 371 GLY A CA 1
ATOM 2914 C C . GLY A 1 371 ? -15.244 -5.540 7.105 1.00 92.94 371 GLY A C 1
ATOM 2915 O O . GLY A 1 371 ? -14.972 -5.933 8.238 1.00 92.94 371 GLY A O 1
ATOM 2916 N N . PHE A 1 372 ? -14.735 -4.415 6.598 1.00 94.88 372 PHE A N 1
ATOM 2917 C CA . PHE A 1 372 ? -13.842 -3.534 7.345 1.00 94.88 372 PHE A CA 1
ATOM 2918 C C . PHE A 1 372 ? -14.610 -2.452 8.096 1.00 94.88 372 PHE A C 1
ATOM 2920 O O . PHE A 1 372 ? -15.433 -1.738 7.524 1.00 94.88 372 PHE A O 1
ATOM 2927 N N . THR A 1 373 ? -14.290 -2.283 9.377 1.00 92.81 373 THR A N 1
ATOM 2928 C CA . THR A 1 373 ? -14.804 -1.170 10.187 1.00 92.81 373 THR A CA 1
ATOM 2929 C C . THR A 1 373 ? -13.754 -0.067 10.310 1.00 92.81 373 THR A C 1
ATOM 2931 O O . THR A 1 373 ? -12.607 -0.377 10.639 1.00 92.81 373 THR A O 1
ATOM 2934 N N . PRO A 1 374 ? -14.109 1.205 10.080 1.00 93.00 374 PRO A N 1
ATOM 2935 C CA . PRO A 1 374 ? -13.152 2.309 10.096 1.00 93.00 374 PRO A CA 1
ATOM 2936 C C . PRO A 1 374 ? -12.623 2.631 11.502 1.00 93.00 374 PRO A C 1
ATOM 2938 O O . PRO A 1 374 ? -13.330 2.497 12.499 1.00 93.00 374 PRO A O 1
ATOM 2941 N N . SER A 1 375 ? -11.382 3.107 11.560 1.00 92.56 375 SER A N 1
ATOM 2942 C CA . SER A 1 375 ? -10.771 3.794 12.702 1.00 92.56 375 SER A CA 1
ATOM 2943 C C . SER A 1 375 ? -10.098 5.063 12.181 1.00 92.56 375 SER A C 1
ATOM 2945 O O . SER A 1 375 ? -9.207 4.995 11.336 1.00 92.56 375 SER A O 1
ATOM 2947 N N . THR A 1 376 ? -10.563 6.232 12.613 1.00 91.38 376 THR A N 1
ATOM 2948 C CA . THR A 1 376 ? -10.049 7.524 12.124 1.00 91.38 376 THR A CA 1
ATOM 2949 C C . THR A 1 376 ? -10.242 8.625 13.150 1.00 91.38 376 THR A C 1
ATOM 2951 O O . THR A 1 376 ? -11.087 8.530 14.039 1.00 91.38 376 THR A O 1
ATOM 2954 N N . ASP A 1 377 ? -9.549 9.737 12.951 1.00 89.31 377 ASP A N 1
ATOM 2955 C CA . ASP A 1 377 ? -9.995 11.012 13.489 1.00 89.31 377 ASP A CA 1
ATOM 2956 C C . ASP A 1 377 ? -11.182 11.597 12.722 1.00 89.31 377 ASP A C 1
ATOM 2958 O O . ASP A 1 377 ? -11.300 11.438 11.503 1.00 89.31 377 ASP A O 1
ATOM 2962 N N . TYR A 1 378 ? -12.004 12.378 13.422 1.00 87.75 378 TYR A N 1
ATOM 2963 C CA . TYR A 1 378 ? -13.013 13.229 12.801 1.00 87.75 378 TYR A CA 1
ATOM 2964 C C . TYR A 1 378 ? -12.444 14.573 12.338 1.00 87.75 378 TYR A C 1
ATOM 2966 O O . TYR A 1 378 ? -11.420 15.074 12.817 1.00 87.75 378 TYR A O 1
ATOM 2974 N N . ARG A 1 379 ? -13.152 15.199 11.394 1.00 85.88 379 ARG A N 1
ATOM 2975 C CA . ARG A 1 379 ? -12.924 16.606 11.061 1.00 85.88 379 ARG A CA 1
ATOM 2976 C C . ARG A 1 379 ? -13.449 17.499 12.184 1.00 85.88 379 ARG A C 1
ATOM 2978 O O . ARG A 1 379 ? -14.463 17.186 12.799 1.00 85.88 379 ARG A O 1
ATOM 2985 N N . VAL A 1 380 ? -12.793 18.641 12.384 1.00 85.94 380 VAL A N 1
ATOM 2986 C CA . VAL A 1 380 ? -13.109 19.593 13.463 1.00 85.94 380 VAL A CA 1
ATOM 2987 C C . VAL A 1 380 ? -14.553 20.104 13.381 1.00 85.94 380 VAL A C 1
ATOM 2989 O O . VAL A 1 380 ? -15.211 20.242 14.407 1.00 85.94 380 VAL A O 1
ATOM 2992 N N . ASP A 1 381 ? -15.077 20.308 12.169 1.00 84.69 381 ASP A N 1
ATOM 2993 C CA . ASP A 1 381 ? -16.459 20.744 11.921 1.00 84.69 381 ASP A CA 1
ATOM 2994 C C . ASP A 1 381 ? -17.518 19.680 12.259 1.00 84.69 381 ASP A C 1
ATOM 2996 O O . ASP A 1 381 ? -18.705 19.990 12.301 1.00 84.69 381 ASP A O 1
ATOM 3000 N N . ARG A 1 382 ? -17.101 18.436 12.526 1.00 85.12 382 ARG A N 1
ATOM 3001 C CA . ARG A 1 382 ? -17.985 17.296 12.815 1.00 85.12 382 ARG A CA 1
ATOM 3002 C C . ARG A 1 382 ? -17.846 16.748 14.232 1.00 85.12 382 ARG A C 1
ATOM 3004 O O . ARG A 1 382 ? -18.368 15.677 14.524 1.00 85.12 382 ARG A O 1
ATOM 3011 N N . LEU A 1 383 ? -17.128 17.454 15.099 1.00 90.06 383 LEU A N 1
ATOM 3012 C CA . LEU A 1 383 ? -16.993 17.077 16.503 1.00 90.06 383 LEU A CA 1
ATOM 3013 C C . LEU A 1 383 ? -18.241 17.458 17.304 1.00 90.06 383 LEU A C 1
ATOM 3015 O O . LEU A 1 383 ? -19.004 18.353 16.917 1.00 90.06 383 LEU A O 1
ATOM 3019 N N . GLY A 1 384 ? -18.412 16.813 18.457 1.00 89.25 384 GLY A N 1
ATOM 3020 C CA . GLY A 1 384 ? -19.551 17.015 19.354 1.00 89.25 384 GLY A CA 1
ATOM 3021 C C . GLY A 1 384 ? -20.905 16.602 18.765 1.00 89.25 384 GLY A C 1
ATOM 3022 O O . GLY A 1 384 ? -20.974 15.746 17.886 1.00 89.25 384 GLY A O 1
ATOM 3023 N N . HIS A 1 385 ? -21.986 17.197 19.275 1.00 89.12 385 HIS A N 1
ATOM 3024 C CA . HIS A 1 385 ? -23.356 16.910 18.838 1.00 89.12 385 HIS A CA 1
ATOM 3025 C C . HIS A 1 385 ? -23.599 17.335 17.378 1.00 89.12 385 HIS A C 1
ATOM 3027 O O . HIS A 1 385 ? -23.361 18.484 17.003 1.00 89.12 385 HIS A O 1
ATOM 3033 N N . GLN A 1 386 ? -24.076 16.388 16.564 1.00 86.06 386 GLN A N 1
ATOM 3034 C CA . GLN A 1 386 ? -24.340 16.510 15.127 1.00 86.06 386 GLN A CA 1
ATOM 3035 C C . GLN A 1 386 ? -25.767 16.039 14.794 1.00 86.06 386 GLN A C 1
ATOM 3037 O O . GLN A 1 386 ? -25.976 15.120 14.000 1.00 86.06 386 GLN A O 1
ATOM 3042 N N . GLY A 1 387 ? -26.764 16.661 15.426 1.00 87.31 387 GLY A N 1
ATOM 3043 C CA . GLY A 1 387 ? -28.170 16.296 15.263 1.00 87.31 387 GLY A CA 1
ATOM 3044 C C . GLY A 1 387 ? -28.540 14.984 15.960 1.00 87.31 387 GLY A C 1
ATOM 3045 O O . GLY A 1 387 ? -27.848 14.510 16.861 1.00 87.31 387 GLY A O 1
ATOM 3046 N N . GLY A 1 388 ? -29.657 14.388 15.543 1.00 88.62 388 GLY A N 1
ATOM 3047 C CA . GLY A 1 388 ? -30.236 13.245 16.236 1.00 88.62 388 GLY A CA 1
ATOM 3048 C C . GLY A 1 388 ? -31.397 12.590 15.496 1.00 88.62 388 GLY A C 1
ATOM 3049 O O . GLY A 1 388 ? -31.877 13.109 14.489 1.00 88.62 388 GLY A O 1
ATOM 3050 N N . ASP A 1 389 ? -31.860 11.451 16.009 1.00 88.94 389 ASP A N 1
ATOM 3051 C CA . ASP A 1 389 ? -33.081 10.776 15.551 1.00 88.94 389 ASP A CA 1
ATOM 3052 C C . ASP A 1 389 ? -33.845 10.228 16.763 1.00 88.94 389 ASP A C 1
ATOM 3054 O O . ASP A 1 389 ? -33.241 9.818 17.755 1.00 88.94 389 ASP A O 1
ATOM 3058 N N . HIS A 1 390 ? -35.177 10.241 16.704 1.00 90.19 390 HIS A N 1
ATOM 3059 C CA . HIS A 1 390 ? -36.061 9.753 17.777 1.00 90.19 390 HIS A CA 1
ATOM 3060 C C . HIS A 1 390 ? -35.761 10.313 19.186 1.00 90.19 390 HIS A C 1
ATOM 3062 O O . HIS A 1 390 ? -35.991 9.630 20.193 1.00 90.19 390 HIS A O 1
ATOM 3068 N N . GLY A 1 391 ? -35.226 11.536 19.245 1.00 89.38 391 GLY A N 1
ATOM 3069 C CA . GLY A 1 391 ? -34.794 12.230 20.458 1.00 89.38 391 GLY A CA 1
ATOM 3070 C C . GLY A 1 391 ? -33.399 11.857 20.961 1.00 89.38 391 GLY A C 1
ATOM 3071 O O . GLY A 1 391 ? -32.971 12.397 21.968 1.00 89.38 391 GLY A O 1
ATOM 3072 N N . ALA A 1 392 ? -32.676 10.943 20.315 1.00 92.25 392 ALA A N 1
ATOM 3073 C CA . ALA A 1 392 ? -31.294 10.623 20.668 1.00 92.25 392 ALA A CA 1
ATOM 3074 C C . ALA A 1 392 ? -30.304 11.570 19.981 1.00 92.25 392 ALA A C 1
ATOM 3076 O O . ALA A 1 392 ? -30.574 12.035 18.879 1.00 92.25 392 ALA A O 1
ATOM 3077 N N . LEU A 1 393 ? -29.142 11.802 20.594 1.00 92.00 393 LEU A N 1
ATOM 3078 C CA . LEU A 1 393 ? -28.086 12.666 20.057 1.00 92.00 393 LEU A CA 1
ATOM 3079 C C . LEU A 1 393 ? -27.031 11.841 19.320 1.00 92.00 393 LEU A C 1
ATOM 3081 O O . LEU A 1 393 ? -26.578 10.813 19.827 1.00 92.00 393 LEU A O 1
ATOM 3085 N N . TYR A 1 394 ? -26.580 12.309 18.161 1.00 90.75 394 TYR A N 1
ATOM 3086 C CA . TYR A 1 394 ? -25.407 11.763 17.484 1.00 90.75 394 TYR A CA 1
ATOM 3087 C C . TYR A 1 394 ? -24.170 12.559 17.871 1.00 90.75 394 TYR A C 1
ATOM 3089 O O . TYR A 1 394 ? -24.100 13.766 17.644 1.00 90.75 394 TYR A O 1
ATOM 3097 N N . ILE A 1 395 ? -23.195 11.881 18.475 1.00 91.12 395 ILE A N 1
ATOM 3098 C CA . ILE A 1 395 ? -21.952 12.493 18.949 1.00 91.12 395 ILE A CA 1
ATOM 3099 C C . ILE A 1 395 ? -20.811 11.572 18.533 1.00 91.12 395 ILE A C 1
ATOM 3101 O O . ILE A 1 395 ? -20.709 10.457 19.031 1.00 91.12 395 ILE A O 1
ATOM 3105 N N . GLU A 1 396 ? -19.966 12.026 17.606 1.00 89.12 396 GLU A N 1
ATOM 3106 C CA . GLU A 1 396 ? -18.693 11.361 17.263 1.00 89.12 396 GLU A CA 1
ATOM 3107 C C . GLU A 1 396 ? -18.823 9.855 16.951 1.00 89.12 396 GLU A C 1
ATOM 3109 O O . GLU A 1 396 ? -17.958 9.047 17.286 1.00 89.12 396 GLU A O 1
ATOM 3114 N N . GLY A 1 397 ? -19.909 9.477 16.270 1.00 85.56 397 GLY A N 1
ATOM 3115 C CA . GLY A 1 397 ? -20.198 8.098 15.857 1.00 85.56 397 GLY A CA 1
ATOM 3116 C C . GLY A 1 397 ? -21.063 7.299 16.821 1.00 85.56 397 GLY A C 1
ATOM 3117 O O . GLY A 1 397 ? -21.713 6.338 16.411 1.00 85.56 397 GLY A O 1
ATOM 3118 N N . GLY A 1 398 ? -21.157 7.733 18.076 1.00 88.19 398 GLY A N 1
ATOM 3119 C CA . GLY A 1 398 ? -22.075 7.165 19.050 1.00 88.19 398 GLY A CA 1
ATOM 3120 C C . GLY A 1 398 ? -23.484 7.758 18.952 1.00 88.19 398 GLY A C 1
ATOM 3121 O O . GLY A 1 398 ? -23.695 8.874 18.472 1.00 88.19 398 GLY A O 1
ATOM 3122 N N . THR A 1 399 ? -24.463 6.994 19.440 1.00 91.25 399 THR A N 1
ATOM 3123 C CA . THR A 1 399 ? -25.845 7.452 19.645 1.00 91.25 399 THR A CA 1
ATOM 3124 C C . THR A 1 399 ? -26.128 7.511 21.141 1.00 91.25 399 THR A C 1
ATOM 3126 O O . THR A 1 399 ? -25.982 6.508 21.839 1.00 91.25 399 THR A O 1
ATOM 3129 N N . TYR A 1 400 ? -26.527 8.678 21.629 1.00 93.06 400 TYR A N 1
ATOM 3130 C CA . TYR A 1 400 ? -26.549 9.022 23.046 1.00 93.06 400 TYR A CA 1
ATOM 3131 C C . TYR A 1 400 ? -27.931 9.465 23.520 1.00 93.06 400 TYR A C 1
ATOM 3133 O O . TYR A 1 400 ? -28.775 9.908 22.741 1.00 93.06 400 TYR A O 1
ATOM 3141 N N . CYS A 1 401 ? -28.161 9.344 24.826 1.00 93.94 401 CYS A N 1
ATOM 3142 C CA . CYS A 1 401 ? -29.341 9.876 25.499 1.00 93.94 401 CYS A CA 1
ATOM 3143 C C . CYS A 1 401 ? -29.499 11.392 25.229 1.00 93.94 401 CYS A C 1
ATOM 3145 O O . CYS A 1 401 ? -28.488 12.097 25.288 1.00 93.94 401 CYS A O 1
ATOM 3147 N N . PRO A 1 402 ? -30.722 11.922 25.009 1.00 94.00 402 PRO A N 1
ATOM 3148 C CA . PRO A 1 402 ? -30.952 13.373 24.920 1.00 94.00 402 PRO A CA 1
ATOM 3149 C C . PRO A 1 402 ? -30.425 14.133 26.130 1.00 94.00 402 PRO A C 1
ATOM 3151 O O . PRO A 1 402 ? -29.924 15.238 25.987 1.00 94.00 402 PRO A O 1
ATOM 3154 N N . ALA A 1 403 ? -30.482 13.510 27.306 1.00 93.81 403 ALA A N 1
ATOM 3155 C CA . ALA A 1 403 ? -30.053 14.119 28.554 1.00 93.81 403 ALA A CA 1
ATOM 3156 C C . ALA A 1 403 ? -28.554 13.952 28.846 1.00 93.81 403 ALA A C 1
ATOM 3158 O O . ALA A 1 403 ? -28.135 13.926 30.001 1.00 93.81 403 ALA A O 1
ATOM 3159 N N . THR A 1 404 ? -27.737 13.764 27.805 1.00 94.62 404 THR A N 1
ATOM 3160 C CA . THR A 1 404 ? -26.276 13.760 27.941 1.00 94.62 404 THR A CA 1
ATOM 3161 C C . THR A 1 404 ? -25.814 15.190 28.235 1.00 94.62 404 THR A C 1
ATOM 3163 O O . THR A 1 404 ? -26.047 16.050 27.390 1.00 94.62 404 THR A O 1
ATOM 3166 N N . PRO A 1 405 ? -25.144 15.480 29.364 1.00 94.00 405 PRO A N 1
ATOM 3167 C CA . PRO A 1 405 ? -24.752 16.847 29.710 1.00 94.00 405 PRO A CA 1
ATOM 3168 C C . PRO A 1 405 ? -23.836 17.498 28.667 1.00 94.00 405 PRO A C 1
ATOM 3170 O O . PRO A 1 405 ? -22.932 16.845 28.133 1.00 94.00 405 PRO A O 1
ATOM 3173 N N . GLU A 1 406 ? -24.013 18.798 28.419 1.00 92.69 406 GLU A N 1
ATOM 3174 C CA . GLU A 1 406 ? -23.245 19.561 27.420 1.00 92.69 406 GLU A CA 1
ATOM 3175 C C . GLU A 1 406 ? -21.709 19.423 27.558 1.00 92.69 406 GLU A C 1
ATOM 3177 O O . GLU A 1 406 ? -21.052 19.179 26.537 1.00 92.69 406 GLU A O 1
ATOM 3182 N N . PRO A 1 407 ? -21.107 19.439 28.771 1.00 93.12 407 PRO A N 1
ATOM 3183 C CA . PRO A 1 407 ? -19.660 19.248 28.929 1.00 93.12 407 PRO A CA 1
ATOM 3184 C C . PRO A 1 407 ? -19.145 17.890 28.430 1.00 93.12 407 PRO A C 1
ATOM 3186 O O . PRO A 1 407 ? -17.962 17.757 28.106 1.00 93.12 407 PRO A O 1
ATOM 3189 N N . LEU A 1 408 ? -20.011 16.868 28.381 1.00 94.25 408 LEU A N 1
ATOM 3190 C CA . LEU A 1 408 ? -19.687 15.557 27.812 1.00 94.25 408 LEU A CA 1
ATOM 3191 C C . LEU A 1 408 ? -19.858 15.561 26.290 1.00 94.25 408 LEU A C 1
ATOM 3193 O O . LEU A 1 408 ? -19.064 14.938 25.584 1.00 94.25 408 LEU A O 1
ATOM 3197 N N . GLN A 1 409 ? -20.857 16.283 25.774 1.00 93.88 409 GLN A N 1
ATOM 3198 C CA . GLN A 1 409 ? -21.079 16.417 24.334 1.00 93.88 409 GLN A CA 1
ATOM 3199 C C . GLN A 1 409 ? -19.908 17.132 23.645 1.00 93.88 409 GLN A C 1
ATOM 3201 O O . GLN A 1 409 ? -19.466 16.699 22.584 1.00 93.88 409 GLN A O 1
ATOM 3206 N N . ASN A 1 410 ? -19.383 18.201 24.253 1.00 93.75 410 ASN A N 1
ATOM 3207 C CA . ASN A 1 410 ? -18.353 19.061 23.661 1.00 93.75 410 ASN A CA 1
ATOM 3208 C C . ASN A 1 410 ? -16.917 18.741 24.114 1.00 93.75 410 ASN A C 1
ATOM 3210 O O . ASN A 1 410 ? -15.989 19.431 23.691 1.00 93.75 410 ASN A O 1
ATOM 3214 N N . ALA A 1 411 ? -16.702 17.679 24.901 1.00 93.62 411 ALA A N 1
ATOM 3215 C CA . ALA A 1 411 ? -15.402 17.343 25.498 1.00 93.62 411 ALA A CA 1
ATOM 3216 C C . ALA A 1 411 ? -14.230 17.365 24.493 1.00 93.62 411 ALA A C 1
ATOM 3218 O O . ALA A 1 411 ? -13.175 17.929 24.778 1.00 93.62 411 ALA A O 1
ATOM 3219 N N . THR A 1 412 ? -14.415 16.810 23.294 1.00 92.19 412 THR A N 1
ATOM 3220 C CA . THR A 1 412 ? -13.373 16.797 22.255 1.00 92.19 412 THR A CA 1
ATOM 3221 C C . THR A 1 412 ? -13.089 18.188 21.683 1.00 92.19 412 THR A C 1
ATOM 3223 O O . THR A 1 412 ? -11.936 18.537 21.430 1.00 92.19 412 THR A O 1
ATOM 3226 N N . LYS A 1 413 ? -14.122 19.019 21.492 1.00 91.56 413 LYS A N 1
ATOM 3227 C CA . LYS A 1 413 ? -13.935 20.409 21.045 1.00 91.56 413 LYS A CA 1
ATOM 3228 C C . LYS A 1 413 ? -13.159 21.206 22.085 1.00 91.56 413 LYS A C 1
ATOM 3230 O O . LYS A 1 413 ? -12.267 21.965 21.727 1.00 91.56 413 LYS A O 1
ATOM 3235 N N . GLU A 1 414 ? -13.481 21.008 23.359 1.00 93.12 414 GLU A N 1
ATOM 3236 C CA . GLU A 1 414 ? -12.842 21.714 24.465 1.00 93.12 414 GLU A CA 1
ATOM 3237 C C . GLU A 1 414 ? -11.368 21.330 24.628 1.00 93.12 414 GLU A C 1
ATOM 3239 O O . GLU A 1 414 ? -10.541 22.221 24.812 1.00 93.12 414 GLU A O 1
ATOM 3244 N N . VAL A 1 415 ? -11.003 20.045 24.499 1.00 93.44 415 VAL A N 1
ATOM 3245 C CA . VAL A 1 415 ? -9.585 19.644 24.584 1.00 93.44 415 VAL A CA 1
ATOM 3246 C C . VAL A 1 415 ? -8.783 20.157 23.385 1.00 93.44 415 VAL A C 1
ATOM 3248 O O . VAL A 1 415 ? -7.672 20.646 23.561 1.00 93.44 415 VAL A O 1
ATOM 3251 N N . LEU A 1 416 ? -9.354 20.143 22.173 1.00 90.19 416 LEU A N 1
ATOM 3252 C CA . LEU A 1 416 ? -8.704 20.720 20.987 1.00 90.19 416 LEU A CA 1
ATOM 3253 C C . LEU A 1 416 ? -8.609 22.250 21.050 1.00 90.19 416 LEU A C 1
ATOM 3255 O O . LEU A 1 416 ? -7.682 22.834 20.493 1.00 90.19 416 LEU A O 1
ATOM 3259 N N . GLY A 1 417 ? -9.556 22.894 21.734 1.00 91.88 417 GLY A N 1
ATOM 3260 C CA . GLY A 1 417 ? -9.537 24.320 22.046 1.00 91.88 417 GLY A CA 1
ATOM 3261 C C . GLY A 1 417 ? -8.630 24.693 23.223 1.00 91.88 417 GLY A C 1
ATOM 3262 O O . GLY A 1 417 ? -8.588 25.867 23.581 1.00 91.88 417 GLY A O 1
ATOM 3263 N N . ASN A 1 418 ? -7.918 23.729 23.824 1.00 91.69 418 ASN A N 1
ATOM 3264 C CA . ASN A 1 418 ? -7.104 23.897 25.035 1.00 91.69 418 ASN A CA 1
ATOM 3265 C C . ASN A 1 418 ? -7.881 24.456 26.247 1.00 91.69 418 ASN A C 1
ATOM 3267 O O . ASN A 1 418 ? -7.299 25.114 27.107 1.00 91.69 418 ASN A O 1
ATOM 3271 N N . LEU A 1 419 ? -9.193 24.212 26.321 1.00 94.06 419 LEU A N 1
ATOM 3272 C CA . LEU A 1 419 ? -10.047 24.625 27.443 1.00 94.06 419 LEU A CA 1
ATOM 3273 C C . LEU A 1 419 ? -10.010 23.623 28.603 1.00 94.06 419 LEU A C 1
ATOM 3275 O O . LEU A 1 419 ? -10.241 23.995 29.751 1.00 94.06 419 LEU A O 1
ATOM 3279 N N . ILE A 1 420 ? -9.714 22.356 28.306 1.00 95.00 420 ILE A N 1
ATOM 3280 C CA . ILE A 1 420 ? -9.556 21.281 29.290 1.00 95.00 420 ILE A CA 1
ATOM 3281 C C . ILE A 1 420 ? -8.274 20.499 29.017 1.00 95.00 420 ILE A C 1
ATOM 3283 O O . ILE A 1 420 ? -7.783 20.460 27.888 1.00 95.00 420 ILE A O 1
ATOM 3287 N N . ASP A 1 421 ? -7.749 19.838 30.047 1.00 93.94 421 ASP A N 1
ATOM 3288 C CA . ASP A 1 421 ? -6.592 18.958 29.910 1.00 93.94 421 ASP A CA 1
ATOM 3289 C C . ASP A 1 421 ? -6.977 17.539 29.437 1.00 93.94 421 ASP A C 1
ATOM 3291 O O . ASP A 1 421 ? -8.142 17.125 29.426 1.00 93.94 421 ASP A O 1
ATOM 3295 N N . THR A 1 422 ? -5.971 16.756 29.040 1.00 89.50 422 THR A N 1
ATOM 3296 C CA . THR A 1 422 ? -6.163 15.382 28.551 1.00 89.50 422 THR A CA 1
ATOM 3297 C C . THR A 1 422 ? -6.734 14.442 29.623 1.00 89.50 422 THR A C 1
ATOM 3299 O O . THR A 1 422 ? -7.424 13.478 29.285 1.00 89.50 422 THR A O 1
ATOM 3302 N N . ALA A 1 423 ? -6.459 14.689 30.908 1.00 92.31 423 ALA A N 1
ATOM 3303 C CA . ALA A 1 423 ? -6.969 13.864 32.004 1.00 92.31 423 ALA A CA 1
ATOM 3304 C C . ALA A 1 423 ? -8.483 14.058 32.182 1.00 92.31 423 ALA A C 1
ATOM 3306 O O . ALA A 1 423 ? -9.240 13.086 32.185 1.00 92.31 423 ALA A O 1
ATOM 3307 N N . THR A 1 424 ? -8.922 15.315 32.221 1.00 94.19 424 THR A N 1
ATOM 3308 C CA . THR A 1 424 ? -10.328 15.721 32.265 1.00 94.19 424 THR A CA 1
ATOM 3309 C C . THR A 1 424 ? -11.068 15.218 31.035 1.00 94.19 424 THR A C 1
ATOM 3311 O O . THR A 1 424 ? -12.148 14.646 31.162 1.00 94.19 424 THR A O 1
ATOM 3314 N N . TYR A 1 425 ? -10.471 15.356 29.847 1.00 92.94 425 TYR A N 1
ATOM 3315 C CA . TYR A 1 425 ? -11.032 14.814 28.611 1.00 92.94 425 TYR A CA 1
ATOM 3316 C C . TYR A 1 425 ? -11.303 13.306 28.714 1.00 92.94 425 TYR A C 1
ATOM 3318 O O . TYR A 1 425 ? -12.413 12.859 28.430 1.00 92.94 425 TYR A O 1
ATOM 3326 N N . ARG A 1 426 ? -10.332 12.516 29.190 1.00 90.75 426 ARG A N 1
ATOM 3327 C CA . ARG A 1 426 ? -10.490 11.059 29.333 1.00 90.75 426 ARG A CA 1
ATOM 3328 C C . ARG A 1 426 ? -11.599 10.678 30.313 1.00 90.75 426 ARG A C 1
ATOM 3330 O O . ARG A 1 426 ? -12.380 9.777 30.007 1.00 90.75 426 ARG A O 1
ATOM 3337 N N . GLU A 1 427 ? -11.703 11.358 31.454 1.00 92.44 427 GLU A N 1
ATOM 3338 C CA . GLU A 1 427 ? -12.796 11.109 32.405 1.00 92.44 427 GLU A CA 1
ATOM 3339 C C . GLU A 1 427 ? -14.159 11.529 31.836 1.00 92.44 427 GLU A C 1
ATOM 3341 O O . GLU A 1 427 ? -15.147 10.814 32.023 1.00 92.44 427 GLU A O 1
ATOM 3346 N N . ARG A 1 428 ? -14.228 12.621 31.064 1.00 94.25 428 ARG A N 1
ATOM 3347 C CA . ARG A 1 428 ? -15.460 13.028 30.372 1.00 94.25 428 ARG A CA 1
ATOM 3348 C C . ARG A 1 428 ? -15.881 12.027 29.303 1.00 94.25 428 ARG A C 1
ATOM 3350 O O . ARG A 1 428 ? -17.044 11.644 29.290 1.00 94.25 428 A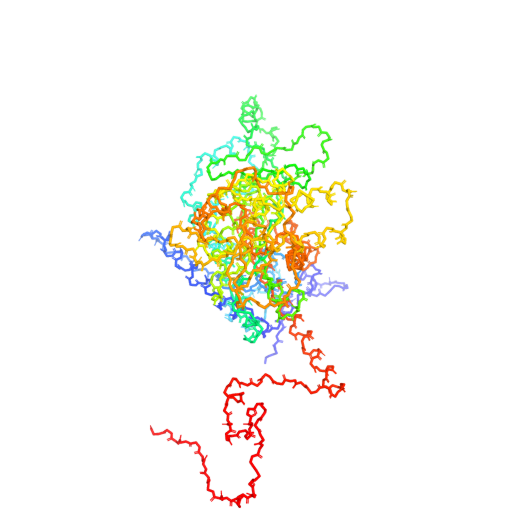RG A O 1
ATOM 3357 N N . ILE A 1 429 ? -14.969 11.539 28.461 1.00 93.44 429 ILE A N 1
ATOM 3358 C CA . ILE A 1 429 ? -15.288 10.509 27.455 1.00 93.44 429 ILE A CA 1
ATOM 3359 C C . ILE A 1 429 ? -15.748 9.215 28.131 1.00 93.44 429 ILE A C 1
ATOM 3361 O O . ILE A 1 429 ? -16.776 8.653 27.759 1.00 93.44 429 ILE A O 1
ATOM 3365 N N . LYS A 1 430 ? -15.049 8.775 29.181 1.00 91.00 430 LYS A N 1
ATOM 3366 C CA . LYS A 1 430 ? -15.457 7.614 29.981 1.00 91.00 430 LYS A CA 1
ATOM 3367 C C . LYS A 1 430 ? -16.855 7.801 30.572 1.00 91.00 430 LYS A C 1
ATOM 3369 O O . LYS A 1 430 ? -17.677 6.898 30.465 1.00 91.00 430 LYS A O 1
ATOM 3374 N N . THR A 1 431 ? -17.154 8.969 31.134 1.00 92.00 431 THR A N 1
ATOM 3375 C CA . THR A 1 431 ? -18.489 9.283 31.668 1.00 92.00 431 THR A CA 1
ATOM 3376 C C . THR A 1 431 ? -19.540 9.321 30.557 1.00 92.00 431 THR A C 1
ATOM 3378 O O . THR A 1 431 ? -20.625 8.769 30.728 1.00 92.00 431 THR A O 1
ATOM 3381 N N . ARG A 1 432 ? -19.207 9.885 29.389 1.00 93.94 432 ARG A N 1
ATOM 3382 C CA . ARG A 1 432 ? -20.081 9.953 28.210 1.00 93.94 432 ARG A CA 1
ATOM 3383 C C . ARG A 1 432 ? -20.551 8.568 27.777 1.00 93.94 432 ARG A C 1
ATOM 3385 O O . ARG A 1 432 ? -21.735 8.413 27.497 1.00 93.94 432 ARG A O 1
ATOM 3392 N N . THR A 1 433 ? -19.678 7.555 27.807 1.00 90.12 433 THR A N 1
ATOM 3393 C CA . THR A 1 433 ? -20.051 6.175 27.428 1.00 90.12 433 THR A CA 1
ATOM 3394 C C . THR A 1 433 ? -21.226 5.613 28.232 1.00 90.12 433 THR A C 1
ATOM 3396 O O . THR A 1 433 ? -22.014 4.843 27.692 1.00 90.12 433 THR A O 1
ATOM 3399 N N . ALA A 1 434 ? -21.426 6.042 29.485 1.00 91.94 434 ALA A N 1
ATOM 3400 C CA . ALA A 1 434 ? -22.578 5.613 30.278 1.00 91.94 434 ALA A CA 1
ATOM 3401 C C . ALA A 1 434 ? -23.913 6.072 29.664 1.00 91.94 434 ALA A C 1
ATOM 3403 O O . ALA A 1 434 ? -24.915 5.368 29.777 1.00 91.94 434 ALA A O 1
ATOM 3404 N N . PHE A 1 435 ? -23.928 7.218 28.980 1.00 94.12 435 PHE A N 1
ATOM 3405 C CA . PHE A 1 435 ? -25.113 7.787 28.335 1.00 94.12 435 PHE A CA 1
ATOM 3406 C C . PHE A 1 435 ? -25.376 7.214 26.932 1.00 94.12 435 PHE A C 1
ATOM 3408 O O . PHE A 1 435 ? -26.368 7.586 26.298 1.00 94.12 435 PHE A O 1
ATOM 3415 N N . GLN A 1 436 ? -24.508 6.334 26.424 1.00 93.31 436 GLN A N 1
ATOM 3416 C CA . GLN A 1 436 ? -24.670 5.717 25.110 1.00 93.31 436 GLN A CA 1
ATOM 3417 C C . GLN A 1 436 ? -25.878 4.775 25.106 1.00 93.31 436 GLN A C 1
ATOM 3419 O O . GLN A 1 436 ? -26.096 4.010 26.046 1.00 93.31 436 GLN A O 1
ATOM 3424 N N . LEU A 1 437 ? -26.689 4.824 24.049 1.00 93.19 437 LEU A N 1
ATOM 3425 C CA . LEU A 1 437 ? -27.838 3.934 23.929 1.00 93.19 437 LEU A CA 1
ATOM 3426 C C . LEU A 1 437 ? -27.385 2.474 23.831 1.00 93.19 437 LEU A C 1
ATOM 3428 O O . LEU A 1 437 ? -26.431 2.138 23.133 1.00 93.19 437 LEU A O 1
ATOM 3432 N N . HIS A 1 438 ? -28.123 1.579 24.482 1.00 91.62 438 HIS A N 1
ATOM 3433 C CA . HIS A 1 438 ? -27.824 0.154 24.437 1.00 91.62 438 HIS A CA 1
ATOM 3434 C C . HIS A 1 438 ? -28.394 -0.481 23.171 1.00 91.62 438 HIS A C 1
ATOM 3436 O O . HIS A 1 438 ? -29.579 -0.329 22.868 1.00 91.62 438 HIS A O 1
ATOM 3442 N N . GLN A 1 439 ? -27.586 -1.279 22.478 1.00 88.88 439 GLN A N 1
ATOM 3443 C CA . GLN A 1 439 ? -28.073 -2.105 21.383 1.00 88.88 439 GLN A CA 1
ATOM 3444 C C . GLN A 1 439 ? -28.892 -3.281 21.931 1.00 88.88 439 GLN A C 1
ATOM 3446 O O . GLN A 1 439 ? -28.386 -4.113 22.683 1.00 88.88 439 GLN A O 1
ATOM 3451 N N . LYS A 1 440 ? -30.178 -3.337 21.574 1.00 86.69 440 LYS A N 1
ATOM 3452 C CA . LYS A 1 440 ? -31.091 -4.414 21.982 1.00 86.69 440 LYS A CA 1
ATOM 3453 C C . LYS A 1 440 ? -31.006 -5.602 21.026 1.00 86.69 440 LYS A C 1
ATOM 3455 O O . LYS A 1 440 ? -30.984 -6.743 21.475 1.00 86.69 440 LYS A O 1
ATOM 3460 N N . GLU A 1 441 ? -30.956 -5.324 19.727 1.00 84.19 441 GLU A N 1
ATOM 3461 C CA . GLU A 1 441 ? -30.909 -6.329 18.663 1.00 84.19 441 GLU A CA 1
ATOM 3462 C C . GLU A 1 441 ? -29.815 -5.973 17.650 1.00 84.19 441 GLU A C 1
ATOM 3464 O O . GLU A 1 441 ? -29.483 -4.799 17.445 1.00 84.19 441 GLU A O 1
ATOM 3469 N N . LYS A 1 442 ? -29.231 -7.003 17.025 1.00 78.25 442 LYS A N 1
ATOM 3470 C CA . LYS A 1 442 ? -28.260 -6.816 15.939 1.00 78.25 442 LYS A CA 1
ATOM 3471 C C . LYS A 1 442 ? -28.923 -6.083 14.765 1.00 78.25 442 LYS A C 1
ATOM 3473 O O . LYS A 1 442 ? -30.136 -6.214 14.603 1.00 78.25 442 LYS A O 1
ATOM 3478 N N . PRO A 1 443 ? -28.159 -5.331 13.952 1.00 78.75 443 PRO A N 1
ATOM 3479 C CA . PRO A 1 443 ? -28.734 -4.648 12.806 1.00 78.75 443 PRO A CA 1
ATOM 3480 C C . PRO A 1 443 ? -29.366 -5.662 11.845 1.00 78.75 443 PRO A C 1
ATOM 3482 O O . PRO A 1 443 ? -28.805 -6.739 11.630 1.00 78.75 443 PRO A O 1
ATOM 3485 N N . ASP A 1 444 ? -30.530 -5.332 11.289 1.00 78.50 444 ASP A N 1
ATOM 3486 C CA . ASP A 1 444 ? -31.169 -6.154 10.261 1.00 78.50 444 ASP A CA 1
ATOM 3487 C C . ASP A 1 444 ? -30.390 -6.099 8.927 1.00 78.50 444 ASP A C 1
ATOM 3489 O O . ASP A 1 444 ? -29.423 -5.350 8.771 1.00 78.50 444 ASP A O 1
ATOM 3493 N N . ALA A 1 445 ? -30.817 -6.876 7.926 1.00 71.56 445 ALA A N 1
ATOM 3494 C CA . ALA A 1 445 ? -30.182 -6.883 6.600 1.00 71.56 445 ALA A CA 1
ATOM 3495 C C . ALA A 1 445 ? -30.238 -5.521 5.873 1.00 71.56 445 ALA A C 1
ATOM 3497 O O . ALA A 1 445 ? -29.505 -5.308 4.911 1.00 71.56 445 ALA A O 1
ATOM 3498 N N . LYS A 1 446 ? -31.104 -4.600 6.318 1.00 69.81 446 LYS A N 1
ATOM 3499 C CA . LYS A 1 446 ? -31.210 -3.225 5.810 1.00 69.81 446 LYS A CA 1
ATOM 3500 C C . LYS A 1 446 ? -30.378 -2.240 6.642 1.00 69.81 446 LYS A C 1
ATOM 3502 O O . LYS A 1 446 ? -30.382 -1.051 6.340 1.00 69.81 446 LYS A O 1
ATOM 3507 N N . GLY A 1 447 ? -29.659 -2.715 7.660 1.00 71.31 447 GLY A N 1
ATOM 3508 C CA . GLY A 1 447 ? -28.853 -1.899 8.559 1.00 71.31 447 GLY A CA 1
ATOM 3509 C C . GLY A 1 447 ? -29.663 -1.186 9.641 1.00 71.31 447 GLY A C 1
ATOM 3510 O O . GLY A 1 447 ? -29.176 -0.224 10.222 1.00 71.31 447 GLY A O 1
ATOM 3511 N N . ARG A 1 448 ? -30.890 -1.594 9.958 1.00 83.50 448 ARG A N 1
ATOM 3512 C CA . ARG A 1 448 ? -31.632 -0.995 11.076 1.00 83.50 448 ARG A CA 1
ATOM 3513 C C . ARG A 1 448 ? -31.253 -1.655 12.385 1.00 83.50 448 ARG A C 1
ATOM 3515 O O . ARG A 1 448 ? -31.415 -2.863 12.528 1.00 83.50 448 ARG A O 1
ATOM 3522 N N . ALA A 1 449 ? -30.786 -0.869 13.347 1.00 87.06 449 ALA A N 1
ATOM 3523 C CA . ALA A 1 449 ? -30.441 -1.346 14.682 1.00 87.06 449 ALA A CA 1
ATOM 3524 C C . ALA A 1 449 ? -31.506 -0.906 15.687 1.00 87.06 449 ALA A C 1
ATOM 3526 O O . ALA A 1 449 ? -31.913 0.254 15.711 1.00 87.06 449 ALA A O 1
ATOM 3527 N N . VAL A 1 450 ? -31.961 -1.825 16.539 1.00 90.12 450 VAL A N 1
ATOM 3528 C CA . VAL A 1 450 ? -32.896 -1.487 17.616 1.00 90.12 450 VAL A CA 1
ATOM 3529 C C . VAL A 1 450 ? -32.093 -1.075 18.843 1.00 90.12 450 VAL A C 1
ATOM 3531 O O . VAL A 1 450 ? -31.377 -1.892 19.429 1.00 90.12 450 VAL A O 1
ATOM 3534 N N . LEU A 1 451 ? -32.223 0.190 19.236 1.00 92.50 451 LEU A N 1
ATOM 3535 C CA . LEU A 1 451 ? -31.553 0.760 20.400 1.00 92.50 451 LEU A CA 1
ATOM 3536 C C . LEU A 1 451 ? -32.556 1.009 21.531 1.00 92.50 451 LEU A C 1
ATOM 3538 O O . LEU A 1 451 ? -33.755 1.190 21.304 1.00 92.50 451 LEU A O 1
ATOM 3542 N N . ARG A 1 452 ? -32.068 1.010 22.771 1.00 93.50 452 ARG A N 1
ATOM 3543 C CA . ARG A 1 452 ? -32.855 1.301 23.976 1.00 93.50 452 ARG A CA 1
ATOM 3544 C C . ARG A 1 452 ? -32.154 2.329 24.858 1.00 93.50 452 ARG A C 1
ATOM 3546 O O . ARG A 1 452 ? -30.929 2.440 24.847 1.00 93.50 452 ARG A O 1
ATOM 3553 N N . CYS A 1 453 ? -32.950 3.030 25.661 1.00 93.69 453 CYS A N 1
ATOM 3554 C CA . CYS A 1 453 ? -32.461 3.972 26.664 1.00 93.69 453 CYS A CA 1
ATOM 3555 C C . CYS A 1 453 ? -31.444 3.297 27.616 1.00 93.69 453 CYS A C 1
ATOM 3557 O O . CYS A 1 453 ? -31.706 2.178 28.073 1.00 93.69 453 CYS A O 1
ATOM 3559 N N . PRO A 1 454 ? -30.319 3.954 27.958 1.00 93.75 454 PRO A N 1
ATOM 3560 C CA . PRO A 1 454 ? -29.314 3.417 28.882 1.00 93.75 454 PRO A CA 1
ATOM 3561 C C . PRO A 1 454 ? -29.834 3.220 30.312 1.00 93.75 454 PRO A C 1
ATOM 3563 O O . PRO A 1 454 ? -29.292 2.405 31.055 1.00 93.75 454 PRO A O 1
ATOM 3566 N N . ALA A 1 455 ? -30.916 3.908 30.693 1.00 90.69 455 ALA A N 1
ATOM 3567 C CA . ALA A 1 455 ? -31.593 3.718 31.978 1.00 90.69 455 ALA A CA 1
ATOM 3568 C C . ALA A 1 455 ? -32.496 2.466 32.018 1.00 90.69 455 ALA A C 1
ATOM 3570 O O . ALA A 1 455 ? -33.014 2.117 33.076 1.00 90.69 455 ALA A O 1
ATOM 3571 N N . LEU A 1 456 ? -32.706 1.788 30.880 1.00 88.38 456 LEU A N 1
ATOM 3572 C CA . LEU A 1 456 ? -33.595 0.631 30.754 1.00 88.38 456 LEU A CA 1
ATOM 3573 C C . LEU A 1 456 ? -32.838 -0.691 30.549 1.00 88.38 456 LEU A C 1
ATOM 3575 O O . LEU A 1 456 ? -31.835 -0.776 29.836 1.00 88.38 456 LEU A O 1
ATOM 3579 N N . GLY A 1 457 ? -33.413 -1.767 31.094 1.00 84.62 457 GLY A N 1
ATOM 3580 C CA . GLY A 1 457 ? -32.949 -3.145 30.922 1.00 84.62 457 GLY A CA 1
ATOM 3581 C C . GLY A 1 457 ? -32.293 -3.739 32.175 1.00 84.62 457 GLY A C 1
ATOM 3582 O O . GLY A 1 457 ? -32.290 -3.113 33.230 1.00 84.62 457 GLY A O 1
ATOM 3583 N N . PRO A 1 458 ? -31.742 -4.962 32.078 1.00 82.06 458 PRO A N 1
ATOM 3584 C CA . PRO A 1 458 ? -31.162 -5.674 33.223 1.00 82.06 458 PRO A CA 1
ATOM 3585 C C . PRO A 1 458 ? -29.813 -5.099 33.684 1.00 82.06 458 PRO A C 1
ATOM 3587 O O . PRO A 1 458 ? -29.321 -5.447 34.754 1.00 82.06 458 PRO A O 1
ATOM 3590 N N . SER A 1 459 ? -29.189 -4.237 32.878 1.00 86.06 459 SER A N 1
ATOM 3591 C CA . SER A 1 459 ? -27.893 -3.617 33.173 1.00 86.06 459 SER A CA 1
ATOM 3592 C C . SER A 1 459 ? -27.911 -2.144 32.753 1.00 86.06 459 SER A C 1
ATOM 3594 O O . SER A 1 459 ? -27.322 -1.798 31.731 1.00 86.06 459 SER A O 1
ATOM 3596 N N . PRO A 1 460 ? -28.655 -1.289 33.473 1.00 89.56 460 PRO A N 1
ATOM 3597 C CA . PRO A 1 460 ? -28.699 0.139 33.198 1.00 89.56 460 PRO A CA 1
ATOM 3598 C C . PRO A 1 460 ? -27.372 0.805 33.577 1.00 89.56 460 PRO A C 1
ATOM 3600 O O . PRO A 1 460 ? -26.777 0.486 34.608 1.00 89.56 460 PRO A O 1
ATOM 3603 N N . THR A 1 461 ? -26.920 1.740 32.749 1.00 90.88 461 THR A N 1
ATOM 3604 C CA . THR A 1 461 ? -25.652 2.472 32.919 1.00 90.88 461 THR A CA 1
ATOM 3605 C C . THR A 1 461 ? -25.844 3.860 33.516 1.00 90.88 461 THR A C 1
ATOM 3607 O O . THR A 1 461 ? -24.895 4.416 34.059 1.00 90.88 461 THR A O 1
ATOM 3610 N N . VAL A 1 462 ? -27.068 4.393 33.477 1.00 92.25 462 VAL A N 1
ATOM 3611 C CA . VAL A 1 462 ? -27.460 5.661 34.112 1.00 92.25 462 VAL A CA 1
ATOM 3612 C C . VAL A 1 462 ? -28.738 5.479 34.928 1.00 92.25 462 VAL A C 1
ATOM 3614 O O . VAL A 1 462 ? -29.492 4.522 34.726 1.00 92.25 462 VAL A O 1
ATOM 3617 N N . THR A 1 463 ? -28.990 6.405 35.848 1.00 91.19 463 THR A N 1
ATOM 3618 C CA . THR A 1 463 ? -30.270 6.526 36.560 1.00 91.19 463 THR A CA 1
ATOM 3619 C C . THR A 1 463 ? -30.998 7.758 36.034 1.00 91.19 463 THR A C 1
ATOM 3621 O O . THR A 1 463 ? -30.412 8.833 35.995 1.00 91.19 463 THR A O 1
ATOM 3624 N N . CYS A 1 464 ? -32.250 7.613 35.598 1.00 91.00 464 CYS A N 1
ATOM 3625 C CA . CYS A 1 464 ? -33.016 8.695 34.979 1.00 91.00 464 CYS A CA 1
ATOM 3626 C C . CYS A 1 464 ? -34.344 8.902 35.723 1.00 91.00 464 CYS A C 1
ATOM 3628 O O . CYS A 1 464 ? -35.047 7.911 35.921 1.00 91.00 464 CYS A O 1
ATOM 3630 N N . PRO A 1 465 ? -34.734 10.147 36.062 1.00 89.25 465 PRO A N 1
ATOM 3631 C CA . PRO A 1 465 ? -36.015 10.431 36.721 1.00 89.25 465 PRO A CA 1
ATOM 3632 C C . PRO A 1 465 ? -37.240 9.940 35.935 1.00 89.25 465 PRO A C 1
ATOM 3634 O O . PRO A 1 465 ? -38.255 9.580 36.518 1.00 89.25 465 PRO A O 1
ATOM 3637 N N . LEU A 1 466 ? -37.135 9.863 34.603 1.00 87.19 466 LEU A N 1
ATOM 3638 C CA . LEU A 1 466 ? -38.223 9.417 33.729 1.00 87.19 466 LEU A CA 1
ATOM 3639 C C . LEU A 1 466 ? -38.405 7.890 33.684 1.00 87.19 466 LEU A C 1
ATOM 3641 O O . LEU A 1 466 ? -39.339 7.412 33.040 1.00 87.19 466 LEU A O 1
ATOM 3645 N N . ARG A 1 467 ? -37.499 7.096 34.277 1.00 85.56 467 ARG A N 1
ATOM 3646 C CA . ARG A 1 467 ? -37.490 5.630 34.140 1.00 85.56 467 ARG A CA 1
ATOM 3647 C C . ARG A 1 467 ? -37.268 4.933 35.478 1.00 85.56 467 ARG A C 1
ATOM 3649 O O . ARG A 1 467 ? -36.218 5.072 36.098 1.00 85.56 467 ARG A O 1
ATOM 3656 N N . GLU A 1 468 ? -38.215 4.081 35.858 1.00 82.31 468 GLU A N 1
ATOM 3657 C CA . GLU A 1 468 ? -38.058 3.201 37.015 1.00 82.31 468 GLU A CA 1
ATOM 3658 C C . GLU A 1 468 ? -37.084 2.052 36.730 1.00 82.31 468 GLU A C 1
ATOM 3660 O O . GLU A 1 468 ? -37.098 1.420 35.668 1.00 82.31 468 GLU A O 1
ATOM 3665 N N . LEU A 1 469 ? -36.238 1.759 37.715 1.00 81.06 469 LEU A N 1
ATOM 3666 C CA . LEU A 1 469 ? -35.270 0.673 37.643 1.00 81.06 469 LEU A CA 1
ATOM 3667 C C . LEU A 1 469 ? -35.934 -0.667 37.946 1.00 81.06 469 LEU A C 1
ATOM 3669 O O . LEU A 1 469 ? -36.729 -0.794 38.876 1.00 81.06 469 LEU A O 1
ATOM 3673 N N . LEU A 1 470 ? -35.557 -1.705 37.197 1.00 80.00 470 LEU A N 1
ATOM 3674 C CA . LEU A 1 470 ? -36.020 -3.058 37.492 1.00 80.00 470 LEU A CA 1
ATOM 3675 C C . LEU A 1 470 ? -35.470 -3.514 38.851 1.00 80.00 470 LEU A C 1
ATOM 3677 O O . LEU A 1 470 ? -34.290 -3.335 39.147 1.00 80.00 470 LEU A O 1
ATOM 3681 N N . LYS A 1 471 ? -36.306 -4.197 39.639 1.00 74.56 471 LYS A N 1
ATOM 3682 C CA . LYS A 1 471 ? -35.941 -4.731 40.968 1.00 74.56 471 LYS A CA 1
ATOM 3683 C C . LYS A 1 471 ? -34.757 -5.707 40.944 1.00 74.56 471 LYS A C 1
ATOM 3685 O O . LYS A 1 471 ? -34.130 -5.938 41.967 1.00 74.56 471 LYS A O 1
ATOM 3690 N N . THR A 1 472 ? -34.464 -6.294 39.785 1.00 73.94 472 THR A N 1
ATOM 3691 C CA . THR A 1 472 ? -33.382 -7.267 39.573 1.00 73.94 472 THR A CA 1
ATOM 3692 C C . THR A 1 472 ? -32.039 -6.623 39.223 1.00 73.94 472 THR A C 1
ATOM 3694 O O . THR A 1 472 ? -31.078 -7.338 38.947 1.00 73.94 472 THR A O 1
ATOM 3697 N N . VAL A 1 473 ? -31.961 -5.292 39.150 1.00 77.56 473 VAL A N 1
ATOM 3698 C CA . VAL A 1 473 ? -30.723 -4.588 38.802 1.00 77.56 473 VAL A CA 1
ATOM 3699 C C . VAL A 1 473 ? -29.763 -4.611 39.988 1.00 77.56 473 VAL A C 1
ATOM 3701 O O . VAL A 1 473 ? -30.120 -4.218 41.092 1.00 77.56 473 VAL A O 1
ATOM 3704 N N . THR A 1 474 ? -28.519 -5.025 39.741 1.00 75.19 474 THR A N 1
ATOM 3705 C CA . THR A 1 474 ? -27.426 -4.941 40.722 1.00 75.19 474 THR A CA 1
ATOM 3706 C C . THR A 1 474 ? -27.214 -3.517 41.226 1.00 75.19 474 THR A C 1
ATOM 3708 O O . THR A 1 474 ? -27.151 -2.578 40.426 1.00 75.19 474 THR A O 1
ATOM 3711 N N . ASP A 1 475 ? -27.006 -3.383 42.535 1.00 74.94 475 ASP A N 1
ATOM 3712 C CA . ASP A 1 475 ? -26.650 -2.116 43.162 1.00 74.94 475 ASP A CA 1
ATOM 3713 C C . ASP A 1 475 ? -25.208 -1.733 42.796 1.00 74.94 475 ASP A C 1
ATOM 3715 O O . ASP A 1 475 ? -24.228 -2.297 43.285 1.00 74.94 475 ASP A O 1
ATOM 3719 N N . LYS A 1 476 ? -25.088 -0.842 41.815 1.00 79.88 476 LYS A N 1
ATOM 3720 C CA . LYS A 1 476 ? -23.832 -0.291 41.307 1.00 79.88 476 LYS A CA 1
ATOM 3721 C C . LYS A 1 476 ? -24.011 1.210 41.172 1.00 79.88 476 LYS A C 1
ATOM 3723 O O . LYS A 1 476 ? -25.060 1.654 40.702 1.00 79.88 476 LYS A O 1
ATOM 3728 N N . THR A 1 477 ? -22.974 1.967 41.519 1.00 81.62 477 THR A N 1
ATOM 3729 C CA . THR A 1 477 ? -22.924 3.416 41.300 1.00 81.62 477 THR A CA 1
ATOM 3730 C C . THR A 1 477 ? -22.967 3.722 39.806 1.00 81.62 477 THR A C 1
ATOM 3732 O O . THR A 1 477 ? -22.244 3.110 39.018 1.00 81.62 477 THR A O 1
ATOM 3735 N N . ARG A 1 478 ? -23.818 4.671 39.414 1.00 84.19 478 ARG A N 1
ATOM 3736 C CA . ARG A 1 478 ? -24.015 5.110 38.024 1.00 84.19 478 ARG A CA 1
ATOM 3737 C C . ARG A 1 478 ? -24.305 6.606 38.004 1.00 84.19 478 ARG A C 1
ATOM 3739 O O . ARG A 1 478 ? -24.899 7.093 38.966 1.00 84.19 478 ARG A O 1
ATOM 3746 N N . PRO A 1 479 ? -23.928 7.319 36.932 1.00 87.81 479 PRO A N 1
ATOM 3747 C CA . PRO A 1 479 ? -24.305 8.713 36.763 1.00 87.81 479 PRO A CA 1
ATOM 3748 C C . PRO A 1 479 ? -25.829 8.870 36.816 1.00 87.81 479 PRO A C 1
ATOM 3750 O O . PRO A 1 479 ? -26.563 8.134 36.144 1.00 87.81 479 PRO A O 1
ATOM 3753 N N . ALA A 1 480 ? -26.296 9.808 37.636 1.00 87.12 480 ALA A N 1
ATOM 3754 C CA . ALA A 1 480 ? -27.678 10.256 37.604 1.00 87.12 480 ALA A CA 1
ATOM 3755 C C . ALA A 1 480 ? -27.831 11.303 36.496 1.00 87.12 480 ALA A C 1
ATOM 3757 O O . ALA A 1 480 ? -26.934 12.110 36.267 1.00 87.12 480 ALA A O 1
ATOM 3758 N N . VAL A 1 481 ? -28.947 11.245 35.781 1.00 87.44 481 VAL A N 1
ATOM 3759 C CA . VAL A 1 481 ? -29.360 12.299 34.857 1.00 87.44 481 VAL A CA 1
ATOM 3760 C C . VAL A 1 481 ? -29.989 13.415 35.685 1.00 87.44 481 VAL A C 1
ATOM 3762 O O . VAL A 1 481 ? -30.999 13.165 36.345 1.00 87.44 481 VAL A O 1
ATOM 3765 N N . ASP A 1 482 ? -29.414 14.615 35.636 1.00 86.88 482 ASP A N 1
ATOM 3766 C CA . ASP A 1 482 ? -29.991 15.787 36.301 1.00 86.88 482 ASP A CA 1
ATOM 3767 C C . ASP A 1 482 ? -31.282 16.231 35.607 1.00 86.88 482 ASP A C 1
ATOM 3769 O O . ASP A 1 482 ? -31.402 16.140 34.382 1.00 86.88 482 ASP A O 1
ATOM 3773 N N . GLU A 1 483 ? -32.235 16.748 36.383 1.00 83.75 483 GLU A N 1
ATOM 3774 C CA . GLU A 1 483 ? -33.523 17.221 35.858 1.00 83.75 483 GLU A CA 1
ATOM 3775 C C . GLU A 1 483 ? -33.352 18.355 34.839 1.00 83.75 483 GLU A C 1
ATOM 3777 O O . GLU A 1 483 ? -34.058 18.378 33.837 1.00 83.75 483 GLU A O 1
ATOM 3782 N N . GLU A 1 484 ? -32.352 19.221 35.030 1.00 85.50 484 GLU A N 1
ATOM 3783 C CA . GLU A 1 484 ? -32.014 20.320 34.112 1.00 85.50 484 GLU A CA 1
ATOM 3784 C C . GLU A 1 484 ? -31.535 19.841 32.733 1.00 85.50 484 GLU A C 1
ATOM 3786 O O . GLU A 1 484 ? -31.638 20.571 31.752 1.00 85.50 484 GLU A O 1
ATOM 3791 N N . ASN A 1 485 ? -31.012 18.614 32.643 1.00 86.50 485 ASN A N 1
ATOM 3792 C CA . ASN A 1 485 ? -30.548 18.031 31.386 1.00 86.50 485 ASN A CA 1
ATOM 3793 C C . ASN A 1 485 ? -31.663 17.264 30.653 1.00 86.50 485 ASN A C 1
ATOM 3795 O O . ASN A 1 485 ? -31.442 16.785 29.540 1.00 86.50 485 ASN A O 1
ATOM 3799 N N . LEU A 1 486 ? -32.844 17.083 31.256 1.00 86.75 486 LEU A N 1
ATOM 3800 C CA . LEU A 1 486 ? -33.947 16.390 30.595 1.00 86.75 486 LEU A CA 1
ATOM 3801 C C . LEU A 1 486 ? -34.513 17.241 29.448 1.00 86.75 486 LEU A C 1
ATOM 3803 O O . LEU A 1 486 ? -34.629 18.456 29.577 1.00 86.75 486 LEU A O 1
ATOM 3807 N N . PRO A 1 487 ? -34.903 16.620 28.320 1.00 85.00 487 PRO A N 1
ATOM 3808 C CA . PRO A 1 487 ? -35.559 17.354 27.250 1.00 85.00 487 PRO A CA 1
ATOM 3809 C C . PRO A 1 487 ? -36.945 17.834 27.700 1.00 85.00 487 PRO A C 1
ATOM 3811 O O . PRO A 1 487 ? -37.692 17.061 28.303 1.00 85.00 487 PRO A O 1
ATOM 3814 N N . ASP A 1 488 ? -37.324 19.052 27.300 1.00 82.81 488 ASP A N 1
ATOM 3815 C CA . ASP A 1 488 ? -38.651 19.635 27.570 1.00 82.81 488 ASP A CA 1
ATOM 3816 C C . ASP A 1 488 ? -39.805 18.723 27.118 1.00 82.81 488 ASP A C 1
ATOM 3818 O O . ASP A 1 488 ? -40.882 18.705 27.715 1.00 82.81 488 ASP A O 1
ATOM 3822 N N . PHE A 1 489 ? -39.579 17.940 26.055 1.00 83.50 489 PHE A N 1
ATOM 3823 C CA . PHE A 1 489 ? -40.518 16.938 25.569 1.00 83.50 489 PHE A CA 1
ATOM 3824 C C . PHE A 1 489 ? -39.843 15.577 25.362 1.00 83.50 489 PHE A C 1
ATOM 3826 O O . PHE A 1 489 ? -38.882 15.435 24.601 1.00 83.50 489 PHE A O 1
ATOM 3833 N N . ALA A 1 490 ? -40.381 14.542 26.011 1.00 86.62 490 ALA A N 1
ATOM 3834 C CA . ALA A 1 490 ? -39.880 13.177 25.902 1.00 86.62 490 ALA A CA 1
ATOM 3835 C C . ALA A 1 490 ? -40.300 12.523 24.571 1.00 86.62 490 ALA A C 1
ATOM 3837 O O . ALA A 1 490 ? -41.417 12.027 24.426 1.00 86.62 490 ALA A O 1
ATOM 3838 N N . ASP A 1 491 ? -39.380 12.468 23.606 1.00 90.56 491 ASP A N 1
ATOM 3839 C CA . ASP A 1 491 ? -39.586 11.770 22.328 1.00 90.56 491 ASP A CA 1
ATOM 3840 C C . ASP A 1 491 ? -39.540 10.226 22.491 1.00 90.56 491 ASP A C 1
ATOM 3842 O O . ASP A 1 491 ? -39.475 9.677 23.600 1.00 90.56 491 ASP A O 1
ATOM 3846 N N . LYS A 1 492 ? -39.592 9.483 21.379 1.00 92.25 492 LYS A N 1
ATOM 3847 C CA . LYS A 1 492 ? -39.724 8.020 21.323 1.00 92.25 492 LYS A CA 1
ATOM 3848 C C . LYS A 1 492 ? -38.686 7.280 22.160 1.00 92.25 492 LYS A C 1
ATOM 3850 O O . LYS A 1 492 ? -39.058 6.317 22.824 1.00 92.25 492 LYS A O 1
ATOM 3855 N N . ILE A 1 493 ? -37.415 7.698 22.184 1.00 92.56 493 ILE A N 1
ATOM 3856 C CA . ILE A 1 493 ? -36.394 6.989 22.980 1.00 92.56 493 ILE A CA 1
ATOM 3857 C C . ILE A 1 493 ? -36.631 7.107 24.498 1.00 92.56 493 ILE A C 1
ATOM 3859 O O . ILE A 1 493 ? -36.351 6.172 25.258 1.00 92.56 493 ILE A O 1
ATOM 3863 N N . CYS A 1 494 ? -37.201 8.229 24.945 1.00 91.50 494 CYS A N 1
ATOM 3864 C CA . CYS A 1 494 ? -37.513 8.503 26.348 1.00 91.50 494 CYS A CA 1
ATOM 3865 C C . CYS A 1 494 ? -38.886 7.976 26.776 1.00 91.50 494 CYS A C 1
ATOM 3867 O O . CYS A 1 494 ? -39.088 7.755 27.966 1.00 91.50 494 CYS A O 1
ATOM 3869 N N . SER A 1 495 ? -39.795 7.709 25.835 1.00 90.25 495 SER A N 1
ATOM 3870 C CA . SER A 1 495 ? -41.137 7.178 26.114 1.00 90.25 495 SER A CA 1
ATOM 3871 C C . SER A 1 495 ? -41.252 5.662 25.882 1.00 90.25 495 SER A C 1
ATOM 3873 O O . SER A 1 495 ? -41.799 4.943 26.718 1.00 90.25 495 SER A O 1
ATOM 3875 N N . GLN A 1 496 ? -40.658 5.119 24.817 1.00 91.25 496 GLN A N 1
ATOM 3876 C CA . GLN A 1 496 ? -40.777 3.706 24.421 1.00 91.25 496 GLN A CA 1
ATOM 3877 C C . GLN A 1 496 ? -39.647 2.831 24.983 1.00 91.25 496 GLN A C 1
ATOM 3879 O O . GLN A 1 496 ? -38.576 3.323 25.323 1.00 91.25 496 GLN A O 1
ATOM 3884 N N . HIS A 1 497 ? -39.842 1.512 25.066 1.00 88.31 497 HIS A N 1
ATOM 3885 C CA . HIS A 1 497 ? -38.798 0.596 25.560 1.00 88.31 497 HIS A CA 1
ATOM 3886 C C . HIS A 1 497 ? -37.606 0.434 24.607 1.00 88.31 497 HIS A C 1
ATOM 3888 O O . HIS A 1 497 ? -36.505 0.096 25.045 1.00 88.31 497 HIS A O 1
ATOM 3894 N N . SER A 1 498 ? -37.823 0.625 23.307 1.00 90.69 498 SER A N 1
ATOM 3895 C CA . SER A 1 498 ? -36.791 0.546 22.276 1.00 90.69 498 SER A CA 1
ATOM 3896 C C . SER A 1 498 ? -37.276 1.193 20.987 1.00 90.69 498 SER A C 1
ATOM 3898 O O . SER A 1 498 ? -38.471 1.142 20.704 1.00 90.69 498 SER A O 1
ATOM 3900 N N . VAL A 1 499 ? -36.352 1.728 20.193 1.00 91.94 499 VAL A N 1
ATOM 3901 C CA . VAL A 1 499 ? -36.644 2.383 18.914 1.00 91.94 499 VAL A CA 1
ATOM 3902 C C . VAL A 1 499 ? -35.688 1.864 17.840 1.00 91.94 499 VAL A C 1
ATOM 3904 O O . VAL A 1 499 ? -34.540 1.527 18.128 1.00 91.94 499 VAL A O 1
ATOM 3907 N N . SER A 1 500 ? -36.173 1.751 16.604 1.00 90.19 500 SER A N 1
ATOM 3908 C CA . SER A 1 500 ? -35.370 1.327 15.455 1.00 90.19 500 SER A CA 1
ATOM 3909 C C . SER A 1 500 ? -34.666 2.534 14.835 1.00 90.19 500 SER A C 1
ATOM 3911 O O . SER A 1 500 ? -35.331 3.478 14.422 1.00 90.19 500 SER A O 1
ATOM 3913 N N . PHE A 1 501 ? -33.338 2.495 14.774 1.00 87.31 501 PHE A N 1
ATOM 3914 C CA . PHE A 1 501 ? -32.494 3.507 14.145 1.00 87.31 501 PHE A CA 1
ATOM 3915 C C . PHE A 1 501 ? -32.009 3.012 12.789 1.00 87.31 501 PHE A C 1
ATOM 3917 O O . PHE A 1 501 ? -31.567 1.868 12.653 1.00 87.31 501 PHE A O 1
ATOM 3924 N N . ASP A 1 502 ? -32.052 3.887 11.791 1.00 82.12 502 ASP A N 1
ATOM 3925 C CA . ASP A 1 502 ? -31.471 3.611 10.484 1.00 82.12 502 ASP A CA 1
ATOM 3926 C C . ASP A 1 502 ? -29.964 3.892 10.512 1.00 82.12 502 ASP A C 1
ATOM 3928 O O . ASP A 1 502 ? -29.533 5.040 10.384 1.00 82.12 502 ASP A O 1
ATOM 3932 N N . THR A 1 503 ? -29.145 2.848 10.693 1.00 70.56 503 THR A N 1
ATOM 3933 C CA . THR A 1 503 ? -27.685 3.032 10.764 1.00 70.56 503 THR A CA 1
ATOM 3934 C C . THR A 1 503 ? -27.090 3.468 9.429 1.00 70.56 503 THR A C 1
ATOM 3936 O O . THR A 1 503 ? -25.979 3.997 9.421 1.00 70.56 503 THR A O 1
ATOM 3939 N N . ALA A 1 504 ? -27.832 3.353 8.315 1.00 67.50 504 ALA A N 1
ATOM 3940 C CA . ALA A 1 504 ? -27.407 3.892 7.026 1.00 67.50 504 ALA A CA 1
ATOM 3941 C C . ALA A 1 504 ? -27.133 5.403 7.108 1.00 67.50 504 ALA A C 1
ATOM 3943 O O . ALA A 1 504 ? -26.152 5.880 6.540 1.00 67.50 504 ALA A O 1
ATOM 3944 N N . LYS A 1 505 ? -27.926 6.143 7.897 1.00 67.50 505 LYS A N 1
ATOM 3945 C CA . LYS A 1 505 ? -27.750 7.592 8.095 1.00 67.50 505 LYS A CA 1
ATOM 3946 C C . LYS A 1 505 ? -26.456 7.958 8.834 1.00 67.50 505 LYS A C 1
ATOM 3948 O O . LYS A 1 505 ? -25.965 9.069 8.668 1.00 67.50 505 LYS A O 1
ATOM 3953 N N . ASN A 1 506 ? -25.886 7.022 9.596 1.00 72.06 506 ASN A N 1
ATOM 3954 C CA . ASN A 1 506 ? -24.696 7.233 10.425 1.00 72.06 506 ASN A CA 1
ATOM 3955 C C . ASN A 1 506 ? -23.459 6.473 9.929 1.00 72.06 506 ASN A C 1
ATOM 3957 O O . ASN A 1 506 ? -22.444 6.447 10.618 1.00 72.06 506 ASN A O 1
ATOM 3961 N N . ARG A 1 507 ? -23.484 5.877 8.729 1.00 77.25 507 ARG A N 1
ATOM 3962 C CA . ARG A 1 507 ? -22.323 5.126 8.209 1.00 77.25 507 ARG A CA 1
ATOM 3963 C C . ARG A 1 507 ? -21.053 5.962 8.149 1.00 77.25 507 ARG A C 1
ATOM 3965 O O . ARG A 1 507 ? -19.986 5.473 8.488 1.00 77.25 507 ARG A O 1
ATOM 3972 N N . ARG A 1 508 ? -21.180 7.244 7.794 1.00 79.69 508 ARG A N 1
ATOM 3973 C CA . ARG A 1 508 ? -20.044 8.172 7.710 1.00 79.69 508 ARG A CA 1
ATOM 3974 C C . ARG A 1 508 ? -19.348 8.412 9.050 1.00 79.69 508 ARG A C 1
ATOM 3976 O O . ARG A 1 508 ? -18.187 8.810 9.069 1.00 79.69 508 ARG A O 1
ATOM 3983 N N . SER A 1 509 ? -20.080 8.252 10.146 1.00 79.50 509 SER A N 1
ATOM 3984 C CA . SER A 1 509 ? -19.580 8.398 11.507 1.00 79.50 509 SER A CA 1
ATOM 3985 C C . SER A 1 509 ? -19.373 7.047 12.190 1.00 79.50 509 SER A C 1
ATOM 3987 O O . SER A 1 509 ? -19.107 7.007 13.383 1.00 79.50 509 SER A O 1
ATOM 3989 N N . ALA A 1 510 ? -19.466 5.929 11.466 1.00 82.25 510 ALA A N 1
ATOM 3990 C CA . ALA A 1 510 ? -19.133 4.635 12.036 1.00 82.25 510 ALA A CA 1
ATOM 3991 C C . ALA A 1 510 ? -17.660 4.617 12.475 1.00 82.25 510 ALA A C 1
ATOM 3993 O O . ALA A 1 510 ? -16.796 5.176 11.800 1.00 82.25 510 ALA A O 1
ATOM 3994 N N . GLN A 1 511 ? -17.387 3.960 13.600 1.00 88.19 511 GLN A N 1
ATOM 3995 C CA . GLN A 1 511 ? -16.048 3.693 14.123 1.00 88.19 511 GLN A CA 1
ATOM 3996 C C . GLN A 1 511 ? -16.025 2.282 14.711 1.00 88.19 511 GLN A C 1
ATOM 3998 O O . GLN A 1 511 ? -17.029 1.805 15.243 1.00 88.19 511 GLN A O 1
ATOM 4003 N N . ALA A 1 512 ? -14.872 1.622 14.654 1.00 90.81 512 ALA A N 1
ATOM 4004 C CA . ALA A 1 512 ? -14.651 0.338 15.314 1.00 90.81 512 ALA A CA 1
ATOM 4005 C C . ALA A 1 512 ? -14.626 0.462 16.848 1.00 90.81 512 ALA A C 1
ATOM 4007 O O . ALA A 1 512 ? -14.981 -0.480 17.555 1.00 90.81 512 ALA A O 1
ATOM 4008 N N . PHE A 1 513 ? -14.214 1.628 17.351 1.00 91.12 513 PHE A N 1
ATOM 4009 C CA . PHE A 1 513 ? -14.079 1.939 18.771 1.00 91.12 513 PHE A CA 1
ATOM 4010 C C . PHE A 1 513 ? -14.739 3.278 19.076 1.00 91.12 513 PHE A C 1
ATOM 4012 O O . PHE A 1 513 ? -14.770 4.166 18.225 1.00 91.12 513 PHE A O 1
ATOM 4019 N N . GLU A 1 514 ? -15.208 3.457 20.309 1.00 89.56 514 GLU A N 1
ATOM 4020 C CA . GLU A 1 514 ? -15.736 4.748 20.744 1.00 89.56 514 GLU A CA 1
ATOM 4021 C C . GLU A 1 514 ? -14.637 5.818 20.663 1.00 89.56 514 GLU A C 1
ATOM 4023 O O . GLU A 1 514 ? -13.550 5.652 21.232 1.00 89.56 514 GLU A O 1
ATOM 4028 N N . TYR A 1 515 ? -14.911 6.911 19.951 1.00 90.25 515 TYR A N 1
ATOM 4029 C CA . TYR A 1 515 ? -13.912 7.938 19.679 1.00 90.25 515 TYR A CA 1
ATOM 4030 C C . TYR A 1 515 ? -13.414 8.594 20.971 1.00 90.25 515 TYR A C 1
ATOM 4032 O O . TYR A 1 515 ? -14.191 8.898 21.877 1.00 90.25 515 TYR A O 1
ATOM 4040 N N . GLY A 1 516 ? -12.096 8.784 21.076 1.00 87.25 516 GLY A N 1
ATOM 4041 C CA . GLY A 1 516 ? -11.464 9.342 22.274 1.00 87.25 516 GLY A CA 1
ATOM 4042 C C . GLY A 1 516 ? -11.343 8.380 23.458 1.00 87.25 516 GLY A C 1
ATOM 4043 O O . GLY A 1 516 ? -10.723 8.729 24.466 1.00 87.25 516 GLY A O 1
ATOM 4044 N N . SER A 1 517 ? -11.901 7.168 23.367 1.00 89.12 517 SER A N 1
ATOM 4045 C CA . SER A 1 517 ? -11.704 6.141 24.389 1.00 89.12 517 SER A CA 1
ATOM 4046 C C . SER A 1 517 ? -10.243 5.685 24.443 1.00 89.12 517 SER A C 1
ATOM 4048 O O . SER A 1 517 ? -9.479 5.829 23.489 1.00 89.12 517 SER A O 1
ATOM 4050 N N . LYS A 1 518 ? -9.847 5.072 25.565 1.00 89.62 518 LYS A N 1
ATOM 4051 C CA . LYS A 1 518 ? -8.499 4.501 25.719 1.00 89.62 518 LYS A CA 1
ATOM 4052 C C . LYS A 1 518 ? -8.213 3.407 24.685 1.00 89.62 518 LYS A C 1
ATOM 4054 O O . LYS A 1 518 ? -7.074 3.272 24.254 1.00 89.62 518 LYS A O 1
ATOM 4059 N N . GLU A 1 519 ? -9.224 2.624 24.318 1.00 90.94 519 GLU A N 1
ATOM 4060 C CA . GLU A 1 519 ? -9.102 1.552 23.325 1.00 90.94 519 GLU A CA 1
ATOM 4061 C C . GLU A 1 519 ? -8.844 2.130 21.932 1.00 90.94 519 GLU A C 1
ATOM 4063 O O . GLU A 1 519 ? -7.886 1.724 21.272 1.00 90.94 519 GLU A O 1
ATOM 4068 N N . TRP A 1 520 ? -9.628 3.142 21.542 1.00 92.81 520 TRP A N 1
ATOM 4069 C CA . TRP A 1 520 ? -9.422 3.887 20.303 1.00 92.81 520 TRP A CA 1
ATOM 4070 C C . TRP A 1 520 ? -8.029 4.536 20.258 1.00 92.81 520 TRP A C 1
ATOM 4072 O O . TRP A 1 520 ? -7.285 4.303 19.311 1.00 92.81 520 TRP A O 1
ATOM 4082 N N . ASP A 1 521 ? -7.635 5.266 21.309 1.00 91.50 521 ASP A N 1
ATOM 4083 C CA . ASP A 1 521 ? -6.342 5.967 21.407 1.00 91.50 521 ASP A CA 1
ATOM 4084 C C . ASP A 1 521 ? -5.156 4.996 21.262 1.00 91.50 521 ASP A C 1
ATOM 4086 O O . ASP A 1 521 ? -4.216 5.236 20.500 1.00 91.50 521 ASP A O 1
ATOM 4090 N N . GLN A 1 522 ? -5.221 3.845 21.943 1.00 93.31 522 GLN A N 1
ATOM 4091 C CA . GLN A 1 522 ? -4.186 2.811 21.878 1.00 93.31 522 GLN A CA 1
ATOM 4092 C C . GLN A 1 522 ? -4.069 2.179 20.493 1.00 93.31 522 GLN A C 1
ATOM 4094 O O . GLN A 1 522 ? -2.950 1.989 20.006 1.00 93.31 522 GLN A O 1
ATOM 4099 N N . PHE A 1 523 ? -5.197 1.827 19.873 1.00 94.56 523 PHE A N 1
ATOM 4100 C CA . PHE A 1 523 ? -5.190 1.227 18.547 1.00 94.56 523 PHE A CA 1
ATOM 4101 C C . PHE A 1 523 ? -4.772 2.232 17.473 1.00 94.56 523 PHE A C 1
ATOM 4103 O O . PHE A 1 523 ? -3.829 1.947 16.739 1.00 94.56 523 PHE A O 1
ATOM 4110 N N . HIS A 1 524 ? -5.406 3.405 17.420 1.00 93.50 524 HIS A N 1
ATOM 4111 C CA . HIS A 1 524 ? -5.138 4.431 16.411 1.00 93.50 524 HIS A CA 1
ATOM 4112 C C . HIS A 1 524 ? -3.673 4.886 16.459 1.00 93.50 524 HIS A C 1
ATOM 4114 O O . HIS A 1 524 ? -2.982 4.891 15.440 1.00 93.50 524 HIS A O 1
ATOM 4120 N N . THR A 1 525 ? -3.133 5.136 17.659 1.00 93.00 525 THR A N 1
ATOM 4121 C CA . THR A 1 525 ? -1.708 5.466 17.829 1.00 93.00 525 THR A CA 1
ATOM 4122 C C . THR A 1 525 ? -0.800 4.323 17.365 1.00 93.00 525 THR A C 1
ATOM 4124 O O . THR A 1 525 ? 0.205 4.552 16.691 1.00 93.00 525 THR A O 1
ATOM 4127 N N . HIS A 1 526 ? -1.123 3.070 17.704 1.00 93.75 526 HIS A N 1
ATOM 4128 C CA . HIS A 1 526 ? -0.342 1.912 17.261 1.00 93.75 526 HIS A CA 1
ATOM 4129 C C . HIS A 1 526 ? -0.364 1.742 15.736 1.00 93.75 526 HIS A C 1
ATOM 4131 O O . HIS A 1 526 ? 0.681 1.476 15.132 1.00 93.75 526 HIS A O 1
ATOM 4137 N N . ALA A 1 527 ? -1.537 1.894 15.129 1.00 94.75 527 ALA A N 1
ATOM 4138 C CA . ALA A 1 527 ? -1.759 1.751 13.703 1.00 94.75 527 ALA A CA 1
ATOM 4139 C C . ALA A 1 527 ? -1.001 2.830 12.919 1.00 94.75 527 ALA A C 1
ATOM 4141 O O . ALA A 1 527 ? -0.158 2.496 12.080 1.00 94.75 527 ALA A O 1
ATOM 4142 N N . ARG A 1 528 ? -1.170 4.099 13.310 1.00 93.19 528 ARG A N 1
ATOM 4143 C CA . ARG A 1 528 ? -0.457 5.248 12.745 1.00 93.19 528 ARG A CA 1
ATOM 4144 C C . ARG A 1 528 ? 1.062 5.102 12.836 1.00 93.19 528 ARG A C 1
ATOM 4146 O O . ARG A 1 528 ? 1.761 5.212 11.831 1.00 93.19 528 ARG A O 1
ATOM 4153 N N . ASN A 1 529 ? 1.581 4.746 14.010 1.00 93.69 529 ASN A N 1
ATOM 4154 C CA . ASN A 1 529 ? 3.016 4.505 14.183 1.00 93.69 529 ASN A CA 1
ATOM 4155 C C . ASN A 1 529 ? 3.527 3.368 13.284 1.00 93.69 529 ASN A C 1
ATOM 4157 O O . ASN A 1 529 ? 4.666 3.408 12.819 1.00 93.69 529 ASN A O 1
ATOM 4161 N N . SER A 1 530 ? 2.709 2.341 13.041 1.00 93.94 530 SER A N 1
ATOM 4162 C CA . SER A 1 530 ? 3.092 1.200 12.205 1.00 93.94 530 SER A CA 1
ATOM 4163 C C . SER A 1 530 ? 3.210 1.592 10.731 1.00 93.94 530 SER A C 1
ATOM 4165 O O . SER A 1 530 ? 4.207 1.233 10.099 1.00 93.94 530 SER A O 1
ATOM 4167 N N . ILE A 1 531 ? 2.250 2.354 10.193 1.00 93.19 531 ILE A N 1
ATOM 4168 C CA . ILE A 1 531 ? 2.297 2.808 8.796 1.00 93.19 531 ILE A CA 1
ATOM 4169 C C . ILE A 1 531 ? 3.370 3.882 8.580 1.00 93.19 531 ILE A C 1
ATOM 4171 O O . ILE A 1 531 ? 4.131 3.791 7.619 1.00 93.19 531 ILE A O 1
ATOM 4175 N N . GLU A 1 532 ? 3.539 4.823 9.514 1.00 92.12 532 GLU A N 1
ATOM 4176 C CA . GLU A 1 532 ? 4.619 5.817 9.463 1.00 92.12 532 GLU A CA 1
ATOM 4177 C C . GLU A 1 532 ? 5.998 5.144 9.537 1.00 92.12 532 GLU A C 1
ATOM 4179 O O . GLU A 1 532 ? 6.904 5.472 8.767 1.00 92.12 532 GLU A O 1
ATOM 4184 N N . SER A 1 533 ? 6.161 4.141 10.408 1.00 91.50 533 SER A N 1
ATOM 4185 C CA . SER A 1 533 ? 7.396 3.359 10.502 1.00 91.50 533 SER A CA 1
ATOM 4186 C C . SER A 1 533 ? 7.690 2.585 9.217 1.00 91.50 533 SER A C 1
ATOM 4188 O O . SER A 1 533 ? 8.848 2.541 8.789 1.00 91.50 533 SER A O 1
ATOM 4190 N N . LEU A 1 534 ? 6.670 1.979 8.599 1.00 93.06 534 LEU A N 1
ATOM 4191 C CA . LEU A 1 534 ? 6.808 1.292 7.317 1.00 93.06 534 LEU A CA 1
ATOM 4192 C C . LEU A 1 534 ? 7.232 2.273 6.222 1.00 93.06 534 LEU A C 1
ATOM 4194 O O . LEU A 1 534 ? 8.259 2.047 5.583 1.00 93.06 534 LEU A O 1
ATOM 4198 N N . ASN A 1 535 ? 6.504 3.383 6.071 1.00 91.38 535 ASN A N 1
ATOM 4199 C CA . ASN A 1 535 ? 6.781 4.419 5.078 1.00 91.38 535 ASN A CA 1
ATOM 4200 C C . ASN A 1 535 ? 8.195 4.985 5.238 1.00 91.38 535 ASN A C 1
ATOM 4202 O O . ASN A 1 535 ? 8.926 5.102 4.258 1.00 91.38 535 ASN A O 1
ATOM 4206 N N . ASN A 1 536 ? 8.627 5.265 6.467 1.00 90.38 536 ASN A N 1
ATOM 4207 C CA . ASN A 1 536 ? 9.983 5.741 6.722 1.00 90.38 536 ASN A CA 1
ATOM 4208 C C . ASN A 1 536 ? 11.049 4.723 6.307 1.00 90.38 536 ASN A C 1
ATOM 4210 O O . ASN A 1 536 ? 12.058 5.104 5.721 1.00 90.38 536 ASN A O 1
ATOM 4214 N N . GLN A 1 537 ? 10.838 3.433 6.567 1.00 89.38 537 GLN A N 1
ATOM 4215 C CA . GLN A 1 537 ? 11.829 2.406 6.236 1.00 89.38 537 GLN A CA 1
ATOM 4216 C C . GLN A 1 537 ? 11.963 2.197 4.733 1.00 89.38 537 GLN A C 1
ATOM 4218 O O . GLN A 1 537 ? 13.082 2.170 4.227 1.00 89.38 537 GLN A O 1
ATOM 4223 N N . ILE A 1 538 ? 10.841 2.119 4.017 1.00 89.50 538 ILE A N 1
ATOM 4224 C CA . ILE A 1 538 ? 10.867 1.931 2.563 1.00 89.50 538 ILE A CA 1
ATOM 4225 C C . ILE A 1 538 ? 11.377 3.180 1.821 1.00 89.50 538 ILE A C 1
ATOM 4227 O O . ILE A 1 538 ? 11.950 3.045 0.741 1.00 89.50 538 ILE A O 1
ATOM 4231 N N . LYS A 1 539 ? 11.201 4.385 2.390 1.00 84.62 539 LYS A N 1
ATOM 4232 C CA . LYS A 1 539 ? 11.707 5.657 1.838 1.00 84.62 539 LYS A CA 1
ATOM 4233 C C . LYS A 1 539 ? 13.161 5.943 2.194 1.00 84.62 539 LYS A C 1
ATOM 4235 O O . LYS A 1 539 ? 13.841 6.615 1.427 1.00 84.62 539 LYS A O 1
ATOM 4240 N N . SER A 1 540 ? 13.628 5.494 3.361 1.00 71.88 540 SER A N 1
ATOM 4241 C CA . SER A 1 540 ? 14.994 5.769 3.812 1.00 71.88 540 SER A CA 1
ATOM 4242 C C . SER A 1 540 ? 15.982 5.267 2.756 1.00 71.88 540 SER A C 1
ATOM 4244 O O . SER A 1 540 ? 15.802 4.161 2.249 1.00 71.88 540 SER A O 1
ATOM 4246 N N . GLY A 1 541 ? 16.986 6.082 2.394 1.00 58.28 541 GLY A N 1
ATOM 4247 C CA . GLY A 1 541 ? 17.925 5.878 1.270 1.00 58.28 541 GLY A CA 1
ATOM 4248 C C . GLY A 1 541 ? 18.866 4.663 1.377 1.00 58.28 541 GLY A C 1
ATOM 4249 O O . GLY A 1 541 ? 20.013 4.725 0.942 1.00 58.28 541 GLY A O 1
ATOM 4250 N N . GLY A 1 542 ? 18.400 3.584 2.007 1.00 65.62 542 GLY A N 1
ATOM 4251 C CA . GLY A 1 542 ? 19.063 2.317 2.268 1.00 65.62 542 GLY A CA 1
ATOM 4252 C C . GLY A 1 542 ? 18.669 1.228 1.271 1.00 65.62 542 GLY A C 1
ATOM 4253 O O . GLY A 1 542 ? 18.928 1.352 0.083 1.00 65.62 542 GLY A O 1
ATOM 4254 N N . THR A 1 543 ? 18.129 0.106 1.744 1.00 70.62 543 THR A N 1
ATOM 4255 C CA . THR A 1 543 ? 17.979 -1.132 0.952 1.00 70.62 543 THR A CA 1
ATOM 4256 C C . THR A 1 543 ? 16.862 -1.048 -0.087 1.00 70.62 543 THR A C 1
ATOM 4258 O O . THR A 1 543 ? 17.076 -1.446 -1.232 1.00 70.62 543 THR A O 1
ATOM 4261 N N . GLU A 1 544 ? 15.707 -0.488 0.274 1.00 80.44 544 GLU A N 1
ATOM 4262 C CA . GLU A 1 544 ? 14.571 -0.352 -0.639 1.00 80.44 544 GLU A CA 1
ATOM 4263 C C . GLU A 1 544 ? 14.567 0.980 -1.410 1.00 80.44 544 GLU A C 1
ATOM 4265 O O . GLU A 1 544 ? 14.515 0.950 -2.639 1.00 80.44 544 GLU A O 1
ATOM 4270 N N . ASP A 1 545 ? 14.655 2.126 -0.715 1.00 83.06 545 ASP A N 1
ATOM 4271 C CA . ASP A 1 545 ? 14.665 3.491 -1.286 1.00 83.06 545 ASP A CA 1
ATOM 4272 C C . ASP A 1 545 ? 13.638 3.667 -2.428 1.00 83.06 545 ASP A C 1
ATOM 4274 O O . ASP A 1 545 ? 13.946 4.019 -3.575 1.00 83.06 545 ASP A O 1
ATOM 4278 N N . ILE A 1 546 ? 12.374 3.354 -2.117 1.00 84.25 546 ILE A N 1
ATOM 4279 C CA . ILE A 1 546 ? 11.289 3.327 -3.106 1.00 84.25 546 ILE A CA 1
ATOM 4280 C C . ILE A 1 546 ? 10.934 4.720 -3.620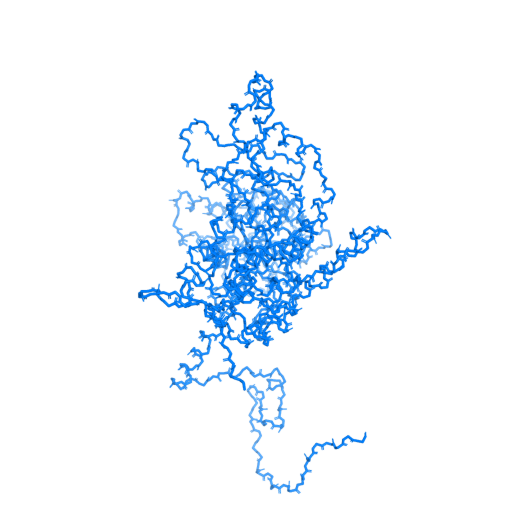 1.00 84.25 546 ILE A C 1
ATOM 4282 O O . ILE A 1 546 ? 10.362 4.853 -4.696 1.00 84.25 546 ILE A O 1
ATOM 4286 N N . GLU A 1 547 ? 11.266 5.777 -2.889 1.00 81.81 547 GLU A N 1
ATOM 4287 C CA . GLU A 1 547 ? 10.904 7.142 -3.253 1.00 81.81 547 GLU A CA 1
ATOM 4288 C C . GLU A 1 547 ? 11.815 7.682 -4.359 1.00 81.81 547 GLU A C 1
ATOM 4290 O O . GLU A 1 547 ? 11.351 8.359 -5.286 1.00 81.81 547 GLU A O 1
ATOM 4295 N N . SER A 1 548 ? 13.101 7.326 -4.307 1.00 79.38 548 SER A N 1
ATOM 4296 C CA . SER A 1 548 ? 14.107 7.802 -5.242 1.00 79.38 548 SER A CA 1
ATOM 4297 C C . SER A 1 548 ? 14.049 7.068 -6.577 1.00 79.38 548 SER A 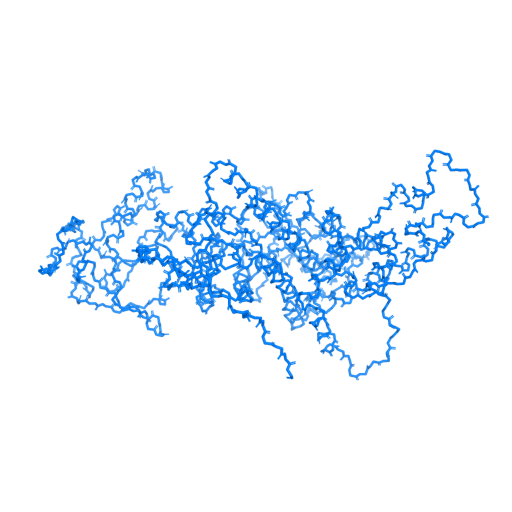C 1
ATOM 4299 O O . SER A 1 548 ? 14.268 5.861 -6.696 1.00 79.38 548 SER A O 1
ATOM 4301 N N . ALA A 1 549 ? 13.849 7.829 -7.650 1.00 83.44 549 ALA A N 1
ATOM 4302 C CA . ALA A 1 549 ? 13.928 7.283 -8.998 1.00 83.44 549 ALA A CA 1
ATOM 4303 C C . ALA A 1 549 ? 15.368 6.929 -9.418 1.00 83.44 549 ALA A C 1
ATOM 4305 O O . ALA A 1 549 ? 15.566 6.227 -10.415 1.00 83.44 549 ALA A O 1
ATOM 4306 N N . SER A 1 550 ? 16.389 7.385 -8.675 1.00 83.06 550 SER A N 1
ATOM 4307 C CA . SER A 1 550 ? 17.795 7.181 -9.042 1.00 83.06 550 SER A CA 1
ATOM 4308 C C . SER A 1 550 ? 18.165 5.700 -9.102 1.00 83.06 550 SER A C 1
ATOM 4310 O O . SER A 1 550 ? 18.979 5.334 -9.952 1.00 83.06 550 SER A O 1
ATOM 4312 N N . ARG A 1 551 ? 17.507 4.867 -8.281 1.00 82.56 551 ARG A N 1
ATOM 4313 C CA . ARG A 1 551 ? 17.654 3.405 -8.192 1.00 82.56 551 ARG A CA 1
ATOM 4314 C C . ARG A 1 551 ? 16.647 2.619 -9.035 1.00 82.56 551 ARG A C 1
ATOM 4316 O O . ARG A 1 551 ? 16.763 1.402 -9.141 1.00 82.56 551 ARG A O 1
ATOM 4323 N N . ARG A 1 552 ? 15.693 3.308 -9.669 1.00 88.25 552 ARG A N 1
ATOM 4324 C CA . ARG A 1 552 ? 14.555 2.742 -10.413 1.00 88.25 552 ARG A CA 1
ATOM 4325 C C . ARG A 1 552 ? 14.442 3.381 -11.799 1.00 88.25 552 ARG A C 1
ATOM 4327 O O . ARG A 1 552 ? 13.451 4.018 -12.126 1.00 88.25 552 ARG A O 1
ATOM 4334 N N . ARG A 1 553 ? 15.489 3.275 -12.620 1.00 88.75 553 ARG A N 1
ATOM 4335 C CA . ARG A 1 553 ? 15.604 4.067 -13.865 1.00 88.75 553 ARG A CA 1
ATOM 4336 C C . ARG A 1 553 ? 14.723 3.602 -15.028 1.00 88.75 553 ARG A C 1
ATOM 4338 O O . ARG A 1 553 ? 14.664 4.299 -16.043 1.00 88.75 553 ARG A O 1
ATOM 4345 N N . VAL A 1 554 ? 14.074 2.442 -14.920 1.00 91.25 554 VAL A N 1
ATOM 4346 C CA . VAL A 1 554 ? 13.126 1.990 -15.945 1.00 91.25 554 VAL A CA 1
ATOM 4347 C C . VAL A 1 554 ? 11.893 2.894 -15.891 1.00 91.25 554 VAL A C 1
ATOM 4349 O O . VAL A 1 554 ? 11.332 3.122 -14.825 1.00 91.25 554 VAL A O 1
ATOM 4352 N N . ARG A 1 555 ? 11.525 3.472 -17.037 1.00 91.88 555 ARG A N 1
ATOM 4353 C CA . ARG A 1 555 ? 10.460 4.481 -17.147 1.00 91.88 555 ARG A CA 1
ATOM 4354 C C . ARG A 1 555 ? 9.094 3.817 -17.302 1.00 91.88 555 ARG A C 1
ATOM 4356 O O . ARG A 1 555 ? 9.004 2.742 -17.892 1.00 91.88 555 ARG A O 1
ATOM 4363 N N . GLY A 1 556 ? 8.048 4.525 -16.885 1.00 93.75 556 GLY A N 1
ATOM 4364 C CA . GLY A 1 556 ? 6.658 4.096 -17.017 1.00 93.75 556 GLY A CA 1
ATOM 4365 C C . GLY A 1 556 ? 6.032 3.558 -15.735 1.00 93.75 556 GLY A C 1
ATOM 4366 O O . GLY A 1 556 ? 6.722 3.089 -14.831 1.00 93.75 556 GLY A O 1
ATOM 4367 N N . PHE A 1 557 ? 4.703 3.643 -15.693 1.00 95.88 557 PHE A N 1
ATOM 4368 C CA . PHE A 1 557 ? 3.883 3.286 -14.540 1.00 95.88 557 PHE A CA 1
ATOM 4369 C C . PHE A 1 557 ? 3.996 1.790 -14.222 1.00 95.88 557 PHE A C 1
ATOM 4371 O O . PHE A 1 557 ? 4.402 1.433 -13.119 1.00 95.88 557 PHE A O 1
ATOM 4378 N N . GLY A 1 558 ? 3.749 0.914 -15.207 1.00 96.62 558 GLY A N 1
ATOM 4379 C CA . GLY A 1 558 ? 3.896 -0.535 -15.021 1.00 96.62 558 GLY A CA 1
ATOM 4380 C C . GLY A 1 558 ? 5.260 -0.923 -14.445 1.00 96.62 558 GLY A C 1
ATOM 4381 O O . GLY A 1 558 ? 5.350 -1.607 -13.426 1.00 96.62 558 GLY A O 1
ATOM 4382 N N . ALA A 1 559 ? 6.336 -0.384 -15.024 1.00 95.88 559 ALA A N 1
ATOM 4383 C CA . ALA A 1 559 ? 7.694 -0.697 -14.603 1.00 95.88 559 ALA A CA 1
ATOM 4384 C C . ALA A 1 559 ? 7.982 -0.237 -13.167 1.00 95.88 559 ALA A C 1
ATOM 4386 O O . ALA A 1 559 ? 8.673 -0.938 -12.425 1.00 95.88 559 ALA A O 1
ATOM 4387 N N . ALA A 1 560 ? 7.448 0.919 -12.766 1.00 95.62 560 ALA A N 1
ATOM 4388 C CA . ALA A 1 560 ? 7.593 1.423 -11.410 1.00 95.62 560 ALA A CA 1
ATOM 4389 C C . ALA A 1 560 ? 6.885 0.521 -10.389 1.00 95.62 560 ALA A C 1
ATOM 4391 O O . ALA A 1 560 ? 7.530 0.125 -9.420 1.00 95.62 560 ALA A O 1
ATOM 4392 N N . GLN A 1 561 ? 5.630 0.119 -10.626 1.00 97.25 561 GLN A N 1
ATOM 4393 C CA . GLN A 1 561 ? 4.908 -0.773 -9.706 1.00 97.25 561 GLN A CA 1
ATOM 4394 C C . GLN A 1 561 ? 5.546 -2.166 -9.638 1.00 97.25 561 GLN A C 1
ATOM 4396 O O . GLN A 1 561 ? 5.664 -2.725 -8.548 1.00 97.25 561 GLN A O 1
ATOM 4401 N N . LEU A 1 562 ? 6.032 -2.709 -10.763 1.00 97.50 562 LEU A N 1
ATOM 4402 C CA . LEU A 1 562 ? 6.780 -3.973 -10.779 1.00 97.50 562 LEU A CA 1
ATOM 4403 C C . LEU A 1 562 ? 8.019 -3.898 -9.882 1.00 97.50 562 LEU A C 1
ATOM 4405 O O . LEU A 1 562 ? 8.230 -4.760 -9.033 1.00 97.50 562 LEU A O 1
ATOM 4409 N N . ILE A 1 563 ? 8.825 -2.844 -10.032 1.00 96.19 563 ILE A N 1
ATOM 4410 C CA . ILE A 1 563 ? 10.026 -2.649 -9.213 1.00 96.19 563 ILE A CA 1
ATOM 4411 C C . ILE A 1 563 ? 9.653 -2.447 -7.739 1.00 96.19 563 ILE A C 1
ATOM 4413 O O . ILE A 1 563 ? 10.247 -3.092 -6.878 1.00 96.19 563 ILE A O 1
ATOM 4417 N N . VAL A 1 564 ? 8.660 -1.604 -7.437 1.00 95.88 564 VAL A N 1
ATOM 4418 C CA . VAL A 1 564 ? 8.191 -1.372 -6.060 1.00 95.88 564 VAL A CA 1
ATOM 4419 C C . VAL A 1 564 ? 7.675 -2.664 -5.428 1.00 95.88 564 VAL A C 1
ATOM 4421 O O . VAL A 1 564 ? 7.986 -2.928 -4.273 1.00 95.88 564 VAL A O 1
ATOM 4424 N N . THR A 1 565 ? 6.986 -3.522 -6.182 1.00 97.75 565 THR A N 1
ATOM 4425 C CA . THR A 1 565 ? 6.537 -4.842 -5.708 1.00 97.75 565 THR A CA 1
ATOM 4426 C C . THR A 1 565 ? 7.712 -5.702 -5.247 1.00 97.75 565 THR A C 1
ATOM 4428 O O . THR A 1 565 ? 7.664 -6.284 -4.162 1.00 97.75 565 THR A O 1
ATOM 4431 N N . ILE A 1 566 ? 8.794 -5.760 -6.029 1.00 97.50 566 ILE A N 1
ATOM 4432 C CA . ILE A 1 566 ? 10.002 -6.508 -5.652 1.00 97.50 566 ILE A CA 1
ATOM 4433 C C . ILE A 1 566 ? 10.654 -5.911 -4.395 1.00 97.50 566 ILE A C 1
ATOM 4435 O O . ILE A 1 566 ? 11.068 -6.654 -3.505 1.00 97.50 566 ILE A O 1
ATOM 4439 N N . LEU A 1 567 ? 10.698 -4.582 -4.276 1.00 95.75 567 LEU A N 1
ATOM 4440 C CA . LEU A 1 567 ? 11.261 -3.905 -3.102 1.00 95.75 567 LEU A CA 1
ATOM 4441 C C . LEU A 1 567 ? 10.409 -4.131 -1.840 1.00 95.75 567 LEU A C 1
ATOM 4443 O O . LEU A 1 567 ? 10.959 -4.438 -0.786 1.00 95.75 567 LEU A O 1
ATOM 4447 N N . LEU A 1 568 ? 9.077 -4.076 -1.943 1.00 96.69 568 LEU A N 1
ATOM 4448 C CA . LEU A 1 568 ? 8.162 -4.410 -0.843 1.00 96.69 568 LEU A CA 1
ATOM 4449 C C . LEU A 1 568 ? 8.253 -5.890 -0.451 1.00 96.69 568 LEU A C 1
ATOM 4451 O O . LEU A 1 568 ? 8.196 -6.225 0.732 1.00 96.69 568 LEU A O 1
ATOM 4455 N N . THR A 1 569 ? 8.457 -6.776 -1.429 1.00 97.50 569 THR A N 1
ATOM 4456 C CA . THR A 1 569 ? 8.714 -8.200 -1.179 1.00 97.50 569 THR A CA 1
ATOM 4457 C C . THR A 1 569 ? 9.972 -8.369 -0.330 1.00 97.50 569 THR A C 1
ATOM 4459 O O . THR A 1 569 ? 9.939 -9.045 0.697 1.00 97.50 569 THR A O 1
ATOM 4462 N N . ASN A 1 570 ? 11.069 -7.709 -0.711 1.00 95.81 570 ASN A N 1
ATOM 4463 C CA . ASN A 1 570 ? 12.316 -7.736 0.049 1.00 95.81 570 ASN A CA 1
ATOM 4464 C C . ASN A 1 570 ? 12.160 -7.152 1.460 1.00 95.81 570 ASN A C 1
ATOM 4466 O O . ASN A 1 570 ? 12.609 -7.766 2.430 1.00 95.81 570 ASN A O 1
ATOM 4470 N N . PHE A 1 571 ? 11.465 -6.018 1.586 1.00 95.56 571 PHE A N 1
ATOM 4471 C CA . PHE A 1 571 ? 11.135 -5.410 2.874 1.00 95.56 571 PHE A CA 1
ATOM 4472 C C . PHE A 1 571 ? 10.415 -6.405 3.790 1.00 95.56 571 PHE A C 1
ATOM 4474 O O . PHE A 1 571 ? 10.835 -6.613 4.930 1.00 95.56 571 PHE A O 1
ATOM 4481 N N . ASN A 1 572 ? 9.373 -7.074 3.287 1.00 97.56 572 ASN A N 1
ATOM 4482 C CA . ASN A 1 572 ? 8.632 -8.067 4.058 1.00 97.56 572 ASN A CA 1
ATOM 4483 C C . ASN A 1 572 ? 9.518 -9.247 4.470 1.00 97.56 572 ASN A C 1
ATOM 4485 O O . ASN A 1 572 ? 9.498 -9.642 5.634 1.00 97.56 572 ASN A O 1
ATOM 4489 N N . LEU A 1 573 ? 10.329 -9.793 3.560 1.00 96.19 573 LEU A N 1
ATOM 4490 C CA . LEU A 1 573 ? 11.233 -10.907 3.869 1.00 96.19 573 LEU A CA 1
ATOM 4491 C C . LEU A 1 573 ? 12.253 -10.528 4.956 1.00 96.19 573 LEU A C 1
ATOM 4493 O O . LEU A 1 573 ? 12.437 -11.283 5.913 1.00 96.19 573 LEU A O 1
ATOM 4497 N N . ARG A 1 574 ? 12.845 -9.328 4.875 1.00 94.62 574 ARG A N 1
ATOM 4498 C CA . ARG A 1 574 ? 13.724 -8.769 5.918 1.00 94.62 574 ARG A CA 1
ATOM 4499 C C . ARG A 1 574 ? 12.994 -8.607 7.249 1.00 94.62 574 ARG A C 1
ATOM 4501 O O . ARG A 1 574 ? 13.540 -8.962 8.292 1.00 94.62 574 ARG A O 1
ATOM 4508 N N . LYS A 1 575 ? 11.754 -8.111 7.231 1.00 94.88 575 LYS A N 1
ATOM 4509 C CA . LYS A 1 575 ? 10.919 -7.957 8.432 1.00 94.88 575 LYS A CA 1
ATOM 4510 C C . LYS A 1 575 ? 10.591 -9.285 9.098 1.00 94.88 575 LYS A C 1
ATOM 4512 O O . LYS A 1 575 ? 10.645 -9.368 10.322 1.00 94.88 575 LYS A O 1
ATOM 4517 N N . ILE A 1 576 ? 10.282 -10.311 8.311 1.00 96.00 576 ILE A N 1
ATOM 4518 C CA . ILE A 1 576 ? 10.029 -11.665 8.813 1.00 96.00 576 ILE A CA 1
ATOM 4519 C C . ILE A 1 576 ? 11.301 -12.227 9.445 1.00 96.00 576 ILE A C 1
ATOM 4521 O O . IL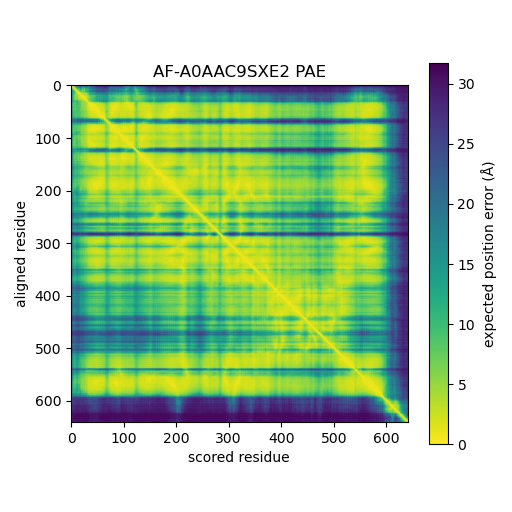E A 1 576 ? 11.250 -12.688 10.583 1.00 96.00 576 ILE A O 1
ATOM 4525 N N . ALA A 1 577 ? 12.440 -12.140 8.753 1.00 94.44 577 ALA A N 1
ATOM 4526 C CA . ALA A 1 577 ? 13.717 -12.627 9.266 1.00 94.44 577 ALA A CA 1
ATOM 4527 C C . ALA A 1 577 ? 14.113 -11.929 10.578 1.00 94.44 577 ALA A C 1
ATOM 4529 O O . ALA A 1 577 ? 14.444 -12.603 11.552 1.00 94.44 577 ALA A O 1
ATOM 4530 N N . ALA A 1 578 ? 14.002 -10.597 10.636 1.00 94.06 578 ALA A N 1
ATOM 4531 C CA . ALA A 1 578 ? 14.272 -9.824 11.847 1.00 94.06 578 ALA A CA 1
ATOM 4532 C C . ALA A 1 578 ? 13.342 -10.225 13.001 1.00 94.06 578 ALA A C 1
ATOM 4534 O O . ALA A 1 578 ? 13.804 -10.475 14.108 1.00 94.06 578 ALA A O 1
ATOM 4535 N N . PHE A 1 579 ? 12.040 -10.369 12.735 1.00 94.75 579 PHE A N 1
ATOM 4536 C CA . PHE A 1 579 ? 11.072 -10.784 13.748 1.00 94.75 579 PHE A CA 1
ATOM 4537 C C . PHE A 1 579 ? 11.354 -12.189 14.296 1.00 94.75 579 PHE A C 1
ATOM 4539 O O . PHE A 1 579 ? 11.283 -12.409 15.504 1.00 94.75 579 PHE A O 1
ATOM 4546 N N . VAL A 1 580 ? 11.665 -13.145 13.418 1.00 92.81 580 VAL A N 1
ATOM 4547 C CA . VAL A 1 580 ? 11.995 -14.519 13.820 1.00 92.81 580 VAL A CA 1
ATOM 4548 C C . VAL A 1 580 ? 13.300 -14.545 14.616 1.00 92.81 580 VAL A C 1
ATOM 4550 O O . VAL A 1 580 ? 13.353 -15.204 15.650 1.00 92.81 580 VAL A O 1
ATOM 4553 N N . SER A 1 581 ? 14.312 -13.785 14.192 1.00 92.31 581 SER A N 1
ATOM 4554 C CA . SER A 1 581 ? 15.573 -13.632 14.927 1.00 92.31 581 SER A CA 1
ATOM 4555 C C . SER A 1 581 ? 15.343 -13.072 16.335 1.00 92.31 581 SER A C 1
ATOM 4557 O O . SER A 1 581 ? 15.759 -13.684 17.318 1.00 92.31 581 SER A O 1
ATOM 4559 N N . ASP A 1 582 ? 14.591 -11.972 16.453 1.00 92.44 582 ASP A N 1
ATOM 4560 C CA . ASP A 1 582 ? 14.240 -11.358 17.738 1.00 92.44 582 ASP A CA 1
ATOM 4561 C C . ASP A 1 582 ? 13.514 -12.341 18.663 1.00 92.44 582 ASP A C 1
ATOM 4563 O O . ASP A 1 582 ? 13.792 -12.391 19.863 1.00 92.44 582 ASP A O 1
ATOM 4567 N N . LYS A 1 583 ? 12.607 -13.155 18.106 1.00 88.44 583 LYS A N 1
ATOM 4568 C CA . LYS A 1 583 ? 11.900 -14.198 18.855 1.00 88.44 583 LYS A CA 1
ATOM 4569 C C . LYS A 1 583 ? 12.834 -15.290 19.357 1.00 88.44 583 LYS A C 1
ATOM 4571 O O . LYS A 1 583 ? 12.791 -15.600 20.540 1.00 88.44 583 LYS A O 1
ATOM 4576 N N . ILE A 1 584 ? 13.708 -15.813 18.500 1.00 89.50 584 ILE A N 1
ATOM 4577 C CA . ILE A 1 584 ? 14.688 -16.837 18.886 1.00 89.50 584 ILE A CA 1
ATOM 4578 C C . ILE A 1 584 ? 15.626 -16.299 19.975 1.00 89.50 584 ILE A C 1
ATOM 4580 O O . ILE A 1 584 ? 15.882 -16.988 20.960 1.00 89.50 584 ILE A O 1
ATOM 4584 N N . MET A 1 585 ? 16.096 -15.054 19.845 1.00 87.44 585 MET A N 1
ATOM 4585 C CA . MET A 1 585 ? 16.925 -14.408 20.867 1.00 87.44 585 MET A CA 1
ATOM 4586 C C . MET A 1 585 ? 16.182 -14.244 22.195 1.00 87.44 585 MET A C 1
ATOM 4588 O O . MET A 1 585 ? 16.771 -14.449 23.256 1.00 87.44 585 MET A O 1
ATOM 4592 N N . GLN A 1 586 ? 14.903 -13.865 22.155 1.00 86.75 586 GLN A N 1
ATOM 4593 C CA . GLN A 1 586 ? 14.080 -13.740 23.354 1.00 86.75 586 GLN A CA 1
ATOM 4594 C C . GLN A 1 586 ? 13.869 -15.099 24.034 1.00 86.75 586 GLN A C 1
ATOM 4596 O O . GLN A 1 586 ? 14.080 -15.210 25.238 1.00 86.75 586 GLN A O 1
ATOM 4601 N N . ASP A 1 587 ? 13.526 -16.135 23.269 1.00 83.00 587 ASP A N 1
ATOM 4602 C CA . ASP A 1 587 ? 13.323 -17.488 23.793 1.00 83.00 587 ASP A CA 1
ATOM 4603 C C . ASP A 1 587 ? 14.623 -18.052 24.394 1.00 83.00 587 ASP A C 1
ATOM 4605 O O . ASP A 1 587 ? 14.607 -18.649 25.470 1.00 83.00 587 ASP A O 1
ATOM 4609 N N . ALA A 1 588 ? 15.772 -17.797 23.757 1.00 85.06 588 ALA A N 1
ATOM 4610 C CA . ALA A 1 588 ? 17.080 -18.168 24.291 1.00 85.06 588 ALA A CA 1
ATOM 4611 C C . ALA A 1 588 ? 17.392 -17.458 25.620 1.00 85.06 588 ALA A C 1
ATOM 4613 O O . ALA A 1 588 ? 17.867 -18.102 26.554 1.00 85.06 588 ALA A O 1
ATOM 4614 N N . LYS A 1 589 ? 17.094 -16.154 25.738 1.00 84.88 589 LYS A N 1
ATOM 4615 C CA . LYS A 1 589 ? 17.274 -15.399 26.991 1.00 84.88 589 LYS A CA 1
ATOM 4616 C C . LYS A 1 589 ? 16.413 -15.955 28.122 1.00 84.88 589 LYS A C 1
ATOM 4618 O O . LYS A 1 589 ? 16.941 -16.163 29.208 1.00 84.88 589 LYS A O 1
ATOM 4623 N N . ASN A 1 590 ? 15.141 -16.240 27.848 1.00 81.25 590 ASN A N 1
ATOM 4624 C CA . ASN A 1 590 ? 14.217 -16.800 28.837 1.00 81.25 590 ASN A CA 1
ATOM 4625 C C . ASN A 1 590 ? 14.702 -18.172 29.342 1.00 81.25 590 ASN A C 1
ATOM 4627 O O . ASN A 1 590 ? 14.710 -18.432 30.544 1.00 81.25 590 ASN A O 1
ATOM 4631 N N . ASN A 1 591 ? 15.198 -19.017 28.430 1.00 78.19 591 ASN A N 1
ATOM 4632 C CA . ASN A 1 591 ? 15.773 -20.314 28.790 1.00 78.19 591 ASN A CA 1
ATOM 4633 C C . ASN A 1 591 ? 17.020 -20.173 29.681 1.00 78.19 591 ASN A C 1
ATOM 4635 O O . ASN A 1 591 ? 17.181 -20.942 30.626 1.00 78.19 591 ASN A O 1
ATOM 4639 N N . ILE A 1 592 ? 17.890 -19.192 29.408 1.00 79.19 592 ILE A N 1
ATOM 4640 C CA . ILE A 1 592 ? 19.081 -18.917 30.230 1.00 79.19 592 ILE A CA 1
ATOM 4641 C C . ILE A 1 592 ? 18.686 -18.400 31.621 1.00 79.19 592 ILE A C 1
ATOM 4643 O O . ILE A 1 592 ? 19.307 -18.783 32.609 1.00 79.19 592 ILE A O 1
ATOM 4647 N N . SER A 1 593 ? 17.651 -17.562 31.725 1.00 79.00 593 SER A N 1
ATOM 4648 C CA . SER A 1 593 ? 17.173 -17.019 33.004 1.00 79.00 593 SER A CA 1
ATOM 4649 C C . SER A 1 593 ? 16.343 -18.006 33.834 1.00 79.00 593 SER A C 1
ATOM 4651 O O . SER A 1 593 ? 15.839 -17.631 34.889 1.00 79.00 593 SER A O 1
ATOM 4653 N N . GLY A 1 594 ? 16.193 -19.259 33.386 1.00 65.94 594 GLY A N 1
ATOM 4654 C CA . GLY A 1 594 ? 15.420 -20.282 34.092 1.00 65.94 594 GLY A CA 1
ATOM 4655 C C . GLY A 1 594 ? 13.903 -20.086 34.012 1.00 65.94 594 GLY A C 1
ATOM 4656 O O . GLY A 1 594 ? 13.170 -20.744 34.747 1.00 65.94 594 GLY A O 1
ATOM 4657 N N . GLU A 1 595 ? 13.418 -19.214 33.123 1.00 61.00 595 GLU A N 1
ATOM 4658 C CA . GLU A 1 595 ? 11.996 -19.113 32.802 1.00 61.00 595 GLU A CA 1
ATOM 4659 C C . GLU A 1 595 ? 11.686 -20.155 31.718 1.00 61.00 595 GLU A C 1
ATOM 4661 O O . GLU A 1 595 ? 12.102 -19.982 30.568 1.00 61.00 595 GLU A O 1
ATOM 4666 N N . PRO A 1 596 ? 11.003 -21.272 32.035 1.00 57.12 596 PRO A N 1
ATOM 4667 C CA . PRO A 1 596 ? 10.781 -22.314 31.046 1.00 57.12 596 PRO A CA 1
ATOM 4668 C C . PRO A 1 596 ? 9.972 -21.750 29.879 1.00 57.12 596 PRO A C 1
ATOM 4670 O O . PRO A 1 596 ? 8.911 -21.152 30.080 1.00 57.12 596 PRO A O 1
ATOM 4673 N N . ALA A 1 597 ? 10.449 -21.974 28.652 1.00 55.12 597 ALA A N 1
ATOM 4674 C CA . ALA A 1 597 ? 9.671 -21.707 27.453 1.00 55.12 597 ALA A CA 1
ATOM 4675 C C . ALA A 1 597 ? 8.309 -22.406 27.581 1.00 55.12 597 ALA A C 1
ATOM 4677 O O . ALA A 1 597 ? 8.214 -23.636 27.556 1.00 55.12 597 ALA A O 1
ATOM 4678 N N . VAL A 1 598 ? 7.240 -21.623 27.754 1.00 56.22 598 VAL A N 1
ATOM 4679 C CA . VAL A 1 598 ? 5.882 -22.162 27.851 1.00 56.22 598 VAL A CA 1
ATOM 4680 C C . VAL A 1 598 ? 5.503 -22.677 26.470 1.00 56.22 598 VAL A C 1
ATOM 4682 O O . VAL A 1 598 ? 5.031 -21.928 25.613 1.00 56.22 598 VAL A O 1
ATOM 4685 N N . ALA A 1 599 ? 5.735 -23.968 26.234 1.00 55.47 599 ALA A N 1
ATOM 4686 C CA . ALA A 1 599 ? 5.284 -24.619 25.020 1.00 55.47 599 ALA A CA 1
ATOM 4687 C C . ALA A 1 599 ? 3.760 -24.430 24.907 1.00 55.47 599 ALA A C 1
ATOM 4689 O O . ALA A 1 599 ? 3.037 -24.670 25.882 1.00 55.47 599 ALA A O 1
ATOM 4690 N N . PRO A 1 600 ? 3.236 -23.992 23.749 1.00 53.56 600 PRO A N 1
ATOM 4691 C CA . PRO A 1 600 ? 1.802 -23.868 23.569 1.00 53.56 600 PRO A CA 1
ATOM 4692 C C . PRO A 1 600 ? 1.172 -25.256 23.707 1.00 53.56 600 PRO A C 1
ATOM 4694 O O . PRO A 1 600 ? 1.307 -26.109 22.829 1.00 53.56 600 PRO A O 1
ATOM 4697 N N . ILE A 1 601 ? 0.491 -25.484 24.831 1.00 58.91 601 ILE A N 1
ATOM 4698 C CA . ILE A 1 601 ? -0.258 -26.715 25.086 1.00 58.91 601 ILE A CA 1
ATOM 4699 C C . ILE A 1 601 ? -1.303 -26.844 23.977 1.00 58.91 601 ILE A C 1
ATOM 4701 O O . ILE A 1 601 ? -2.120 -25.939 23.769 1.00 58.91 601 ILE A O 1
ATOM 4705 N N . ARG A 1 602 ? -1.267 -27.955 23.233 1.00 60.72 602 ARG A N 1
ATOM 4706 C CA . ARG A 1 602 ? -2.248 -28.222 22.176 1.00 60.72 602 ARG A CA 1
ATOM 4707 C C . ARG A 1 602 ? -3.633 -28.271 22.810 1.00 60.72 602 ARG A C 1
ATOM 4709 O O . ARG A 1 602 ? -3.789 -28.835 23.885 1.00 60.72 602 ARG A O 1
ATOM 4716 N N . ARG A 1 603 ? -4.654 -27.746 22.125 1.00 59.47 603 ARG A N 1
ATOM 4717 C CA . ARG A 1 603 ? -6.044 -27.743 22.623 1.00 59.47 603 ARG A CA 1
ATOM 4718 C C . ARG A 1 603 ? -6.484 -29.117 23.147 1.00 59.47 603 ARG A C 1
ATOM 4720 O O . ARG A 1 603 ? -7.034 -29.189 24.236 1.00 59.47 603 ARG A O 1
ATOM 4727 N N . ARG A 1 604 ? -6.148 -30.194 22.423 1.00 68.31 604 ARG A N 1
ATOM 4728 C CA . ARG A 1 604 ? -6.393 -31.578 22.856 1.00 68.31 604 ARG A CA 1
ATOM 4729 C C . ARG A 1 604 ? -5.795 -31.872 24.229 1.00 68.31 604 ARG A C 1
ATOM 4731 O O . ARG A 1 604 ? -6.506 -32.381 25.072 1.00 68.31 604 ARG A O 1
ATOM 4738 N N . ASP A 1 605 ? -4.533 -31.526 24.454 1.00 63.78 605 ASP A N 1
ATOM 4739 C CA . ASP A 1 605 ? -3.823 -31.802 25.712 1.00 63.78 605 ASP A CA 1
ATOM 4740 C C . ASP A 1 605 ? -4.271 -30.852 26.845 1.00 63.78 605 ASP A C 1
ATOM 4742 O O . ASP A 1 605 ? -3.984 -31.079 28.017 1.00 63.78 605 ASP A O 1
ATOM 4746 N N . ARG A 1 606 ? -4.974 -29.767 26.489 1.00 65.31 606 ARG A N 1
ATOM 4747 C CA . ARG A 1 606 ? -5.589 -28.809 27.413 1.00 65.31 606 ARG A CA 1
ATOM 4748 C C . ARG A 1 606 ? -6.992 -29.240 27.858 1.00 65.31 606 ARG A C 1
ATOM 4750 O O . ARG A 1 606 ? -7.427 -28.805 28.914 1.00 65.31 606 ARG A O 1
ATOM 4757 N N . GLU A 1 607 ? -7.684 -30.047 27.054 1.00 71.31 607 GLU A N 1
ATOM 4758 C CA . GLU A 1 607 ? -9.057 -30.521 27.297 1.00 71.31 607 GLU A CA 1
ATOM 4759 C C . GLU A 1 607 ? -9.105 -32.006 27.706 1.00 71.31 607 GLU A C 1
ATOM 4761 O O . GLU A 1 607 ? -9.984 -32.403 28.463 1.00 71.31 607 GLU A O 1
ATOM 4766 N N . TRP A 1 608 ? -8.146 -32.821 27.256 1.00 68.88 608 TRP A N 1
ATOM 4767 C CA . TRP A 1 608 ? -8.107 -34.274 27.436 1.00 68.88 608 TRP A CA 1
ATOM 4768 C C . TRP A 1 608 ? -6.725 -34.765 27.876 1.00 68.88 608 TRP A C 1
ATOM 4770 O O . TRP A 1 608 ? -5.698 -34.179 27.534 1.00 68.88 608 TRP A O 1
ATOM 4780 N N . HIS A 1 609 ? -6.692 -35.883 28.609 1.00 80.69 609 HIS A N 1
ATOM 4781 C CA . HIS A 1 609 ? -5.445 -36.602 28.886 1.00 80.69 609 HIS A CA 1
ATOM 4782 C C . HIS A 1 609 ? -4.870 -37.165 27.586 1.00 80.69 609 HIS A C 1
ATOM 4784 O O . HIS A 1 609 ? -5.577 -37.794 26.797 1.00 80.69 609 HIS A O 1
ATOM 4790 N N . ASN A 1 610 ? -3.579 -36.938 27.365 1.00 71.19 610 ASN A N 1
ATOM 4791 C CA . ASN A 1 610 ? -2.857 -37.517 26.245 1.00 71.19 610 ASN A CA 1
ATOM 4792 C C . ASN A 1 610 ? -2.032 -38.717 26.743 1.00 71.19 610 ASN A C 1
ATOM 4794 O O . ASN A 1 610 ? -1.005 -38.504 27.391 1.00 71.19 610 ASN A O 1
ATOM 4798 N N . PRO A 1 611 ? -2.427 -39.968 26.436 1.00 72.12 611 PRO A N 1
ATOM 4799 C CA . PRO A 1 611 ? -1.743 -41.160 26.938 1.00 72.12 611 PRO A CA 1
ATOM 4800 C C . PRO A 1 611 ? -0.334 -41.352 26.359 1.00 72.12 611 PRO A C 1
ATOM 4802 O O . PRO A 1 611 ? 0.499 -41.967 27.014 1.00 72.12 611 PRO A O 1
ATOM 4805 N N . TYR A 1 612 ? -0.030 -40.781 25.186 1.00 64.19 612 TYR A N 1
ATOM 4806 C CA . TYR A 1 612 ? 1.295 -40.891 24.558 1.00 64.19 612 TYR A CA 1
ATOM 4807 C C . TYR A 1 612 ? 2.352 -39.999 25.214 1.00 64.19 612 TYR A C 1
ATOM 4809 O O . TYR A 1 612 ? 3.515 -40.375 25.301 1.00 64.19 612 TYR A O 1
ATOM 4817 N N . THR A 1 613 ? 1.963 -38.800 25.649 1.00 66.38 613 THR A N 1
ATOM 4818 C CA . THR A 1 613 ? 2.870 -37.835 26.301 1.00 66.38 613 THR A CA 1
ATOM 4819 C C . THR A 1 613 ? 2.638 -37.734 27.804 1.00 66.38 613 THR A C 1
ATOM 4821 O O . THR A 1 613 ? 3.328 -36.981 28.484 1.00 66.38 613 THR A O 1
ATOM 4824 N N . ASN A 1 614 ? 1.654 -38.478 28.317 1.00 73.31 614 ASN A N 1
ATOM 4825 C CA . ASN A 1 614 ? 1.203 -38.478 29.702 1.00 73.31 614 ASN A CA 1
ATOM 4826 C C . ASN A 1 614 ? 0.942 -37.065 30.271 1.00 73.31 614 ASN A C 1
ATOM 4828 O O . ASN A 1 614 ? 1.226 -36.778 31.435 1.00 73.31 614 ASN A O 1
ATOM 4832 N N . THR A 1 615 ? 0.411 -36.169 29.437 1.00 71.62 615 THR A N 1
ATOM 4833 C CA . THR A 1 615 ? 0.043 -34.796 29.810 1.00 71.62 615 THR A CA 1
ATOM 4834 C C . THR A 1 615 ? -1.439 -34.714 30.169 1.00 71.62 615 THR A C 1
ATOM 4836 O O . THR A 1 615 ? -2.281 -35.310 29.495 1.00 71.62 615 THR A O 1
ATOM 4839 N N . PHE A 1 616 ? -1.755 -33.976 31.237 1.00 74.94 616 PHE A N 1
ATOM 4840 C CA . PHE A 1 616 ? -3.114 -33.775 31.746 1.00 74.94 616 PHE A CA 1
ATOM 4841 C C . PHE A 1 616 ? -3.583 -32.324 31.529 1.00 74.94 616 PHE A C 1
ATOM 4843 O O . PHE A 1 616 ? -2.753 -31.409 31.565 1.00 74.94 616 PHE A O 1
ATOM 4850 N N . PRO A 1 617 ? -4.900 -32.101 31.359 1.00 75.81 617 PRO A N 1
ATOM 4851 C CA . PRO A 1 617 ? -5.512 -30.776 31.388 1.00 75.81 617 PRO A CA 1
ATOM 4852 C C . PRO A 1 617 ? -5.168 -29.989 32.658 1.00 75.81 617 PRO A C 1
ATOM 4854 O O . PRO A 1 617 ? -4.994 -30.560 33.737 1.00 75.81 617 PRO A O 1
ATOM 4857 N N . ALA A 1 618 ? -5.118 -28.661 32.548 1.00 66.81 618 ALA A N 1
ATOM 4858 C CA . ALA A 1 618 ? -4.854 -27.790 33.692 1.00 66.81 618 ALA A CA 1
ATOM 4859 C C . ALA A 1 618 ? -5.934 -27.965 34.781 1.00 66.81 618 ALA A C 1
ATOM 4861 O O . ALA A 1 618 ? -7.124 -27.878 34.489 1.00 66.81 618 ALA A O 1
ATOM 4862 N N . GLY A 1 619 ? -5.517 -28.200 36.030 1.00 66.62 619 GLY A N 1
ATOM 4863 C CA . GLY A 1 619 ? -6.417 -28.407 37.174 1.00 66.62 619 GLY A CA 1
ATOM 4864 C C . GLY A 1 619 ? -6.834 -29.862 37.429 1.00 66.62 619 GLY A C 1
ATOM 4865 O O . GLY A 1 619 ? -7.492 -30.127 38.431 1.00 66.62 619 GLY A O 1
ATOM 4866 N N . VAL A 1 620 ? -6.429 -30.815 36.580 1.00 70.06 620 VAL A N 1
ATOM 4867 C CA . VAL A 1 620 ? -6.673 -32.248 36.810 1.00 70.06 620 VAL A CA 1
ATOM 4868 C C . VAL A 1 620 ? -5.495 -32.845 37.577 1.00 70.06 620 VAL A C 1
ATOM 4870 O O . VAL A 1 620 ? -4.377 -32.912 37.065 1.00 70.06 620 VAL A O 1
ATOM 4873 N N . ALA A 1 621 ? -5.743 -33.286 38.812 1.00 66.44 621 ALA A N 1
ATOM 4874 C CA . ALA A 1 621 ? -4.755 -34.024 39.589 1.00 66.44 621 ALA A CA 1
ATOM 4875 C C . ALA A 1 621 ? -4.426 -35.342 38.878 1.00 66.44 621 ALA A C 1
ATOM 4877 O O . ALA A 1 621 ? -5.322 -36.094 38.484 1.00 66.44 621 ALA A O 1
ATOM 4878 N N . ARG A 1 622 ? -3.130 -35.616 38.705 1.00 66.75 622 ARG A N 1
ATOM 4879 C CA . ARG A 1 622 ? -2.663 -36.887 38.156 1.00 66.75 622 ARG A CA 1
ATOM 4880 C C . ARG A 1 622 ? -3.182 -38.014 39.061 1.00 66.75 622 ARG A C 1
ATOM 4882 O O . ARG A 1 622 ? -2.903 -37.967 40.257 1.00 66.75 622 ARG A O 1
ATOM 4889 N N . PRO A 1 623 ? -3.915 -39.009 38.534 1.00 66.31 623 PRO A N 1
ATOM 4890 C CA . PRO A 1 623 ? -4.345 -40.144 39.335 1.00 66.31 623 PRO A CA 1
ATOM 4891 C C . PRO A 1 623 ? -3.117 -40.860 39.890 1.00 66.31 623 PRO A C 1
ATOM 4893 O O . PRO A 1 623 ? -2.207 -41.203 39.129 1.00 66.31 623 PRO A O 1
ATOM 4896 N N . ASP A 1 624 ? -3.101 -41.077 41.201 1.00 52.28 624 ASP A N 1
ATOM 4897 C CA . ASP A 1 624 ? -2.063 -41.844 41.874 1.00 52.28 624 ASP A CA 1
ATOM 4898 C C . ASP A 1 624 ? -2.251 -43.313 41.478 1.00 52.28 624 ASP A C 1
ATOM 4900 O O . ASP A 1 624 ? -3.084 -44.040 42.019 1.00 52.28 624 ASP A O 1
ATOM 4904 N N . LYS A 1 625 ? -1.572 -43.730 40.409 1.00 50.41 625 LYS A N 1
ATOM 4905 C CA . LYS A 1 625 ? -1.508 -45.133 40.015 1.00 50.41 625 LYS A CA 1
ATOM 4906 C C . LYS A 1 625 ? -0.058 -45.576 40.034 1.00 50.41 625 LYS A C 1
ATOM 4908 O O . LYS A 1 625 ? 0.786 -45.073 39.291 1.00 50.41 625 LYS A O 1
ATOM 4913 N N . THR A 1 626 ? 0.177 -46.534 40.924 1.00 41.66 626 THR A N 1
ATOM 4914 C CA . THR A 1 626 ? 1.281 -47.487 40.940 1.00 41.66 626 THR A CA 1
ATOM 4915 C C . THR A 1 626 ? 1.758 -47.806 39.525 1.00 41.66 626 THR A C 1
ATOM 4917 O O . THR A 1 626 ? 0.950 -48.085 38.638 1.00 41.66 626 THR A O 1
ATOM 4920 N N . LYS A 1 627 ? 3.083 -47.755 39.323 1.00 36.88 627 LYS A N 1
ATOM 4921 C CA . LYS A 1 627 ? 3.768 -48.253 38.121 1.00 36.88 627 LYS A CA 1
ATOM 4922 C C . LYS A 1 627 ? 3.095 -49.550 37.662 1.00 36.88 627 LYS A C 1
ATOM 4924 O O . LYS A 1 627 ? 3.181 -50.554 38.366 1.00 36.88 627 LYS A O 1
ATOM 4929 N N . GLN A 1 628 ? 2.462 -49.539 36.491 1.00 40.22 628 GLN A N 1
ATOM 4930 C CA . GLN A 1 628 ? 2.255 -50.795 35.784 1.00 40.22 628 GLN A CA 1
ATOM 4931 C C . GLN A 1 628 ? 3.644 -51.351 35.441 1.00 40.22 628 GLN A C 1
ATOM 4933 O O . GLN A 1 628 ? 4.517 -50.572 35.036 1.00 40.22 628 GLN A O 1
ATOM 4938 N N . PRO A 1 629 ? 3.891 -52.653 35.660 1.00 37.59 629 PRO A N 1
ATOM 4939 C CA . PRO A 1 629 ? 5.133 -53.264 35.222 1.00 37.59 629 PRO A CA 1
ATOM 4940 C C . PRO A 1 629 ? 5.218 -53.123 33.702 1.00 37.59 629 PRO A C 1
ATOM 4942 O O . PRO A 1 629 ? 4.195 -53.144 33.017 1.00 37.59 629 PRO A O 1
ATOM 4945 N N . ALA A 1 630 ? 6.433 -52.928 33.195 1.00 46.81 630 ALA A N 1
ATOM 4946 C CA . ALA A 1 630 ? 6.695 -52.897 31.767 1.00 46.81 630 ALA A CA 1
ATOM 4947 C C . ALA A 1 630 ? 6.114 -54.165 31.124 1.00 46.81 630 ALA A C 1
ATOM 4949 O O . ALA A 1 630 ? 6.593 -55.264 31.393 1.00 46.81 630 ALA A O 1
ATOM 4950 N N . SER A 1 631 ? 5.062 -54.019 30.318 1.00 38.06 631 SER A N 1
ATOM 4951 C CA . SER A 1 631 ? 4.686 -55.057 29.370 1.00 38.06 631 SER A CA 1
ATOM 4952 C C . SER A 1 631 ? 5.578 -54.873 28.150 1.00 38.06 631 SER A C 1
ATOM 4954 O O . SER A 1 631 ? 5.386 -53.940 27.366 1.00 38.06 631 SER A O 1
ATOM 4956 N N . ASP A 1 632 ? 6.579 -55.741 28.044 1.00 44.38 632 ASP A N 1
ATOM 4957 C CA . ASP A 1 632 ? 7.201 -56.104 26.778 1.00 44.38 632 ASP A CA 1
ATOM 4958 C C . ASP A 1 632 ? 6.093 -56.539 25.818 1.00 44.38 632 ASP A C 1
ATOM 4960 O O . ASP A 1 632 ? 5.592 -57.649 25.925 1.00 44.38 632 ASP A O 1
ATOM 4964 N N . GLU A 1 633 ? 5.674 -55.660 24.913 1.00 38.31 633 GLU A N 1
ATOM 4965 C CA . GLU A 1 633 ? 5.146 -56.068 23.615 1.00 38.31 633 GLU A CA 1
ATOM 4966 C C . GLU A 1 633 ? 5.248 -54.893 22.637 1.00 38.31 633 GLU A C 1
ATOM 4968 O O . GLU A 1 633 ? 4.805 -53.764 22.856 1.00 38.31 633 GLU A O 1
ATOM 4973 N N . THR A 1 634 ? 5.969 -55.169 21.564 1.00 50.62 634 THR A N 1
ATOM 4974 C CA . THR A 1 634 ? 6.499 -54.258 20.563 1.00 50.62 634 THR A CA 1
ATOM 4975 C C . THR A 1 634 ? 5.403 -53.772 19.615 1.00 50.62 634 THR A C 1
ATOM 4977 O O . THR A 1 634 ? 5.079 -54.412 18.620 1.00 50.62 634 THR A O 1
ATOM 4980 N N . GLY A 1 635 ? 4.865 -52.580 19.873 1.00 37.91 635 GLY A N 1
ATOM 4981 C CA . GLY A 1 635 ? 3.996 -51.851 18.941 1.00 37.91 635 GLY A CA 1
ATOM 4982 C C . GLY A 1 635 ? 4.782 -51.146 17.829 1.00 37.91 635 GLY A C 1
ATOM 4983 O O . GLY A 1 635 ? 4.838 -49.917 17.799 1.00 37.91 635 GLY A O 1
ATOM 4984 N N . GLY A 1 636 ? 5.420 -51.907 16.937 1.00 38.97 636 GLY A N 1
ATOM 4985 C CA . GLY A 1 636 ? 5.978 -51.373 15.688 1.00 38.97 636 GLY A CA 1
ATOM 4986 C C . GLY A 1 636 ? 4.877 -50.838 14.751 1.00 38.97 636 GLY A C 1
ATOM 4987 O O . GLY A 1 636 ? 3.737 -51.304 14.821 1.00 38.97 636 GLY A O 1
ATOM 4988 N N . PRO A 1 637 ? 5.169 -49.854 13.877 1.00 40.16 637 PRO A N 1
ATOM 4989 C CA . PRO A 1 637 ? 4.179 -49.317 12.942 1.00 40.16 637 PRO A CA 1
ATOM 4990 C C . PRO A 1 637 ? 3.743 -50.387 11.920 1.00 40.16 637 PRO A C 1
ATOM 4992 O O . PRO A 1 637 ? 4.558 -51.234 11.548 1.00 40.16 637 PRO A O 1
ATOM 4995 N N . PRO A 1 638 ? 2.487 -50.359 11.431 1.00 39.50 638 PRO A N 1
ATOM 4996 C CA . PRO A 1 638 ? 1.988 -51.385 10.523 1.00 39.50 638 PRO A CA 1
ATOM 4997 C C . PRO A 1 638 ? 2.720 -51.321 9.176 1.00 39.50 638 PRO A C 1
ATOM 4999 O O . PRO A 1 638 ? 2.786 -50.269 8.535 1.00 39.50 638 PRO A O 1
ATOM 5002 N N . LEU A 1 639 ? 3.258 -52.466 8.749 1.00 42.94 639 LEU A N 1
ATOM 5003 C CA . LEU A 1 639 ? 3.784 -52.674 7.402 1.00 42.94 639 LEU A CA 1
ATOM 5004 C C . LEU A 1 639 ? 2.638 -52.545 6.392 1.00 42.94 639 LEU A C 1
ATOM 5006 O O . LEU A 1 639 ? 1.608 -53.206 6.519 1.00 42.94 639 LEU A O 1
ATOM 5010 N N . ARG A 1 640 ? 2.823 -51.680 5.390 1.00 41.62 640 ARG A N 1
ATOM 5011 C CA . ARG A 1 640 ? 1.933 -51.588 4.228 1.00 41.62 640 ARG A CA 1
ATOM 5012 C C . ARG A 1 640 ? 2.108 -52.843 3.370 1.00 41.62 640 ARG A C 1
ATOM 5014 O O . ARG A 1 640 ? 3.202 -53.0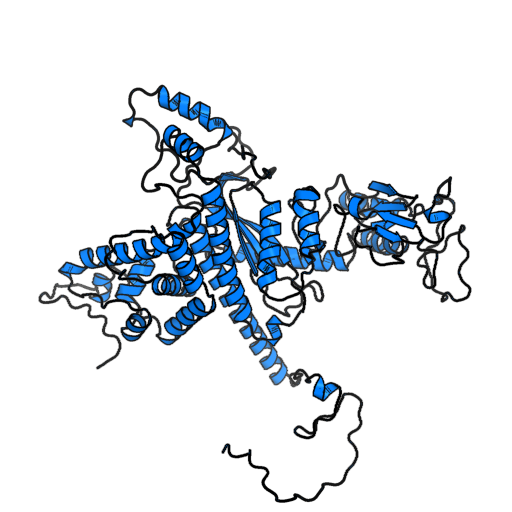56 2.853 1.00 41.62 640 ARG A O 1
ATOM 5021 N N . THR A 1 641 ? 1.041 -53.621 3.216 1.00 45.06 641 THR A N 1
ATOM 5022 C CA . THR A 1 641 ? 0.810 -54.470 2.036 1.00 45.06 641 THR A CA 1
ATOM 5023 C C . THR A 1 641 ? 0.145 -53.663 0.941 1.00 45.06 641 THR A C 1
ATOM 5025 O O . THR A 1 641 ? -0.797 -52.910 1.294 1.00 45.06 641 THR A O 1
#

pLDDT: mean 85.51, std 13.64, range [27.75, 98.69]

Foldseek 3Di:
DDWDPPPLDQVPDDDDPDPDDSQCVLVVNDRAAADDLVLLVVLLVLVVQLCLLVVLVVLCVVPDDPDDPDDDDQQFALSLLSSLLLVCLLVLAFNDLLSSLCCQQHHYTPVSCVVRNHDHQDNHPVCSVVSSVVSSVSSVVNLVSSLVSQFLQDDDQPFFDQLLVLVVSVVPRDNVSSVNNLVSLQSSLLSLLLSLLVVFDPQLSVVDLEFEKEKDKDWAAFLWFFDDFPQCSVVSVVVQVPDPPNVPDDRHHRDSFKEKAWPDDDAAAAEVPGGDRDDDDPDPDPIDITIGKIKMWIWGADLPDFPDPSHFGAGNGIGIGHGRYLPQVRLLVRLVSNVSNVGQYEEYEYECVYLQPDDCVSHLVSCVVSVYFYFYDHDLVQAFWDDADQCWTDGLLFTFHLLLDPCLRCLVVCVVVVVDDLVVSQVSPVLRVLRTWAFPDDQDPQRKTKTAGLCDDQERQEPEPLDDHDPNHDDDDHHYRDPVSDDPDNGCRSPDGIDIDRCVVSSSSTHPDRPSHPSSVSRNVSNVCSVVVVSCVCCPPTSNNLRDCVSQNDGGDSSSSSSNSSSSSSVSNVSSVVSVVVVVVVQVVCVVVVNHDPDPQPPCLQVHQDPVVRGHHPPDDDPPDDDDPDPPDDPDPDDDD

Radius of gyration: 31.73 Å; Cα contacts (8 Å, |Δi|>4): 964; chains: 1; bounding box: 92×88×80 Å

Secondary structure (DSSP, 8-state):
--TT------TT-----TT--HHHHHHTS---PPPPHHHHHHHHHHHHHTTHHHHHHHHHHHT--SS---PPPPSS-HHHHHHHHHHHHHTT----HHHHHHHHHHSS-HHHHHHHTPPPPP--GGGHHHHHHHHHHHHHHHHHHHHHTT-SS----SSPPPHHHHHHHHHT--HHHHHHHHHHHHHHHHHHHHHHHHTS-HHHHTT-SEEEEEEEEEEEE-S------TTTHHHHHHHHHT-S-GGGPPP--S-SS-EEEESSS----BPTT--------SS--S--EEEEEEEEEEEEE-SSSTT--SS---EEEEEEE-TTBSHHHHHHHHHHHHGGG-PEEEEEEE-TTTTTTS-GGGTHHHHHHTTPEEE-PPPGGG-SEEEEETTEEEETTEEE-TT--HHHHSHHHHHHTTSS-HHHHHHHHHHHHHTBPEEEE---TT-EEEEE-TTSSSS-SSB-TTSPPPTTS-----PBPPGGGS-SS--HHHHSS-EEEEGGGGGGG--SS-TTSHHHHHHHHHHHHHHHHHHHHHHSTTTT--S-GGG----SHHHHHHHHHHHHHHHHHHHHHHHHHHHHHHHHHHHHTT--------HHHHHS-BTTTTB--TT-PPP------------PPPPP-

Nearest PDB structures (foldseek):
  6xns-assembly1_B  TM=2.089E-01  e=9.263E+00  synthetic construct

Sequence (641 aa):
MSAGDIDYGFSGYDPDLGGMTRAEIMGRGRIHQLIDDEIVVLMEGRVRKTGVLEKLREWSDEDAAAFSLGGRPSLISERAVLTGMLLLANEGNAMFLTSVRDLFMFRLSDASRELLGLEASQLAFVGHPAEKKRWYANTSRAFHRMNDLMDPFPQERRYSKTYTQIQSILRTHDTQLAEKRKARLDEFTKLFLVMTYNEQPRNVRRAANKIDISFDQTYIGTPTTKGYSRKSLSKKVAEEAAITEKRTLKPGPVDAFAGWHVTTGPRTDASRGEVDLTEPGKKDSAAVYRWGWEINIAVRVDSEKPGRRRFPALAVAATMSLPNVQVAEEAISLMRATKALGLEPGVGDADKQYWANATPERLHDDALAEGFTPSTDYRVDRLGHQGGDHGALYIEGGTYCPATPEPLQNATKEVLGNLIDTATYRERIKTRTAFQLHQKEKPDAKGRAVLRCPALGPSPTVTCPLRELLKTVTDKTRPAVDEENLPDFADKICSQHSVSFDTAKNRRSAQAFEYGSKEWDQFHTHARNSIESLNNQIKSGGTEDIESASRRRVRGFGAAQLIVTILLTNFNLRKIAAFVSDKIMQDAKNNISGEPAVAPIRRRDREWHNPYTNTFPAGVARPDKTKQPASDETGGPPLRT